Protein AF-A0A965QH54-F1 (afdb_monomer_lite)

Secondary structure (DSSP, 8-state):
----PPPPPHHHHHHHHHHHHHHGGG--TT--HHHHHHHHHHHHHS-HHHHHHHHHHHHHHHHHHHHTT--SHHHHHHHHHHHHHHT-HHHHHHHHHHHHHH---HHHHHHHHHHHHHHHHHHHHTTTS--HHHHHHHHHHHHHHHHHHHHTTSTTS-HHHHHHHHHHHHHHHHHHTTS--HHHHHHHHHHHHH-TT-TTHHHHHHHHIIIIIHHHHHHHHHHHHH-TTTHHHHHHHHHHHHHHHHTS-HHHHHHHHHHHHHHHHHSTTTHHHHHHHHTTTS-SSHHHHHHHHHHHHHHHHHHHHTT-HHHHHHHHHHHHHHHHHHHTT-HHHHHHHHHHHHHHHHTT--S--HHHHHHHHHHHGGG--SSS-------THHHHHHHHH--PSPGGGPPPHHHHHHHHH-

pLDDT: mean 81.49, std 14.67, range [29.61, 97.12]

Foldseek 3Di:
DDDDDDQDDLVVLLVLLLVLLVVLQPDDVPPDVVSLVSNLSNLVSYDPVSLLVSLLSLLLSLVVCVVVVGQNLSSLLSNLVSCLVPVDVVSLVSNLVSNVVNDQALVSLLSLLVSLLVNLCVQCVPPPLQRSSSLSSLLSSLVSLQVLQVCQVPPRHDNVSNLVSNVSNLVSLLVCLVDPALLSLLSNLVSLLRRPNDPCSLVSNLVSLVSCVLVNLLLLLCCQPPNPLQNLLSLLSCLSRVLSQLPHDPVSNVSSLVSLLVSCVVPLLQSLLSLLVSLVSFDLDLSRLLSSLLSLLLSLLSCVVVPVLVSSVSSLLSSLVSLVSVVVVDLVSSVVSLVVSLCSNCDPDPDDRVSSVLSNVQSVVSSDPDDDDDDPNPDPVVNVVNNVVDDNDPPVCSDDSSSSSSSRSD

Structure (mmCIF, N/CA/C/O backbone):
data_AF-A0A965QH54-F1
#
_entry.id   AF-A0A965QH54-F1
#
loop_
_atom_site.group_PDB
_atom_site.id
_atom_site.type_symbol
_atom_site.label_atom_id
_atom_site.label_alt_id
_atom_site.label_comp_id
_atom_site.label_asym_id
_atom_site.label_entity_id
_atom_site.label_seq_id
_atom_site.pdbx_PDB_ins_code
_atom_site.Cartn_x
_atom_site.Cartn_y
_atom_site.Cartn_z
_atom_site.occupancy
_atom_site.B_iso_or_equiv
_atom_site.auth_seq_id
_atom_site.auth_comp_id
_atom_site.auth_asym_id
_atom_site.auth_atom_id
_atom_site.pdbx_PDB_model_num
ATOM 1 N N . MET A 1 1 ? -4.339 -19.073 -24.298 1.00 35.72 1 MET A N 1
ATOM 2 C CA . MET A 1 1 ? -3.400 -19.525 -25.345 1.00 35.72 1 MET A CA 1
ATOM 3 C C . MET A 1 1 ? -2.585 -20.675 -24.779 1.00 35.72 1 MET A C 1
ATOM 5 O O . MET A 1 1 ? -1.752 -20.436 -23.918 1.00 35.72 1 MET A O 1
ATOM 9 N N . SER A 1 2 ? -2.876 -21.910 -25.185 1.00 29.61 2 SER A N 1
ATOM 10 C CA . SER A 1 2 ? -2.109 -23.103 -24.805 1.00 29.61 2 SER A CA 1
ATOM 11 C C . SER A 1 2 ? -1.678 -23.823 -26.081 1.00 29.61 2 SER A C 1
ATOM 13 O O . SER A 1 2 ? -2.414 -24.646 -26.617 1.00 29.61 2 SER A O 1
ATOM 15 N N . HIS A 1 3 ? -0.499 -23.478 -26.589 1.00 33.88 3 HIS A N 1
ATOM 16 C CA . HIS A 1 3 ? 0.207 -24.318 -27.549 1.00 33.88 3 HIS A CA 1
ATOM 17 C C . HIS A 1 3 ? 1.419 -24.912 -26.840 1.00 33.88 3 HIS A C 1
ATOM 19 O O . HIS A 1 3 ? 2.195 -24.186 -26.220 1.00 33.88 3 HIS A O 1
ATOM 25 N N . HIS A 1 4 ? 1.547 -26.238 -26.913 1.00 37.50 4 HIS A N 1
ATOM 26 C CA . HIS A 1 4 ? 2.741 -26.968 -26.503 1.00 37.50 4 HIS A CA 1
ATOM 27 C C . HIS A 1 4 ? 3.946 -26.452 -27.299 1.00 37.50 4 HIS A C 1
ATOM 29 O O . HIS A 1 4 ? 4.095 -26.746 -28.485 1.00 37.50 4 HIS A O 1
ATOM 35 N N . LEU A 1 5 ? 4.784 -25.648 -26.647 1.00 42.03 5 LEU A N 1
ATOM 36 C CA . LEU A 1 5 ? 6.069 -25.204 -27.174 1.00 42.03 5 LEU A CA 1
ATOM 37 C C . LEU A 1 5 ? 7.088 -26.323 -26.924 1.00 42.03 5 LEU A C 1
ATOM 39 O O . LEU A 1 5 ? 7.181 -26.820 -25.805 1.00 42.03 5 LEU A O 1
ATOM 43 N N . LYS A 1 6 ? 7.848 -26.724 -27.954 1.00 46.06 6 LYS A N 1
ATOM 44 C CA . LYS A 1 6 ? 9.022 -27.597 -27.780 1.00 46.06 6 LYS A CA 1
ATOM 45 C C . LYS A 1 6 ? 9.996 -26.926 -26.803 1.00 46.06 6 LYS A C 1
ATOM 47 O O . LYS A 1 6 ? 10.387 -25.778 -27.033 1.00 46.06 6 LYS A O 1
ATOM 52 N N . GLU A 1 7 ? 10.358 -27.631 -25.735 1.00 49.91 7 GLU A N 1
ATOM 53 C CA . GLU A 1 7 ? 11.287 -27.145 -24.712 1.00 49.91 7 GLU A CA 1
ATOM 54 C C . GLU A 1 7 ? 12.690 -26.977 -25.316 1.00 49.91 7 GLU A C 1
ATOM 56 O O . GLU A 1 7 ? 13.255 -27.918 -25.874 1.00 49.91 7 GLU A O 1
ATOM 61 N N . LEU A 1 8 ? 13.225 -25.752 -25.261 1.00 57.66 8 LEU A N 1
ATOM 62 C CA . LEU A 1 8 ? 14.646 -25.489 -25.507 1.00 57.66 8 LEU A CA 1
ATOM 63 C C . LEU A 1 8 ? 15.431 -25.876 -24.250 1.00 57.66 8 LEU A C 1
ATOM 65 O O . LEU A 1 8 ? 14.902 -25.765 -23.142 1.00 57.66 8 LEU A O 1
ATOM 69 N N . ALA A 1 9 ? 16.696 -26.273 -24.405 1.00 66.06 9 ALA A N 1
ATOM 70 C CA . ALA A 1 9 ? 17.575 -26.440 -23.252 1.00 66.06 9 ALA A CA 1
ATOM 71 C C . ALA A 1 9 ? 17.706 -25.095 -22.496 1.00 66.06 9 ALA A C 1
ATOM 73 O O . ALA A 1 9 ? 17.775 -24.052 -23.154 1.00 66.06 9 ALA A O 1
ATOM 74 N N . PRO A 1 10 ? 17.764 -25.081 -21.149 1.00 61.72 10 PRO A N 1
ATOM 75 C CA . PRO A 1 10 ? 17.765 -23.845 -20.355 1.00 61.72 10 PRO A CA 1
ATOM 76 C C . PRO A 1 10 ? 18.824 -22.817 -20.779 1.00 61.72 10 PRO A C 1
ATOM 78 O O . PRO A 1 10 ? 18.533 -21.629 -20.858 1.00 61.72 10 PRO A O 1
ATOM 81 N N . GLU A 1 11 ? 20.029 -23.271 -21.129 1.00 69.50 11 GLU A N 1
ATOM 82 C CA . GLU A 1 11 ? 21.138 -22.414 -21.577 1.00 69.50 11 GLU A CA 1
ATOM 83 C C . GLU A 1 11 ? 20.847 -21.737 -22.926 1.00 69.50 11 GLU A C 1
ATOM 85 O O . GLU A 1 11 ? 21.034 -20.530 -23.068 1.00 69.50 11 GLU A O 1
ATOM 90 N N . GLN A 1 12 ? 20.285 -22.483 -23.882 1.00 71.44 12 GLN A N 1
ATOM 91 C CA . GLN A 1 12 ? 19.851 -21.953 -25.182 1.00 71.44 12 GLN A CA 1
ATOM 92 C C . GLN A 1 12 ? 18.676 -20.980 -25.033 1.00 71.44 12 GLN A C 1
ATOM 94 O O . GLN A 1 12 ? 18.521 -20.049 -25.820 1.00 71.44 12 GLN A O 1
ATOM 99 N N . ALA A 1 13 ? 17.835 -21.192 -24.021 1.00 66.81 13 ALA A N 1
ATOM 100 C CA . ALA A 1 13 ? 16.710 -20.324 -23.718 1.00 66.81 13 ALA A CA 1
ATOM 101 C C . ALA A 1 13 ? 17.189 -18.984 -23.111 1.00 66.81 13 ALA A C 1
ATOM 103 O O . ALA A 1 13 ? 16.698 -17.930 -23.511 1.00 66.81 13 ALA A O 1
ATOM 104 N N . ILE A 1 14 ? 18.183 -19.003 -22.212 1.00 71.06 14 ILE A N 1
ATOM 105 C CA . ILE A 1 14 ? 18.824 -17.790 -21.668 1.00 71.06 14 ILE A CA 1
ATOM 106 C C . ILE A 1 14 ? 19.492 -16.986 -22.785 1.00 71.06 14 ILE A C 1
ATOM 108 O O . ILE A 1 14 ? 19.263 -15.783 -22.899 1.00 71.06 14 ILE A O 1
ATOM 112 N N . GLU A 1 15 ? 20.289 -17.650 -23.625 1.00 78.69 15 GLU A N 1
ATOM 113 C CA . GLU A 1 15 ? 20.967 -17.014 -24.757 1.00 78.69 15 GLU A CA 1
ATOM 114 C C . GLU A 1 15 ? 19.958 -16.383 -25.724 1.00 78.69 15 GLU A C 1
ATOM 116 O O . GLU A 1 15 ? 20.128 -15.235 -26.129 1.00 78.69 15 GLU A O 1
ATOM 121 N N . ALA A 1 16 ? 18.849 -17.076 -26.006 1.00 75.06 16 ALA A N 1
ATOM 122 C CA . ALA A 1 16 ? 17.752 -16.509 -26.779 1.00 75.06 16 ALA A CA 1
ATOM 123 C C . ALA A 1 16 ? 17.193 -15.235 -26.124 1.00 75.06 16 ALA A C 1
ATOM 125 O O . ALA A 1 16 ? 17.090 -14.222 -26.801 1.00 75.06 16 ALA A O 1
ATOM 126 N N . ALA A 1 17 ? 16.898 -15.223 -24.818 1.00 76.94 17 ALA A N 1
ATOM 127 C CA . ALA A 1 17 ? 16.389 -14.019 -24.146 1.00 76.94 17 ALA A CA 1
ATOM 128 C C . ALA A 1 17 ? 17.371 -12.834 -24.190 1.00 76.94 17 ALA A C 1
ATOM 130 O O . ALA A 1 17 ? 16.944 -11.693 -24.371 1.00 76.94 17 ALA A O 1
ATOM 131 N N . LEU A 1 18 ? 18.674 -13.091 -24.047 1.00 78.81 18 LEU A N 1
ATOM 132 C CA . LEU A 1 18 ? 19.705 -12.055 -24.152 1.00 78.81 18 LEU A CA 1
ATOM 133 C C . LEU A 1 18 ? 19.838 -11.519 -25.583 1.00 78.81 18 LEU A C 1
ATOM 135 O O . LEU A 1 18 ? 19.979 -10.310 -25.765 1.00 78.81 18 LEU A O 1
ATOM 139 N N . ASN A 1 19 ? 19.748 -12.393 -26.587 1.00 80.88 19 ASN A N 1
ATOM 140 C CA . ASN A 1 19 ? 19.758 -12.000 -27.995 1.00 80.88 19 ASN A CA 1
ATOM 141 C C . ASN A 1 19 ? 18.534 -11.150 -28.340 1.00 80.88 19 ASN A C 1
ATOM 143 O O . ASN A 1 19 ? 18.689 -10.070 -28.901 1.00 80.88 19 ASN A O 1
ATOM 147 N N . GLU A 1 20 ? 17.344 -11.560 -27.889 1.00 81.12 20 GLU A N 1
ATOM 148 C CA . GLU A 1 20 ? 16.131 -10.762 -28.065 1.00 81.12 20 GLU A CA 1
ATOM 149 C C . GLU A 1 20 ? 16.301 -9.367 -27.455 1.00 81.12 20 GLU A C 1
ATOM 151 O O . GLU A 1 20 ? 15.976 -8.390 -28.116 1.00 81.12 20 GLU A O 1
ATOM 156 N N . LEU A 1 21 ? 16.888 -9.253 -26.250 1.00 75.69 21 LEU A N 1
ATOM 157 C CA . LEU A 1 21 ? 17.195 -7.970 -25.596 1.00 75.69 21 LEU A CA 1
ATOM 158 C C . LEU A 1 21 ? 18.167 -7.082 -26.391 1.00 75.69 21 LEU A C 1
ATOM 160 O O . LEU A 1 21 ? 18.064 -5.856 -26.316 1.00 75.69 21 LEU A O 1
ATOM 164 N N . ASN A 1 22 ? 19.101 -7.677 -27.133 1.00 75.81 22 ASN A N 1
ATOM 165 C CA . ASN A 1 22 ? 20.035 -6.946 -27.989 1.00 75.81 22 ASN A CA 1
ATOM 166 C C . ASN A 1 22 ? 19.349 -6.420 -29.263 1.00 75.81 22 ASN A C 1
ATOM 168 O O . ASN A 1 22 ? 19.681 -5.328 -29.728 1.00 75.81 22 ASN A O 1
ATOM 172 N N . ASP A 1 23 ? 18.356 -7.153 -29.769 1.00 73.12 23 ASP A N 1
ATOM 173 C CA . ASP A 1 23 ? 17.636 -6.843 -31.008 1.00 73.12 23 ASP A CA 1
ATOM 174 C C . ASP A 1 23 ? 16.449 -5.874 -30.801 1.00 73.12 23 ASP A C 1
ATOM 176 O O . ASP A 1 23 ? 15.932 -5.295 -31.762 1.00 73.12 23 ASP A O 1
ATOM 180 N N . VAL A 1 24 ? 16.053 -5.600 -29.544 1.00 67.00 24 VAL A N 1
ATOM 181 C CA . VAL A 1 24 ? 14.930 -4.694 -29.188 1.00 67.00 24 VAL A CA 1
ATOM 182 C C . VAL A 1 24 ? 15.106 -3.260 -29.680 1.00 67.00 24 VAL A C 1
ATOM 184 O O . VAL A 1 24 ? 14.128 -2.524 -29.784 1.00 67.00 24 VAL A O 1
ATOM 187 N N . ALA A 1 25 ? 16.323 -2.864 -30.054 1.00 50.59 25 ALA A N 1
ATOM 188 C CA . ALA A 1 25 ? 16.627 -1.559 -30.633 1.00 50.59 25 ALA A CA 1
ATOM 189 C C . ALA A 1 25 ? 15.733 -1.154 -31.830 1.00 50.59 25 ALA A C 1
ATOM 191 O O . ALA A 1 25 ? 15.697 0.029 -32.166 1.00 50.59 25 ALA A O 1
ATOM 192 N N . ALA A 1 26 ? 15.040 -2.103 -32.472 1.00 45.94 26 ALA A N 1
ATOM 193 C CA . ALA A 1 26 ? 14.139 -1.875 -33.604 1.00 45.94 26 ALA A CA 1
ATOM 194 C C . ALA A 1 26 ? 12.641 -2.089 -33.289 1.00 45.94 26 ALA A C 1
ATOM 196 O O . ALA A 1 26 ? 11.803 -2.015 -34.191 1.00 45.94 26 ALA A O 1
ATOM 197 N N . LEU A 1 27 ? 12.273 -2.395 -32.043 1.00 51.72 27 LEU A N 1
ATOM 198 C CA . LEU A 1 27 ? 10.936 -2.887 -31.719 1.00 51.72 27 LEU A CA 1
ATOM 199 C C . LEU A 1 27 ? 9.994 -1.762 -31.275 1.00 51.72 27 LEU A C 1
ATOM 201 O O . LEU A 1 27 ? 10.049 -1.274 -30.149 1.00 51.72 27 LEU A O 1
ATOM 205 N N . GLN A 1 28 ? 9.052 -1.416 -32.153 1.00 54.75 28 GLN A N 1
ATOM 206 C CA . GLN A 1 28 ? 7.770 -0.834 -31.746 1.00 54.75 28 GLN A CA 1
ATOM 207 C C . GLN A 1 28 ? 7.054 -1.810 -30.779 1.00 54.75 28 GLN A C 1
ATOM 209 O O . GLN A 1 28 ? 7.291 -3.021 -30.855 1.00 54.75 28 GLN A O 1
ATOM 214 N N . PRO A 1 29 ? 6.122 -1.349 -29.922 1.00 50.38 29 PRO A N 1
ATOM 215 C CA . PRO A 1 29 ? 5.320 -2.216 -29.040 1.00 50.38 29 PRO A CA 1
ATOM 216 C C . PRO A 1 29 ? 4.579 -3.365 -29.770 1.00 50.38 29 PRO A C 1
ATOM 218 O O . PRO A 1 29 ? 4.149 -4.336 -29.140 1.00 50.38 29 PRO A O 1
ATOM 221 N N . HIS A 1 30 ? 4.514 -3.323 -31.105 1.00 50.00 30 HIS A N 1
ATOM 222 C CA . HIS A 1 30 ? 4.007 -4.363 -32.007 1.00 50.00 30 HIS A CA 1
ATOM 223 C C . HIS A 1 30 ? 5.094 -5.250 -32.648 1.00 50.00 30 HIS A C 1
ATOM 225 O O . HIS A 1 30 ? 4.942 -5.667 -33.795 1.00 50.00 30 HIS A O 1
ATOM 231 N N . SER A 1 31 ? 6.195 -5.538 -31.943 1.00 57.28 31 SER A N 1
ATOM 232 C CA . SER A 1 31 ? 7.202 -6.501 -32.414 1.00 57.28 31 SER A CA 1
ATOM 233 C C . SER A 1 31 ? 6.584 -7.822 -32.879 1.00 57.28 31 SER A C 1
ATOM 235 O O . SER A 1 31 ? 5.503 -8.206 -32.418 1.00 57.28 31 SER A O 1
ATOM 237 N N . SER A 1 32 ? 7.270 -8.524 -33.793 1.00 62.47 32 SER A N 1
ATOM 238 C CA . SER A 1 32 ? 6.784 -9.822 -34.259 1.00 62.47 32 SER A CA 1
ATOM 239 C C . SER A 1 32 ? 6.576 -10.740 -33.049 1.00 62.47 32 SER A C 1
ATOM 241 O O . SER A 1 32 ? 7.409 -10.822 -32.140 1.00 62.47 32 SER A O 1
ATOM 243 N N . GLU A 1 33 ? 5.423 -11.404 -33.010 1.00 67.56 33 GLU A N 1
ATOM 244 C CA . GLU A 1 33 ? 4.991 -12.236 -31.883 1.00 67.56 33 GLU A CA 1
ATOM 245 C C . GLU A 1 33 ? 6.047 -13.298 -31.513 1.00 67.56 33 GLU A C 1
ATOM 247 O O . GLU A 1 33 ? 6.168 -13.682 -30.349 1.00 67.56 33 GLU A O 1
ATOM 252 N N . SER A 1 34 ? 6.888 -13.700 -32.475 1.00 70.69 34 SER A N 1
ATOM 253 C CA . SER A 1 34 ? 7.991 -14.637 -32.265 1.00 70.69 34 SER A CA 1
ATOM 254 C C . SER A 1 34 ? 9.085 -14.109 -31.332 1.00 70.69 34 SER A C 1
ATOM 256 O O . SER A 1 34 ? 9.541 -14.872 -30.485 1.00 70.69 34 SER A O 1
ATOM 258 N N . HIS A 1 35 ? 9.467 -12.829 -31.418 1.00 72.75 35 HIS A N 1
ATOM 259 C CA . HIS A 1 35 ? 10.504 -12.243 -30.550 1.00 72.75 35 HIS A CA 1
ATOM 260 C C . HIS A 1 35 ? 10.050 -12.216 -29.085 1.00 72.75 35 HIS A C 1
ATOM 262 O O . HIS A 1 35 ? 10.750 -12.664 -28.174 1.00 72.75 35 HIS A O 1
ATOM 268 N N . LYS A 1 36 ? 8.799 -11.789 -28.860 1.00 76.31 36 LYS A N 1
ATOM 269 C CA . LYS A 1 36 ? 8.166 -11.793 -27.530 1.00 76.31 36 LYS A CA 1
ATOM 270 C C . LYS A 1 36 ? 8.102 -13.209 -26.954 1.00 76.31 36 LYS A C 1
ATOM 272 O O . LYS A 1 36 ? 8.409 -13.417 -25.782 1.00 76.31 36 LYS A O 1
ATOM 277 N N . LEU A 1 37 ? 7.728 -14.194 -27.774 1.00 77.25 37 LEU A N 1
ATOM 278 C CA . LEU A 1 37 ? 7.645 -15.595 -27.359 1.00 77.25 37 LEU A CA 1
ATOM 279 C C . LEU A 1 37 ? 9.014 -16.198 -27.026 1.00 77.25 37 LEU A C 1
ATOM 281 O O . LEU A 1 37 ? 9.105 -16.966 -26.068 1.00 77.25 37 LEU A O 1
ATOM 285 N N . ASN A 1 38 ? 10.063 -15.865 -27.780 1.00 78.81 38 ASN A N 1
ATOM 286 C CA . ASN A 1 38 ? 11.422 -16.341 -27.523 1.00 78.81 38 ASN A CA 1
ATOM 287 C C . ASN A 1 38 ? 11.969 -15.795 -26.206 1.00 78.81 38 ASN A C 1
ATOM 289 O O . ASN A 1 38 ? 12.424 -16.581 -25.373 1.00 78.81 38 ASN A O 1
ATOM 293 N N . TYR A 1 39 ? 11.835 -14.484 -25.973 1.00 83.75 39 TYR A N 1
ATOM 294 C CA . TYR A 1 39 ? 12.219 -13.872 -24.702 1.00 83.75 39 TYR A CA 1
ATOM 295 C C . TYR A 1 39 ? 11.475 -14.521 -23.533 1.00 83.75 39 TYR A C 1
ATOM 297 O O . TYR A 1 39 ? 12.093 -14.969 -22.570 1.00 83.75 39 TYR A O 1
ATOM 305 N N . LEU A 1 40 ? 10.145 -14.636 -23.633 1.00 81.69 40 LEU A N 1
ATOM 306 C CA . LEU A 1 40 ? 9.329 -15.230 -22.575 1.00 81.69 40 LEU A CA 1
ATOM 307 C C . LEU A 1 40 ? 9.684 -16.696 -22.326 1.00 81.69 40 LEU A C 1
ATOM 309 O O . LEU A 1 40 ? 9.642 -17.142 -21.183 1.00 81.69 40 LEU A O 1
ATOM 313 N N . ARG A 1 41 ? 10.036 -17.457 -23.367 1.00 79.38 41 ARG A N 1
ATOM 314 C CA . ARG A 1 41 ? 10.505 -18.837 -23.207 1.00 79.38 41 ARG A CA 1
ATOM 315 C C . ARG A 1 41 ? 11.831 -18.868 -22.452 1.00 79.38 41 ARG A C 1
ATOM 317 O O . ARG A 1 41 ? 11.953 -19.621 -21.492 1.00 79.38 41 ARG A O 1
ATOM 324 N N . GLY A 1 42 ? 12.778 -18.023 -22.851 1.00 79.06 42 GLY A N 1
ATOM 325 C CA . GLY A 1 42 ? 14.063 -17.872 -22.181 1.00 79.06 42 GLY A CA 1
ATOM 326 C C . GLY A 1 42 ? 13.930 -17.518 -20.714 1.00 79.06 42 GLY A C 1
ATOM 327 O O . GLY A 1 42 ? 14.460 -18.216 -19.854 1.00 79.06 42 GLY A O 1
ATOM 328 N N . PHE A 1 43 ? 13.132 -16.498 -20.422 1.00 83.31 43 PHE A N 1
ATOM 329 C CA . PHE A 1 43 ? 12.885 -16.037 -19.065 1.00 83.31 43 PHE A CA 1
ATOM 330 C C . PHE A 1 43 ? 12.239 -17.119 -18.185 1.00 83.31 43 PHE A C 1
ATOM 332 O O . PHE A 1 43 ? 12.677 -17.327 -17.059 1.00 83.31 43 PHE A O 1
ATOM 339 N N . LYS A 1 44 ? 11.240 -17.854 -18.694 1.00 80.69 44 LYS A N 1
ATOM 340 C CA . LYS A 1 44 ? 10.525 -18.895 -17.927 1.00 80.69 44 LYS A CA 1
ATOM 341 C C . LYS A 1 44 ? 11.348 -20.151 -17.670 1.00 80.69 44 LYS A C 1
ATOM 343 O O . LYS A 1 44 ? 11.227 -20.756 -16.613 1.00 80.69 44 LYS A O 1
ATOM 348 N N . CYS A 1 45 ? 12.156 -20.572 -18.640 1.00 79.00 45 CYS A N 1
ATOM 349 C CA . CYS A 1 45 ? 12.986 -21.771 -18.508 1.00 79.00 45 CYS A CA 1
ATOM 350 C C . CYS A 1 45 ? 14.272 -21.517 -17.700 1.00 79.00 45 CYS A C 1
ATOM 352 O O . CYS A 1 45 ? 15.039 -22.448 -17.457 1.00 79.00 45 CYS A O 1
ATOM 354 N N . SER A 1 46 ? 14.516 -20.268 -17.299 1.00 80.31 46 SER A N 1
ATOM 355 C CA . SER A 1 46 ? 15.687 -19.858 -16.533 1.00 80.31 46 SER A CA 1
ATOM 356 C C . SER A 1 46 ? 15.507 -20.104 -15.037 1.00 80.31 46 SER A C 1
ATOM 358 O O . SER A 1 46 ? 14.445 -19.861 -14.466 1.00 80.31 46 SER A O 1
ATOM 360 N N . ASN A 1 47 ? 16.583 -20.523 -14.371 1.00 84.25 47 ASN A N 1
ATOM 361 C CA . ASN A 1 47 ? 16.632 -20.538 -12.909 1.00 84.25 47 ASN A CA 1
ATOM 362 C C . ASN A 1 47 ? 16.647 -19.091 -12.340 1.00 84.25 47 ASN A C 1
ATOM 364 O O . ASN A 1 47 ? 16.849 -18.138 -13.100 1.00 84.25 47 ASN A O 1
ATOM 368 N N . PRO A 1 48 ? 16.410 -18.885 -11.027 1.00 83.75 48 PRO A N 1
ATOM 369 C CA . PRO A 1 48 ? 16.392 -17.548 -10.420 1.00 83.75 48 PRO A CA 1
ATOM 370 C C . PRO A 1 48 ? 17.634 -16.694 -10.731 1.00 83.75 48 PRO A C 1
ATOM 372 O O . PRO A 1 48 ? 17.486 -15.564 -11.186 1.00 83.75 48 PRO A O 1
ATOM 375 N N . ASP A 1 49 ? 18.841 -17.250 -10.603 1.00 83.38 49 ASP A N 1
ATOM 376 C CA . ASP A 1 49 ? 20.091 -16.518 -10.859 1.00 83.38 49 ASP A CA 1
ATOM 377 C C . ASP A 1 49 ? 20.216 -16.060 -12.320 1.00 83.38 49 ASP A C 1
ATOM 379 O O . ASP A 1 49 ? 20.688 -14.962 -12.613 1.00 83.38 49 ASP A O 1
ATOM 383 N N . ALA A 1 50 ? 19.781 -16.894 -13.265 1.00 84.25 50 ALA A N 1
ATOM 384 C CA . ALA A 1 50 ? 19.765 -16.545 -14.678 1.00 84.25 50 ALA A CA 1
ATOM 385 C C . ALA A 1 50 ? 18.734 -15.450 -14.988 1.00 84.25 50 ALA A C 1
ATOM 387 O O . ALA A 1 50 ? 19.024 -14.555 -15.779 1.00 84.25 50 ALA A O 1
ATOM 388 N N . ARG A 1 51 ? 17.564 -15.463 -14.336 1.00 86.81 51 ARG A N 1
ATOM 389 C CA . ARG A 1 51 ? 16.558 -14.395 -14.480 1.00 86.81 51 ARG A CA 1
ATOM 390 C C . ARG A 1 51 ? 17.079 -13.053 -13.971 1.00 86.81 51 ARG A C 1
ATOM 392 O O . ARG A 1 51 ? 16.883 -12.047 -14.650 1.00 86.81 51 ARG A O 1
ATOM 399 N N . VAL A 1 52 ? 17.817 -13.052 -12.858 1.00 88.19 52 VAL A N 1
ATOM 400 C CA . VAL A 1 52 ? 18.527 -11.866 -12.351 1.00 88.19 52 VAL A CA 1
ATOM 401 C C . VAL A 1 52 ? 19.503 -11.323 -13.400 1.00 88.19 52 VAL A C 1
ATOM 403 O O . VAL A 1 52 ? 19.408 -10.156 -13.770 1.00 88.19 52 VAL A O 1
ATOM 406 N N . LYS A 1 53 ? 20.349 -12.177 -13.989 1.00 86.19 53 LYS A N 1
ATOM 407 C CA . LYS A 1 53 ? 21.273 -11.760 -15.062 1.00 86.19 53 LYS A CA 1
ATOM 408 C C . LYS A 1 53 ? 20.553 -11.188 -16.285 1.00 86.19 53 LYS A C 1
ATOM 410 O O . LYS A 1 53 ? 21.025 -10.223 -16.882 1.00 86.19 53 LYS A O 1
ATOM 415 N N . ILE A 1 54 ? 19.412 -11.766 -16.670 1.00 88.62 54 ILE A N 1
ATOM 416 C CA . ILE A 1 54 ? 18.611 -11.275 -17.801 1.00 88.62 54 ILE A CA 1
ATOM 417 C C . ILE A 1 54 ? 18.109 -9.851 -17.526 1.00 88.62 54 ILE A C 1
ATOM 419 O O . ILE A 1 54 ? 18.202 -8.995 -18.408 1.00 88.62 54 ILE A O 1
ATOM 423 N N . VAL A 1 55 ? 17.593 -9.569 -16.325 1.00 90.75 55 VAL A N 1
ATOM 424 C CA . VAL A 1 55 ? 17.089 -8.223 -16.006 1.00 90.75 55 VAL A CA 1
ATOM 425 C C . VAL A 1 55 ? 18.203 -7.204 -15.764 1.00 90.75 55 VAL A C 1
ATOM 427 O O . VAL A 1 55 ? 18.055 -6.049 -16.156 1.00 90.75 55 VAL A O 1
ATOM 430 N N . GLU A 1 56 ? 19.345 -7.615 -15.213 1.00 91.31 56 GLU A N 1
ATOM 431 C CA . GLU A 1 56 ? 20.544 -6.771 -15.118 1.00 91.31 56 GLU A CA 1
ATOM 432 C C . GLU A 1 56 ? 21.051 -6.373 -16.513 1.00 91.31 56 GLU A C 1
ATOM 434 O O . GLU A 1 56 ? 21.329 -5.199 -16.780 1.00 91.31 56 GLU A O 1
ATOM 439 N N . HIS A 1 57 ? 21.088 -7.329 -17.450 1.00 90.00 57 HIS A N 1
ATOM 440 C CA . HIS A 1 57 ? 21.414 -7.047 -18.849 1.00 90.00 57 HIS A CA 1
ATOM 441 C C . HIS A 1 57 ? 20.399 -6.089 -19.479 1.00 90.00 57 HIS A C 1
ATOM 443 O O . HIS A 1 57 ? 20.789 -5.130 -20.148 1.00 90.00 57 HIS A O 1
ATOM 449 N N . ALA A 1 58 ? 19.102 -6.283 -19.220 1.00 91.19 58 ALA A N 1
ATOM 450 C CA . ALA A 1 58 ? 18.053 -5.384 -19.698 1.00 91.19 58 ALA A CA 1
ATOM 451 C C . ALA A 1 58 ? 18.237 -3.941 -19.187 1.00 91.19 58 ALA A C 1
ATOM 453 O O . ALA A 1 58 ? 18.089 -3.000 -19.969 1.00 91.19 58 ALA A O 1
ATOM 454 N N . ALA A 1 59 ? 18.628 -3.746 -17.922 1.00 93.50 59 ALA A N 1
ATOM 455 C CA . ALA A 1 59 ? 18.940 -2.424 -17.372 1.00 93.50 59 ALA A CA 1
ATOM 456 C C . ALA A 1 59 ? 20.120 -1.751 -18.106 1.00 93.50 59 ALA A C 1
ATOM 458 O O . ALA A 1 59 ? 20.023 -0.590 -18.515 1.00 93.50 59 ALA A O 1
ATOM 459 N N . SER A 1 60 ? 21.195 -2.499 -18.385 1.00 90.81 60 SER A N 1
ATOM 460 C CA . SER A 1 60 ? 22.321 -2.024 -19.210 1.00 90.81 60 SER A CA 1
ATOM 461 C C . SER A 1 60 ? 21.898 -1.661 -20.641 1.00 90.81 60 SER A C 1
ATOM 463 O O . SER A 1 60 ? 22.355 -0.662 -21.215 1.00 90.81 60 SER A O 1
ATOM 465 N N . ARG A 1 61 ? 20.994 -2.450 -21.241 1.00 90.12 61 ARG A N 1
ATOM 466 C CA . ARG A 1 61 ? 20.430 -2.156 -22.569 1.00 90.12 61 ARG A CA 1
ATOM 467 C C . ARG A 1 61 ? 19.605 -0.886 -22.575 1.00 90.12 61 ARG A C 1
ATOM 469 O O . ARG A 1 61 ? 19.800 -0.082 -23.481 1.00 90.12 61 ARG A O 1
ATOM 476 N N . LEU A 1 62 ? 18.798 -0.636 -21.548 1.00 92.69 62 LEU A N 1
ATOM 477 C CA . LEU A 1 62 ? 18.050 0.615 -21.424 1.00 92.69 62 LEU A CA 1
ATOM 478 C C . LEU A 1 62 ? 18.968 1.838 -21.425 1.00 92.69 62 LEU A C 1
ATOM 480 O O . LEU A 1 62 ? 18.699 2.794 -22.149 1.00 92.69 62 LEU A O 1
ATOM 484 N N . LYS A 1 63 ? 20.100 1.796 -20.710 1.00 93.06 63 LYS A N 1
ATOM 485 C CA . LYS A 1 63 ? 21.065 2.906 -20.754 1.00 93.06 63 LYS A CA 1
ATOM 486 C C . LYS A 1 63 ? 21.692 3.082 -22.134 1.00 93.06 63 LYS A C 1
ATOM 488 O O . LYS A 1 63 ? 21.887 4.205 -22.588 1.00 93.06 63 LYS A O 1
ATOM 493 N N . THR A 1 64 ? 21.984 1.983 -22.825 1.00 89.94 64 THR A N 1
ATOM 494 C CA . THR A 1 64 ? 22.511 2.050 -24.195 1.00 89.94 64 THR A CA 1
ATOM 495 C C . THR A 1 64 ? 21.473 2.562 -25.186 1.00 89.94 64 THR A C 1
ATOM 497 O O . THR A 1 64 ? 21.831 3.306 -26.092 1.00 89.94 64 THR A O 1
ATOM 500 N N . HIS A 1 65 ? 20.200 2.202 -25.034 1.00 89.19 65 HIS A N 1
ATOM 501 C CA . HIS A 1 65 ? 19.118 2.751 -25.846 1.00 89.19 65 HIS A CA 1
ATOM 502 C C . HIS A 1 65 ? 18.950 4.246 -25.600 1.00 89.19 65 HIS A C 1
ATOM 504 O O . HIS A 1 65 ? 18.955 4.996 -26.566 1.00 89.19 65 HIS A O 1
ATOM 510 N N . TYR A 1 66 ? 18.940 4.678 -24.338 1.00 92.62 66 TYR A N 1
ATOM 511 C CA . TYR A 1 66 ? 18.908 6.094 -23.973 1.00 92.62 66 TYR A CA 1
ATOM 512 C C . TYR A 1 66 ? 20.063 6.885 -24.602 1.00 92.62 66 TYR A C 1
ATOM 514 O O . TYR A 1 66 ? 19.828 7.877 -25.281 1.00 92.62 66 TYR A O 1
ATOM 522 N N . ASN A 1 67 ? 21.305 6.406 -24.467 1.00 90.88 67 ASN A N 1
ATOM 523 C CA . ASN A 1 67 ? 22.477 7.076 -25.044 1.00 90.88 67 ASN A CA 1
ATOM 524 C C . ASN A 1 67 ? 22.453 7.130 -26.584 1.00 90.88 67 ASN A C 1
ATOM 526 O O . ASN A 1 67 ? 23.141 7.958 -27.171 1.00 90.88 67 ASN A O 1
ATOM 530 N N . ASN A 1 68 ? 21.713 6.225 -27.230 1.00 88.50 68 ASN A N 1
ATOM 531 C CA . ASN A 1 68 ? 21.557 6.162 -28.683 1.00 88.50 68 ASN A CA 1
ATOM 532 C C . ASN A 1 68 ? 20.206 6.728 -29.158 1.00 88.50 68 ASN A C 1
ATOM 534 O O . ASN A 1 68 ? 19.826 6.461 -30.297 1.00 88.50 68 ASN A O 1
ATOM 538 N N . GLU A 1 69 ? 19.464 7.427 -28.291 1.00 83.75 69 GLU A N 1
ATOM 539 C CA . GLU A 1 69 ? 18.154 8.027 -28.593 1.00 83.75 69 GLU A CA 1
ATOM 540 C C . GLU A 1 69 ? 17.117 7.020 -29.137 1.00 83.75 69 GLU A C 1
ATOM 542 O O . GLU A 1 69 ? 16.293 7.329 -29.998 1.00 83.75 69 GLU A O 1
ATOM 547 N N . LYS A 1 70 ? 17.156 5.777 -28.642 1.00 81.94 70 LYS A N 1
ATOM 548 C CA . LYS A 1 70 ? 16.209 4.709 -29.000 1.00 81.94 70 LYS A CA 1
ATOM 549 C C . LYS A 1 70 ? 15.081 4.587 -27.976 1.00 81.94 70 LYS A C 1
ATOM 551 O O . LYS A 1 70 ? 15.271 4.857 -26.792 1.00 81.94 70 LYS A O 1
ATOM 556 N N . HIS A 1 71 ? 13.935 4.083 -28.434 1.00 83.81 71 HIS A N 1
ATOM 557 C CA . HIS A 1 71 ? 12.776 3.766 -27.594 1.00 83.81 71 HIS A CA 1
ATOM 558 C C . HIS A 1 71 ? 13.116 2.764 -26.476 1.00 83.81 71 HIS A C 1
ATOM 560 O O . HIS A 1 71 ? 13.843 1.788 -26.687 1.00 83.81 71 HIS A O 1
ATOM 566 N N . LEU A 1 72 ? 12.566 3.000 -25.283 1.00 90.25 72 LEU A N 1
ATOM 567 C CA . LEU A 1 72 ? 12.822 2.207 -24.071 1.00 90.25 72 LEU A CA 1
ATOM 568 C C . LEU A 1 72 ? 11.708 1.182 -23.803 1.00 90.25 72 LEU A C 1
ATOM 570 O O . LEU A 1 72 ? 11.925 0.166 -23.137 1.00 90.25 72 LEU A O 1
ATOM 574 N N . GLU A 1 73 ? 10.518 1.437 -24.343 1.00 87.62 73 GLU A N 1
ATOM 575 C CA . GLU A 1 73 ? 9.272 0.731 -24.063 1.00 87.62 73 GLU A CA 1
ATOM 576 C C . GLU A 1 73 ? 9.361 -0.755 -24.400 1.00 87.62 73 GLU A C 1
ATOM 578 O O . GLU A 1 73 ? 8.882 -1.577 -23.627 1.00 87.62 73 GLU A O 1
ATOM 583 N N . GLY A 1 74 ? 10.013 -1.121 -25.508 1.00 83.56 74 GLY A N 1
ATOM 584 C CA . GLY A 1 74 ? 10.161 -2.522 -25.908 1.00 83.56 74 GLY A CA 1
ATOM 585 C C . GLY A 1 74 ? 10.916 -3.352 -24.866 1.00 83.56 74 GLY A C 1
ATOM 586 O O . GLY A 1 74 ? 10.482 -4.446 -24.505 1.00 83.56 74 GLY A O 1
ATOM 587 N N . THR A 1 75 ? 12.019 -2.819 -24.331 1.00 88.12 75 THR A N 1
ATOM 588 C CA . THR A 1 75 ? 12.835 -3.521 -23.331 1.00 88.12 75 THR A CA 1
ATOM 589 C C . THR A 1 75 ? 12.090 -3.606 -22.001 1.00 88.12 75 THR A C 1
ATOM 591 O O . THR A 1 75 ? 12.057 -4.672 -21.387 1.00 88.12 75 THR A O 1
ATOM 594 N N . ILE A 1 76 ? 11.435 -2.514 -21.587 1.00 91.19 76 ILE A N 1
ATOM 595 C CA . ILE A 1 76 ? 10.603 -2.482 -20.375 1.00 91.19 76 ILE A CA 1
ATOM 596 C C . ILE A 1 76 ? 9.442 -3.476 -20.495 1.00 91.19 76 ILE A C 1
ATOM 598 O O . ILE A 1 76 ? 9.164 -4.202 -19.542 1.00 91.19 76 ILE A O 1
ATOM 602 N N . TRP A 1 77 ? 8.794 -3.558 -21.660 1.00 89.06 77 TRP A N 1
ATOM 603 C CA . TRP A 1 77 ? 7.690 -4.483 -21.906 1.00 89.06 77 TRP A CA 1
ATOM 604 C C . TRP A 1 77 ? 8.126 -5.935 -21.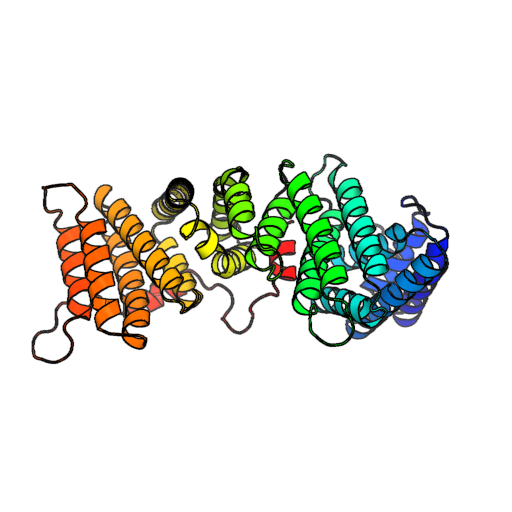772 1.00 89.0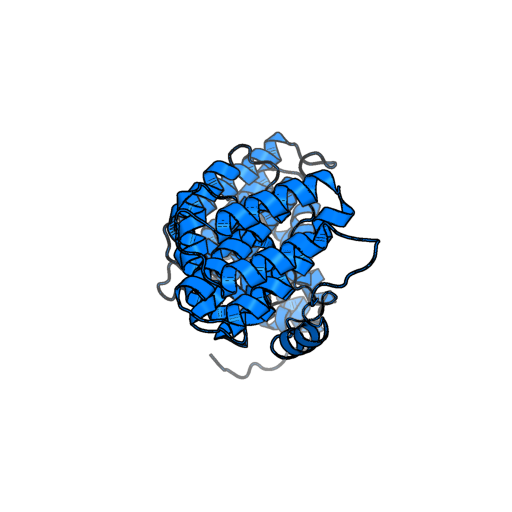6 77 TRP A C 1
ATOM 606 O O . TRP A 1 77 ? 7.437 -6.704 -21.107 1.00 89.06 77 TRP A O 1
ATOM 616 N N . LEU A 1 78 ? 9.273 -6.317 -22.348 1.00 86.06 78 LEU A N 1
ATOM 617 C CA . LEU A 1 78 ? 9.789 -7.683 -22.221 1.00 86.06 78 LEU A CA 1
ATOM 618 C C . LEU A 1 78 ? 10.021 -8.045 -20.752 1.00 86.06 78 LEU A C 1
ATOM 620 O O . LEU A 1 78 ? 9.496 -9.058 -20.287 1.00 86.06 78 LEU A O 1
ATOM 624 N N . VAL A 1 79 ? 10.719 -7.182 -20.006 1.00 88.19 79 VAL A N 1
ATOM 625 C CA . VAL A 1 79 ? 10.955 -7.377 -18.568 1.00 88.19 79 VAL A CA 1
ATOM 626 C C . VAL A 1 79 ? 9.628 -7.514 -17.822 1.00 88.19 79 VAL A C 1
ATOM 628 O O . VAL A 1 79 ? 9.413 -8.501 -17.120 1.00 88.19 79 VAL A O 1
ATOM 631 N N . ALA A 1 80 ? 8.695 -6.585 -18.024 1.00 88.12 80 ALA A N 1
ATOM 632 C CA . ALA A 1 80 ? 7.394 -6.617 -17.369 1.00 88.12 80 ALA A CA 1
ATOM 633 C C . ALA A 1 80 ? 6.576 -7.868 -17.724 1.00 88.12 80 ALA A C 1
ATOM 635 O O . ALA A 1 80 ? 5.919 -8.431 -16.851 1.00 88.12 80 ALA A O 1
ATOM 636 N N . ALA A 1 81 ? 6.639 -8.344 -18.968 1.00 84.81 81 ALA A N 1
ATOM 637 C CA . ALA A 1 81 ? 5.965 -9.562 -19.402 1.00 84.81 81 ALA A CA 1
ATOM 638 C C . ALA A 1 81 ? 6.552 -10.820 -18.737 1.00 84.81 81 ALA A C 1
ATOM 640 O O . ALA A 1 81 ? 5.799 -11.721 -18.358 1.00 84.81 81 ALA A O 1
ATOM 641 N N . GLY A 1 82 ? 7.877 -10.869 -18.551 1.00 82.00 82 GLY A N 1
ATOM 642 C CA . GLY A 1 82 ? 8.545 -11.925 -17.785 1.00 82.00 82 GLY A CA 1
ATOM 643 C C . GLY A 1 82 ? 8.132 -11.916 -16.311 1.00 82.00 82 GLY A C 1
ATOM 644 O O . GLY A 1 82 ? 7.686 -12.935 -15.776 1.00 82.00 82 GLY A O 1
ATOM 645 N N . LEU A 1 83 ? 8.194 -10.745 -15.673 1.00 82.75 83 LEU A N 1
ATOM 646 C CA . LEU A 1 83 ? 7.867 -10.563 -14.254 1.00 82.75 83 LEU A CA 1
ATOM 647 C C . LEU A 1 83 ? 6.384 -10.819 -13.945 1.00 82.75 83 LEU A C 1
ATOM 649 O O . LEU A 1 83 ? 6.062 -11.466 -12.947 1.00 82.75 83 LEU A O 1
ATOM 653 N N . ALA A 1 84 ? 5.477 -10.375 -14.820 1.00 80.25 84 ALA A N 1
ATOM 654 C CA . ALA A 1 84 ? 4.037 -10.585 -14.677 1.00 80.25 84 ALA A CA 1
ATOM 655 C C . ALA A 1 84 ? 3.645 -12.073 -14.681 1.00 80.25 84 ALA A C 1
ATOM 657 O O . ALA A 1 84 ? 2.634 -12.445 -14.080 1.00 80.25 84 ALA A O 1
ATOM 658 N N . HIS A 1 85 ? 4.427 -12.924 -15.354 1.00 72.88 85 HIS A N 1
ATOM 659 C CA . HIS A 1 85 ? 4.169 -14.359 -15.429 1.00 72.88 85 HIS A CA 1
ATOM 660 C C . HIS A 1 85 ? 4.650 -15.107 -14.183 1.00 72.88 85 HIS A C 1
ATOM 662 O O . HIS A 1 85 ? 3.906 -15.911 -13.624 1.00 72.88 85 HIS A O 1
ATOM 668 N N . GLU A 1 86 ? 5.885 -14.841 -13.760 1.00 67.31 86 GLU A N 1
ATOM 669 C CA . GLU A 1 86 ? 6.540 -15.592 -12.685 1.00 67.31 86 GLU A CA 1
ATOM 670 C C . GLU A 1 86 ? 6.181 -15.084 -11.287 1.00 67.31 86 GLU A C 1
ATOM 672 O O . GLU A 1 86 ? 6.340 -15.828 -10.323 1.00 67.31 86 GLU A O 1
ATOM 677 N N . ARG A 1 87 ? 5.680 -1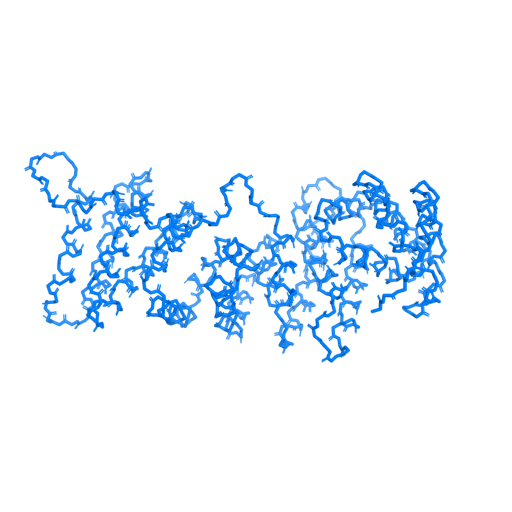3.841 -11.165 1.00 68.12 87 ARG A N 1
ATOM 678 C CA . ARG A 1 87 ? 5.482 -13.177 -9.864 1.00 68.12 87 ARG A CA 1
ATOM 679 C C . ARG A 1 87 ? 6.768 -13.231 -9.022 1.00 68.12 87 ARG A C 1
ATOM 681 O O . ARG A 1 87 ? 6.737 -13.542 -7.837 1.00 68.12 87 ARG A O 1
ATOM 688 N N . ASP A 1 88 ? 7.904 -12.983 -9.677 1.00 72.38 88 ASP A N 1
ATOM 689 C CA . ASP A 1 88 ? 9.242 -13.076 -9.089 1.00 72.38 88 ASP A CA 1
ATOM 690 C C . ASP A 1 88 ? 9.723 -11.695 -8.622 1.00 72.38 88 ASP A C 1
ATOM 692 O O . ASP A 1 88 ? 10.069 -10.805 -9.411 1.00 72.38 88 ASP A O 1
ATOM 696 N N . TRP A 1 89 ? 9.686 -11.505 -7.307 1.00 77.44 89 TRP A N 1
ATOM 697 C CA . TRP A 1 89 ? 9.909 -10.214 -6.658 1.00 77.44 89 TRP A CA 1
ATOM 698 C C . TRP A 1 89 ? 11.382 -9.874 -6.526 1.00 77.44 89 TRP A C 1
ATOM 700 O O . TRP A 1 89 ? 11.760 -8.724 -6.742 1.00 77.44 89 TRP A O 1
ATOM 710 N N . ASP A 1 90 ? 12.209 -10.871 -6.223 1.00 83.31 90 ASP A N 1
ATOM 711 C CA . ASP A 1 90 ? 13.653 -10.693 -6.109 1.00 83.31 90 ASP A CA 1
ATOM 712 C C . ASP A 1 90 ? 14.229 -10.270 -7.459 1.00 83.31 90 ASP A C 1
ATOM 714 O O . ASP A 1 90 ? 15.008 -9.322 -7.533 1.00 83.31 90 ASP A O 1
ATOM 718 N N . THR A 1 91 ? 13.746 -10.872 -8.549 1.00 87.44 91 THR A N 1
ATOM 719 C CA . THR A 1 91 ? 14.115 -10.463 -9.907 1.00 87.44 91 THR A CA 1
ATOM 720 C C . THR A 1 91 ? 13.622 -9.048 -10.229 1.00 87.44 91 THR A C 1
ATOM 722 O O . THR A 1 91 ? 14.360 -8.259 -10.820 1.00 87.44 91 THR A O 1
ATOM 725 N N . SER A 1 92 ? 12.407 -8.678 -9.804 1.00 88.50 92 SER A N 1
ATOM 726 C CA . SER A 1 92 ? 11.887 -7.310 -9.980 1.00 88.50 92 SER A CA 1
ATOM 727 C C . SER A 1 92 ? 12.756 -6.271 -9.258 1.00 88.50 92 SER A C 1
ATOM 729 O O . SER A 1 92 ? 13.089 -5.234 -9.828 1.00 88.50 92 SER A O 1
ATOM 731 N N . LEU A 1 93 ? 13.171 -6.556 -8.020 1.00 89.25 93 LEU A N 1
ATOM 732 C CA . LEU A 1 93 ? 14.051 -5.681 -7.243 1.00 89.25 93 LEU A CA 1
ATOM 733 C C . LEU A 1 93 ? 15.461 -5.608 -7.837 1.00 89.25 93 LEU A C 1
ATOM 735 O O . LEU A 1 93 ? 16.033 -4.520 -7.894 1.00 89.25 93 LEU A O 1
ATOM 739 N N . SER A 1 94 ? 16.014 -6.727 -8.312 1.00 91.31 94 SER A N 1
ATOM 740 C CA . SER A 1 94 ? 17.314 -6.743 -8.991 1.00 91.31 94 SER A CA 1
ATOM 741 C C . SER A 1 94 ? 17.308 -5.879 -10.250 1.00 91.31 94 SER A C 1
ATOM 743 O O . SER A 1 94 ? 18.248 -5.121 -10.463 1.00 91.31 94 SER A O 1
ATOM 745 N N . PHE A 1 95 ? 16.222 -5.897 -11.031 1.00 93.50 95 PHE A N 1
ATOM 746 C CA . PHE A 1 95 ? 16.064 -4.996 -12.175 1.00 93.50 95 PHE A CA 1
ATOM 747 C C . PHE A 1 95 ? 16.145 -3.515 -11.770 1.00 93.50 95 PHE A C 1
ATOM 749 O O . PHE A 1 95 ? 16.897 -2.745 -12.369 1.00 93.50 95 PHE A O 1
ATOM 756 N N . LEU A 1 96 ? 15.398 -3.112 -10.736 1.00 94.12 96 LEU A N 1
ATOM 757 C CA . LEU A 1 96 ? 15.374 -1.724 -10.265 1.00 94.12 96 LEU A CA 1
ATOM 758 C C . LEU A 1 96 ? 16.722 -1.287 -9.679 1.00 94.12 96 LEU A C 1
ATOM 760 O O . LEU A 1 96 ? 17.185 -0.181 -9.956 1.00 94.12 96 LEU A O 1
ATOM 764 N N . ARG A 1 97 ? 17.389 -2.160 -8.914 1.00 93.38 97 ARG A N 1
ATOM 765 C CA . ARG A 1 97 ? 18.747 -1.907 -8.408 1.00 93.38 97 ARG A CA 1
ATOM 766 C C . ARG A 1 97 ? 19.736 -1.727 -9.554 1.00 93.38 97 ARG A C 1
ATOM 768 O O . ARG A 1 97 ? 20.444 -0.724 -9.575 1.00 93.38 97 ARG A O 1
ATOM 775 N N . ALA A 1 98 ? 19.706 -2.621 -10.542 1.00 94.00 98 ALA A N 1
ATOM 776 C CA . ALA A 1 98 ? 20.567 -2.539 -11.714 1.00 94.00 98 ALA A CA 1
ATOM 777 C C . ALA A 1 98 ? 20.339 -1.240 -12.504 1.00 94.00 98 ALA A C 1
ATOM 779 O O . ALA A 1 98 ? 21.307 -0.597 -12.908 1.00 94.00 98 ALA A O 1
ATOM 780 N N . LEU A 1 99 ? 19.089 -0.788 -12.674 1.00 94.12 99 LEU A N 1
ATOM 781 C CA . LEU A 1 99 ? 18.783 0.507 -13.301 1.00 94.12 99 LEU A CA 1
ATOM 782 C C . LEU A 1 99 ? 19.464 1.677 -12.582 1.00 94.12 99 LEU A C 1
ATOM 784 O O . LEU A 1 99 ? 20.060 2.537 -13.234 1.00 94.12 99 LEU A O 1
ATOM 788 N N . LEU A 1 100 ? 19.397 1.689 -11.250 1.00 91.81 100 LEU A N 1
ATOM 789 C CA . LEU A 1 100 ? 19.995 2.732 -10.416 1.00 91.81 100 LEU A CA 1
ATOM 790 C C . LEU A 1 100 ? 21.525 2.620 -10.305 1.00 91.81 100 LEU A C 1
ATOM 792 O O . LEU A 1 100 ? 22.188 3.564 -9.886 1.00 91.81 100 LEU A O 1
ATOM 796 N N . GLU A 1 101 ? 22.107 1.462 -10.597 1.00 91.19 101 GLU A N 1
ATOM 797 C CA . GLU A 1 101 ? 23.562 1.256 -10.627 1.00 91.19 101 GLU A CA 1
ATOM 798 C C . GLU A 1 101 ? 24.163 1.580 -11.998 1.00 91.19 101 GLU A C 1
ATOM 800 O O . GLU A 1 101 ? 25.306 2.022 -12.089 1.00 91.19 101 GLU A O 1
ATOM 805 N N . THR A 1 102 ? 23.379 1.418 -13.066 1.00 89.62 102 THR A N 1
ATOM 806 C CA . THR A 1 102 ? 23.820 1.632 -14.453 1.00 89.62 102 THR A CA 1
ATOM 807 C C . THR A 1 102 ? 24.059 3.115 -14.778 1.00 89.62 102 THR A C 1
ATOM 809 O O . THR A 1 102 ? 24.768 3.451 -15.728 1.00 89.62 102 THR A O 1
ATOM 812 N N . SER A 1 103 ? 23.453 4.031 -14.025 1.00 87.38 103 SER A N 1
ATOM 813 C CA . SER A 1 103 ? 23.495 5.470 -14.284 1.00 87.38 103 SER A CA 1
ATOM 814 C C . SER A 1 103 ? 23.462 6.241 -12.966 1.00 87.38 103 SER A C 1
ATOM 816 O O . SER A 1 103 ? 23.127 5.686 -11.933 1.00 87.38 103 SER A O 1
ATOM 818 N N . GLN A 1 104 ? 23.808 7.525 -12.991 1.00 85.19 104 GLN A N 1
ATOM 819 C CA . GLN A 1 104 ? 23.461 8.499 -11.938 1.00 85.19 104 GLN A CA 1
ATOM 820 C C . GLN A 1 104 ? 22.766 9.731 -12.544 1.00 85.19 104 GLN A C 1
ATOM 822 O O . GLN A 1 104 ? 22.584 10.757 -11.898 1.00 85.19 104 GLN A O 1
ATOM 827 N N . ASP A 1 105 ? 22.404 9.633 -13.823 1.00 89.75 105 ASP A N 1
ATOM 828 C CA . ASP A 1 105 ? 21.757 10.684 -14.595 1.00 89.75 105 ASP A CA 1
ATOM 829 C C . ASP A 1 105 ? 20.249 10.717 -14.301 1.00 89.75 105 ASP A C 1
ATOM 831 O O . ASP A 1 105 ? 19.530 9.753 -14.580 1.00 89.75 105 ASP A O 1
ATOM 835 N N . ALA A 1 106 ? 19.778 11.837 -13.750 1.00 91.12 106 ALA A N 1
ATOM 836 C CA . ALA A 1 106 ? 18.368 12.060 -13.458 1.00 91.12 106 ALA A CA 1
ATOM 837 C C . ALA A 1 106 ? 17.499 12.111 -14.724 1.00 91.12 106 ALA A C 1
ATOM 839 O O . ALA A 1 106 ? 16.343 11.692 -14.668 1.00 91.12 106 ALA A O 1
ATOM 840 N N . ASP A 1 107 ? 18.034 12.576 -15.858 1.00 92.75 107 ASP A N 1
ATOM 841 C CA . ASP A 1 107 ? 17.281 12.616 -17.112 1.00 92.75 107 ASP A CA 1
ATOM 842 C C . ASP A 1 107 ? 17.050 11.193 -17.633 1.00 92.75 107 ASP A C 1
ATOM 844 O O . ASP A 1 107 ? 15.921 10.846 -17.973 1.00 92.75 107 ASP A O 1
ATOM 848 N N . PHE A 1 108 ? 18.054 10.312 -17.540 1.00 94.38 108 PHE A N 1
ATOM 849 C CA . PHE A 1 108 ? 17.870 8.880 -17.808 1.00 94.38 108 PHE A CA 1
ATOM 850 C C . PHE A 1 108 ? 16.767 8.265 -16.936 1.00 94.38 108 PHE A C 1
ATOM 852 O O . PHE A 1 108 ? 15.891 7.567 -17.445 1.00 94.38 108 PHE A O 1
ATOM 859 N N . TYR A 1 109 ? 16.778 8.525 -15.625 1.00 95.00 109 TYR A N 1
ATOM 860 C CA . TYR A 1 109 ? 15.739 8.006 -14.732 1.00 95.00 109 TYR A CA 1
ATOM 861 C C . TYR A 1 109 ? 14.352 8.541 -15.074 1.00 95.00 109 TYR A C 1
ATOM 863 O O . TYR A 1 109 ? 13.376 7.790 -15.031 1.00 95.00 109 TYR A O 1
ATOM 871 N N . ARG A 1 110 ? 14.257 9.820 -15.446 1.00 95.12 110 ARG A N 1
ATOM 872 C CA . ARG A 1 110 ? 13.000 10.414 -15.891 1.00 95.12 110 ARG A CA 1
ATOM 873 C C . ARG A 1 110 ? 12.490 9.736 -17.160 1.00 95.12 110 ARG A C 1
ATOM 875 O O . ARG A 1 110 ? 11.323 9.366 -17.184 1.00 95.12 110 ARG A O 1
ATOM 882 N N . GLU A 1 111 ? 13.339 9.518 -18.164 1.00 95.69 111 GLU A N 1
ATOM 883 C CA . GLU A 1 111 ? 12.949 8.839 -19.409 1.00 95.69 111 GLU A CA 1
ATOM 884 C C . GLU A 1 111 ? 12.508 7.387 -19.162 1.00 95.69 111 GLU A C 1
ATOM 886 O O . GLU A 1 111 ? 11.506 6.935 -19.717 1.00 95.69 111 GLU A O 1
ATOM 891 N N . VAL A 1 112 ? 13.182 6.661 -18.263 1.00 96.50 112 VAL A N 1
ATOM 892 C CA . VAL A 1 112 ? 12.744 5.315 -17.850 1.00 96.50 112 VAL A CA 1
ATOM 893 C C . VAL A 1 112 ? 11.364 5.368 -17.185 1.00 96.50 112 VAL A C 1
ATOM 895 O O . VAL A 1 112 ? 10.483 4.583 -17.539 1.00 96.50 112 VAL A O 1
ATOM 898 N N . ALA A 1 113 ? 11.142 6.305 -16.258 1.00 96.69 113 ALA A N 1
ATOM 899 C CA . ALA A 1 113 ? 9.848 6.475 -15.601 1.00 96.69 113 ALA A CA 1
ATOM 900 C C . ALA A 1 113 ? 8.741 6.871 -16.596 1.00 96.69 113 ALA A C 1
ATOM 902 O O . ALA A 1 113 ? 7.633 6.340 -16.522 1.00 96.69 113 ALA A O 1
ATOM 903 N N . MET A 1 114 ? 9.045 7.762 -17.546 1.00 95.19 114 MET A N 1
ATOM 904 C CA . MET A 1 114 ? 8.159 8.160 -18.644 1.00 95.19 114 MET A CA 1
ATOM 905 C C . MET A 1 114 ? 7.742 6.951 -19.483 1.00 95.19 114 MET A C 1
ATOM 907 O O . MET A 1 114 ? 6.546 6.722 -19.664 1.00 95.19 114 MET A O 1
ATOM 911 N N . ALA A 1 115 ? 8.706 6.145 -19.929 1.00 94.31 115 ALA A N 1
ATOM 912 C CA . ALA A 1 115 ? 8.448 4.956 -20.731 1.00 94.31 115 ALA A CA 1
ATOM 913 C C . ALA A 1 115 ? 7.628 3.902 -19.964 1.00 94.31 115 ALA A C 1
ATOM 915 O O . ALA A 1 115 ? 6.686 3.333 -20.517 1.00 94.31 115 ALA A O 1
ATOM 916 N N . MET A 1 116 ? 7.912 3.677 -18.674 1.00 95.44 116 MET A N 1
ATOM 917 C CA . MET A 1 116 ? 7.095 2.800 -17.824 1.00 95.44 116 MET A CA 1
ATOM 918 C C . MET A 1 116 ? 5.651 3.315 -17.701 1.00 95.44 116 MET A C 1
ATOM 920 O O . MET A 1 116 ? 4.695 2.568 -17.897 1.00 95.44 116 MET A O 1
ATOM 924 N N . LEU A 1 117 ? 5.459 4.600 -17.407 1.00 93.44 117 LEU A N 1
ATOM 925 C CA . LEU A 1 117 ? 4.123 5.183 -17.255 1.00 93.44 117 LEU A CA 1
ATOM 926 C C . LEU A 1 117 ? 3.328 5.167 -18.565 1.00 93.44 117 LEU A C 1
ATOM 928 O O . LEU A 1 117 ? 2.133 4.868 -18.547 1.00 93.44 117 LEU A O 1
ATOM 932 N N . HIS A 1 118 ? 3.985 5.433 -19.694 1.00 90.31 118 HIS A N 1
ATOM 933 C CA . HIS A 1 118 ? 3.376 5.324 -21.016 1.00 90.31 118 HIS A CA 1
ATOM 934 C C . HIS A 1 118 ? 2.933 3.887 -21.313 1.00 90.31 118 HIS A C 1
ATOM 936 O O . HIS A 1 118 ? 1.785 3.657 -21.692 1.00 90.31 118 HIS A O 1
ATOM 942 N N . LEU A 1 119 ? 3.805 2.909 -21.059 1.00 89.38 119 LEU A N 1
ATOM 943 C CA . LEU A 1 119 ? 3.498 1.497 -21.260 1.00 89.38 119 LEU A CA 1
ATOM 944 C C . LEU A 1 119 ? 2.349 1.019 -20.363 1.00 89.38 119 LEU A C 1
ATOM 946 O O . LEU A 1 119 ? 1.465 0.293 -20.814 1.00 89.38 119 LEU A O 1
ATOM 950 N N . SER A 1 120 ? 2.325 1.463 -19.104 1.00 89.62 120 SER A N 1
ATOM 951 C CA . SER A 1 120 ? 1.211 1.204 -18.191 1.00 89.62 120 SER A CA 1
ATOM 952 C C . SER A 1 120 ? -0.110 1.718 -18.769 1.00 89.62 120 SER A C 1
ATOM 954 O O . SER A 1 120 ? -1.112 1.014 -18.684 1.00 89.62 120 SER A O 1
ATOM 956 N N . ASP A 1 121 ? -0.141 2.915 -19.357 1.00 87.19 121 ASP A N 1
ATOM 957 C CA . ASP A 1 121 ? -1.369 3.447 -19.958 1.00 87.19 121 ASP A CA 1
ATOM 958 C C . ASP A 1 121 ? -1.817 2.625 -21.156 1.00 87.19 121 ASP A C 1
ATOM 960 O O . ASP A 1 121 ? -2.990 2.265 -21.232 1.00 87.19 121 ASP A O 1
ATOM 964 N N . MET A 1 122 ? -0.891 2.284 -22.055 1.00 85.50 122 MET A N 1
ATOM 965 C CA . MET A 1 122 ? -1.192 1.450 -23.218 1.00 85.50 122 MET A CA 1
ATOM 966 C C . MET A 1 122 ? -1.831 0.127 -22.787 1.00 85.50 122 MET A C 1
ATOM 968 O O . MET A 1 122 ? -2.942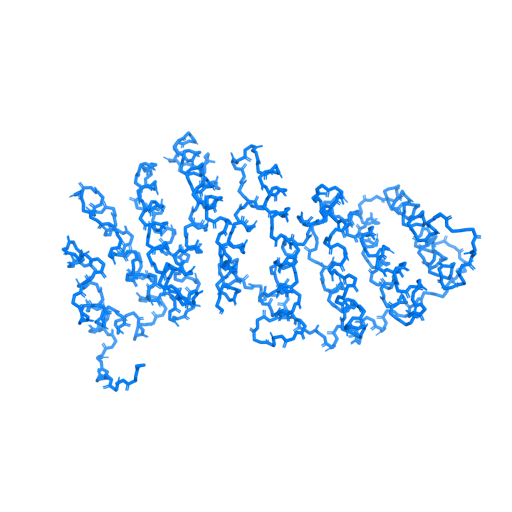 -0.193 -23.203 1.00 85.50 122 MET A O 1
ATOM 972 N N . GLU A 1 123 ? -1.186 -0.596 -21.872 1.00 84.50 123 GLU A N 1
ATOM 973 C CA . GLU A 1 123 ? -1.619 -1.932 -21.455 1.00 84.50 123 GLU A CA 1
ATOM 974 C C . GLU A 1 123 ? -2.897 -1.909 -20.588 1.00 84.50 123 GLU A C 1
ATOM 976 O O . GLU A 1 123 ? -3.647 -2.890 -20.566 1.00 84.50 123 GLU A O 1
ATOM 981 N N . LEU A 1 124 ? -3.175 -0.811 -19.871 1.00 78.81 124 LEU A N 1
ATOM 982 C CA . LEU A 1 124 ? -4.393 -0.651 -19.062 1.00 78.81 124 LEU A CA 1
ATOM 983 C C . LEU A 1 124 ? -5.579 -0.068 -19.854 1.00 78.81 124 LEU A C 1
ATOM 985 O O . LEU A 1 124 ? -6.726 -0.295 -19.458 1.00 78.81 124 LEU A O 1
ATOM 989 N N . SER A 1 125 ? -5.325 0.649 -20.955 1.00 70.94 125 SER A N 1
ATOM 990 C CA . SER A 1 125 ? -6.348 1.295 -21.794 1.00 70.94 125 SER A CA 1
ATOM 991 C C . SER A 1 125 ? -7.198 0.324 -22.623 1.00 70.94 125 SER A C 1
ATOM 993 O O . SER A 1 125 ? -8.317 0.669 -22.998 1.00 70.94 125 SER A O 1
ATOM 995 N N . ASP A 1 126 ? -6.741 -0.920 -22.806 1.00 58.22 126 ASP A N 1
ATOM 996 C CA . ASP A 1 126 ? -7.373 -1.975 -23.620 1.00 58.22 126 ASP A CA 1
ATOM 997 C C . ASP A 1 126 ? -8.718 -2.524 -23.075 1.00 58.22 126 ASP A C 1
ATOM 999 O O . ASP A 1 126 ? -9.162 -3.626 -23.410 1.00 58.22 126 ASP A O 1
ATOM 1003 N N . GLY A 1 127 ? -9.402 -1.781 -22.199 1.00 47.94 127 GLY A N 1
ATOM 1004 C CA . GLY A 1 127 ? -10.781 -2.035 -21.756 1.00 47.94 127 GLY A CA 1
ATOM 1005 C C . GLY A 1 127 ? -10.990 -3.286 -20.894 1.00 47.94 127 GLY A C 1
ATOM 1006 O O . GLY A 1 127 ? -12.045 -3.443 -20.283 1.00 47.94 127 GLY A O 1
ATOM 1007 N N . LYS A 1 128 ? -9.993 -4.173 -20.789 1.00 51.06 128 LYS A N 1
ATOM 1008 C CA . LYS A 1 128 ? -10.059 -5.403 -19.982 1.00 51.06 128 LYS A CA 1
ATOM 1009 C C . LYS A 1 128 ? -9.529 -5.240 -18.559 1.00 51.06 128 LYS A C 1
ATOM 1011 O O . LYS A 1 128 ? -9.705 -6.165 -17.771 1.00 51.06 128 LYS A O 1
ATOM 1016 N N . GLY A 1 129 ? -8.891 -4.112 -18.220 1.00 49.91 129 GLY A N 1
ATOM 1017 C CA . GLY A 1 129 ? -8.552 -3.690 -16.845 1.00 49.91 129 GLY A CA 1
ATOM 1018 C C . GLY A 1 129 ? -7.692 -4.648 -16.001 1.00 49.91 129 GLY A C 1
ATOM 1019 O O . GLY A 1 129 ? -7.444 -4.372 -14.831 1.00 49.91 129 GLY A O 1
ATOM 1020 N N . LYS A 1 130 ? -7.240 -5.767 -16.576 1.00 57.59 130 LYS A N 1
ATOM 1021 C CA . LYS A 1 130 ? -6.559 -6.889 -15.909 1.00 57.59 130 LYS A CA 1
ATOM 1022 C C . LYS A 1 130 ? -5.273 -7.285 -16.630 1.00 57.59 130 LYS A C 1
ATOM 1024 O O . LYS A 1 130 ? -4.869 -8.446 -16.598 1.00 57.59 130 LYS A O 1
ATOM 1029 N N . ASN A 1 131 ? -4.672 -6.350 -17.361 1.00 76.38 131 ASN A N 1
ATOM 1030 C CA . ASN A 1 131 ? -3.427 -6.642 -18.040 1.00 76.38 131 ASN A CA 1
ATOM 1031 C C . ASN A 1 131 ? -2.298 -6.702 -17.008 1.00 76.38 131 ASN A C 1
ATOM 1033 O O . ASN A 1 131 ? -1.876 -5.677 -16.472 1.00 76.38 131 ASN A O 1
ATOM 1037 N N . ALA A 1 132 ? -1.843 -7.920 -16.716 1.00 83.00 132 ALA A N 1
ATOM 1038 C CA . ALA A 1 132 ? -0.800 -8.182 -15.733 1.00 83.00 132 ALA A CA 1
ATOM 1039 C C . ALA A 1 132 ? 0.508 -7.440 -16.060 1.00 83.00 132 ALA A C 1
ATOM 1041 O O . ALA A 1 132 ? 1.239 -7.086 -15.141 1.00 83.00 132 ALA A O 1
ATOM 1042 N N . ILE A 1 133 ? 0.771 -7.145 -17.340 1.00 86.06 133 ILE A N 1
ATOM 1043 C CA . ILE A 1 133 ? 1.935 -6.363 -17.772 1.00 86.06 133 ILE A CA 1
ATOM 1044 C C . ILE A 1 133 ? 1.784 -4.914 -17.314 1.00 86.06 133 ILE A C 1
ATOM 1046 O O . ILE A 1 133 ? 2.646 -4.415 -16.602 1.00 86.06 133 ILE A O 1
ATOM 1050 N N . GLY A 1 134 ? 0.664 -4.257 -17.637 1.00 87.25 134 GLY A N 1
ATOM 1051 C CA . GLY A 1 134 ? 0.408 -2.879 -17.199 1.00 87.25 134 GLY A CA 1
ATOM 1052 C C . GLY A 1 134 ? 0.457 -2.727 -15.675 1.00 87.25 134 GLY A C 1
ATOM 1053 O O . GLY A 1 134 ? 1.032 -1.773 -15.159 1.00 87.25 134 GLY A O 1
ATOM 1054 N N . GLN A 1 135 ? -0.063 -3.716 -14.943 1.00 86.62 135 GLN A N 1
ATOM 1055 C CA . GLN A 1 135 ? 0.026 -3.769 -13.481 1.00 86.62 135 GLN A CA 1
ATOM 1056 C C . GLN A 1 135 ? 1.470 -3.935 -12.984 1.00 86.62 135 GLN A C 1
ATOM 1058 O O . GLN A 1 135 ? 1.880 -3.218 -12.074 1.00 86.62 135 GLN A O 1
ATOM 1063 N N . ALA A 1 136 ? 2.251 -4.836 -13.592 1.00 87.69 136 ALA A N 1
ATOM 1064 C CA . ALA A 1 136 ? 3.670 -5.017 -13.287 1.00 87.69 136 ALA A CA 1
ATOM 1065 C C . ALA A 1 136 ? 4.460 -3.724 -13.503 1.00 87.69 136 ALA A C 1
ATOM 1067 O O . ALA A 1 136 ? 5.179 -3.290 -12.609 1.00 87.69 136 ALA A O 1
ATOM 1068 N N . VAL A 1 137 ? 4.268 -3.065 -14.646 1.00 91.06 137 VAL A N 1
ATOM 1069 C CA . VAL A 1 137 ? 4.950 -1.808 -14.975 1.00 91.06 137 VAL A CA 1
ATOM 1070 C C . VAL A 1 137 ? 4.592 -0.698 -13.987 1.00 91.06 137 VAL A C 1
ATOM 1072 O O . VAL A 1 137 ? 5.472 0.027 -13.526 1.00 91.06 137 VAL A O 1
ATOM 1075 N N . LEU A 1 138 ? 3.316 -0.580 -13.620 1.00 91.44 138 LEU A N 1
ATOM 1076 C CA . LEU A 1 138 ? 2.859 0.414 -12.657 1.00 91.44 138 LEU A CA 1
ATOM 1077 C C . LEU A 1 138 ? 3.496 0.223 -11.272 1.00 91.44 138 LEU A C 1
ATOM 1079 O O . LEU A 1 138 ? 3.890 1.191 -10.615 1.00 91.44 138 LEU A O 1
ATOM 1083 N N . VAL A 1 139 ? 3.614 -1.026 -10.826 1.00 90.12 139 VAL A N 1
ATOM 1084 C CA . VAL A 1 139 ? 4.278 -1.338 -9.560 1.00 90.12 139 VAL A CA 1
ATOM 1085 C C . VAL A 1 139 ? 5.786 -1.089 -9.660 1.00 90.12 139 VAL A C 1
ATOM 1087 O O . VAL A 1 139 ? 6.354 -0.504 -8.741 1.00 90.12 139 VAL A O 1
ATOM 1090 N N . LEU A 1 140 ? 6.421 -1.430 -10.788 1.00 92.19 140 LEU A N 1
ATOM 1091 C CA . LEU A 1 140 ? 7.837 -1.135 -11.027 1.00 92.19 140 LEU A CA 1
ATOM 1092 C C . LEU A 1 140 ? 8.130 0.365 -10.962 1.00 92.19 140 LEU A C 1
ATOM 1094 O O . LEU A 1 140 ? 9.055 0.754 -10.260 1.00 92.19 140 LEU A O 1
ATOM 1098 N N . VAL A 1 141 ? 7.347 1.216 -11.637 1.00 95.31 141 VAL A N 1
ATOM 1099 C CA . VAL A 1 141 ? 7.598 2.670 -11.614 1.00 95.31 141 VAL A CA 1
ATOM 1100 C C . VAL A 1 141 ? 7.325 3.286 -10.241 1.00 95.31 141 VAL A C 1
ATOM 1102 O O . VAL A 1 141 ? 7.984 4.248 -9.850 1.00 95.31 141 VAL A O 1
ATOM 1105 N N . THR A 1 142 ? 6.392 2.702 -9.486 1.00 93.69 142 THR A N 1
ATOM 1106 C CA . THR A 1 142 ? 6.118 3.088 -8.099 1.00 93.69 142 THR A CA 1
ATOM 1107 C C . THR A 1 142 ? 7.335 2.826 -7.216 1.00 93.69 142 THR A C 1
ATOM 1109 O O . THR A 1 142 ? 7.834 3.747 -6.571 1.00 93.69 142 THR A O 1
ATOM 1112 N N . GLU A 1 143 ? 7.851 1.597 -7.232 1.00 92.62 143 GLU A N 1
ATOM 1113 C CA . GLU A 1 143 ? 9.018 1.212 -6.435 1.00 92.62 143 GLU A CA 1
ATOM 1114 C C . GLU A 1 143 ? 10.282 1.949 -6.900 1.00 92.62 143 GLU A C 1
ATOM 1116 O O . GLU A 1 143 ? 11.050 2.453 -6.085 1.00 92.62 143 GLU A O 1
ATOM 1121 N N . PHE A 1 144 ? 10.462 2.111 -8.213 1.00 94.50 144 PHE A N 1
ATOM 1122 C CA . PHE A 1 144 ? 11.567 2.873 -8.790 1.00 94.50 144 PHE A CA 1
ATOM 1123 C C . PHE A 1 144 ? 11.604 4.312 -8.265 1.00 94.50 144 PHE A C 1
ATOM 1125 O O . PHE A 1 144 ? 12.653 4.792 -7.837 1.00 94.50 144 PHE A O 1
ATOM 1132 N N . GLY A 1 145 ? 10.453 4.990 -8.240 1.00 94.06 145 GLY A N 1
ATOM 1133 C CA . GLY A 1 145 ? 10.353 6.343 -7.703 1.00 94.06 145 GLY A CA 1
ATOM 1134 C C . GLY A 1 145 ? 10.676 6.422 -6.205 1.00 94.06 145 GLY A C 1
ATOM 1135 O O . GLY A 1 145 ? 11.286 7.403 -5.782 1.00 94.06 145 GLY A O 1
ATOM 1136 N N . LEU A 1 146 ? 10.309 5.408 -5.410 1.00 92.38 146 LEU A N 1
ATOM 1137 C CA . LEU A 1 146 ? 10.657 5.340 -3.984 1.00 92.38 146 LEU A CA 1
ATOM 1138 C C . LEU A 1 146 ? 12.160 5.130 -3.788 1.00 92.38 146 LEU A C 1
ATOM 1140 O O . LEU A 1 146 ? 12.782 5.878 -3.040 1.00 92.38 146 LEU A O 1
ATOM 1144 N N . MET A 1 147 ? 12.765 4.197 -4.524 1.00 92.19 147 MET A N 1
ATOM 1145 C CA . MET A 1 147 ? 14.205 3.940 -4.449 1.00 92.19 147 MET A CA 1
ATOM 1146 C C . MET A 1 147 ? 15.043 5.156 -4.878 1.00 92.19 147 MET A C 1
ATOM 1148 O O . MET A 1 147 ? 16.094 5.420 -4.293 1.00 92.19 147 MET A O 1
ATOM 1152 N N . ILE A 1 148 ? 14.585 5.930 -5.873 1.00 92.06 148 ILE A N 1
ATOM 1153 C CA . ILE A 1 148 ? 15.206 7.217 -6.232 1.00 92.06 148 ILE A CA 1
ATOM 1154 C C . ILE A 1 148 ? 15.106 8.204 -5.070 1.00 92.06 148 ILE A C 1
ATOM 1156 O O . ILE A 1 148 ? 16.088 8.875 -4.751 1.00 92.06 148 ILE A O 1
ATOM 1160 N N . ALA A 1 149 ? 13.934 8.293 -4.437 1.00 89.56 149 ALA A N 1
ATOM 1161 C CA . ALA A 1 149 ? 13.716 9.210 -3.330 1.00 89.56 149 ALA A CA 1
ATOM 1162 C C . ALA A 1 149 ? 14.594 8.871 -2.112 1.00 89.56 149 ALA A C 1
ATOM 1164 O O . ALA A 1 149 ? 15.147 9.770 -1.486 1.00 89.56 149 ALA A O 1
ATOM 1165 N N . GLU A 1 150 ? 14.767 7.584 -1.811 1.00 88.44 150 GLU A N 1
ATOM 1166 C CA . GLU A 1 150 ? 15.644 7.093 -0.741 1.00 88.44 150 GLU A CA 1
ATOM 1167 C C . GLU A 1 150 ? 17.132 7.322 -1.037 1.00 88.44 150 GLU A C 1
ATOM 1169 O O . GLU A 1 150 ? 17.911 7.605 -0.126 1.00 88.44 150 GLU A O 1
ATOM 1174 N N . ARG A 1 151 ? 17.534 7.227 -2.312 1.00 85.25 151 ARG A N 1
ATOM 1175 C CA . ARG A 1 151 ? 18.908 7.516 -2.744 1.00 85.25 151 ARG A CA 1
ATOM 1176 C C . ARG A 1 151 ? 19.229 9.004 -2.813 1.00 85.25 151 ARG A C 1
ATOM 1178 O O . ARG A 1 151 ? 20.406 9.349 -2.888 1.00 85.25 151 ARG A O 1
ATOM 1185 N N . ALA A 1 152 ? 18.246 9.901 -2.786 1.00 80.75 152 ALA A N 1
ATOM 1186 C CA . ALA A 1 152 ? 18.532 11.329 -2.813 1.00 80.75 152 ALA A CA 1
ATOM 1187 C C . ALA A 1 152 ? 19.334 11.741 -1.568 1.00 80.75 152 ALA A C 1
ATOM 1189 O O . ALA A 1 152 ? 18.878 11.608 -0.436 1.00 80.75 152 ALA A O 1
ATOM 1190 N N . GLY A 1 153 ? 20.555 12.235 -1.781 1.00 65.62 153 GLY A N 1
ATOM 1191 C CA . GLY A 1 153 ? 21.487 12.571 -0.700 1.00 65.62 153 GLY A CA 1
ATOM 1192 C C . GLY A 1 153 ? 22.412 11.426 -0.269 1.00 65.62 153 GLY A C 1
ATOM 1193 O O . GLY A 1 153 ? 23.319 11.659 0.528 1.00 65.62 153 GLY A O 1
ATOM 1194 N N . GLN A 1 154 ? 22.247 10.224 -0.828 1.00 68.50 154 GLN A N 1
ATOM 1195 C CA . GLN A 1 154 ? 23.239 9.152 -0.780 1.00 68.50 154 GLN A CA 1
ATOM 1196 C C . GLN A 1 154 ? 24.060 9.203 -2.080 1.00 68.50 154 GLN A C 1
ATOM 1198 O O . GLN A 1 154 ? 23.516 9.378 -3.165 1.00 68.50 154 GLN A O 1
ATOM 1203 N N . SER A 1 155 ? 25.383 9.133 -1.951 1.00 56.81 155 SER A N 1
ATOM 1204 C CA . SER A 1 155 ? 26.422 9.248 -2.987 1.00 56.81 155 SER A CA 1
ATOM 1205 C C . SER A 1 155 ? 25.964 9.093 -4.455 1.00 56.81 155 SER A C 1
ATOM 1207 O O . SER A 1 155 ? 25.604 7.998 -4.877 1.00 56.81 155 SER A O 1
ATOM 1209 N N . GLY A 1 156 ? 26.094 10.157 -5.262 1.00 64.50 156 GLY A N 1
ATOM 1210 C CA . GLY A 1 156 ? 26.107 10.082 -6.734 1.00 64.50 156 GLY A CA 1
ATOM 1211 C C . GLY A 1 156 ? 24.955 10.770 -7.473 1.00 64.50 156 GLY A C 1
ATOM 1212 O O . GLY A 1 156 ? 25.200 11.313 -8.548 1.00 64.50 156 GLY A O 1
ATOM 1213 N N . LEU A 1 157 ? 23.744 10.818 -6.905 1.00 76.56 157 LEU A N 1
ATOM 1214 C CA . LEU A 1 157 ? 22.581 11.461 -7.533 1.00 76.56 157 LEU A CA 1
ATOM 1215 C C . LEU A 1 157 ? 22.330 12.860 -6.954 1.00 76.56 157 LEU A C 1
ATOM 1217 O O . LEU A 1 157 ? 22.174 13.023 -5.742 1.00 76.56 157 LEU A O 1
ATOM 1221 N N . ASP A 1 158 ? 22.249 13.867 -7.826 1.00 82.44 158 ASP A N 1
ATOM 1222 C CA . ASP A 1 158 ? 21.891 15.236 -7.443 1.00 82.44 158 ASP A CA 1
ATOM 1223 C C . ASP A 1 158 ? 20.482 15.281 -6.805 1.00 82.44 158 ASP A C 1
ATOM 1225 O O . ASP A 1 158 ? 19.514 14.852 -7.446 1.00 82.44 158 ASP A O 1
ATOM 1229 N N . PRO A 1 159 ? 20.322 15.815 -5.575 1.00 84.69 159 PRO A N 1
ATOM 1230 C CA . PRO A 1 159 ? 19.024 15.903 -4.908 1.00 84.69 159 PRO A CA 1
ATOM 1231 C C . PRO A 1 159 ? 17.951 16.645 -5.716 1.00 84.69 159 PRO A C 1
ATOM 1233 O O . PRO A 1 159 ? 16.777 16.278 -5.647 1.00 84.69 159 PRO A O 1
ATOM 1236 N N . GLN A 1 160 ? 18.322 17.663 -6.506 1.00 86.31 160 GLN A N 1
ATOM 1237 C CA . GLN A 1 160 ? 17.355 18.369 -7.357 1.00 86.31 160 GLN A CA 1
ATOM 1238 C C . GLN A 1 160 ? 16.917 17.500 -8.540 1.00 86.31 160 GLN A C 1
ATOM 1240 O O . GLN A 1 160 ? 15.733 17.453 -8.873 1.00 86.31 160 GLN A O 1
ATOM 1245 N N . GLY A 1 161 ? 17.851 16.777 -9.160 1.00 87.94 161 GLY A N 1
ATOM 1246 C CA . GLY A 1 161 ? 17.567 15.730 -10.140 1.00 87.94 161 GLY A CA 1
ATOM 1247 C C . GLY A 1 161 ? 16.599 14.671 -9.609 1.00 87.94 161 GLY A C 1
ATOM 1248 O O . GLY A 1 161 ? 15.560 14.436 -10.224 1.00 87.94 161 GLY A O 1
ATOM 1249 N N . ALA A 1 162 ? 16.884 14.094 -8.440 1.00 90.00 162 ALA A N 1
ATOM 1250 C CA . ALA A 1 162 ? 16.016 13.104 -7.801 1.00 90.00 162 ALA A CA 1
ATOM 1251 C C . ALA A 1 162 ? 14.605 13.657 -7.533 1.00 90.00 162 ALA A C 1
ATOM 1253 O O . ALA A 1 162 ? 13.611 13.013 -7.869 1.00 90.00 162 ALA A O 1
ATOM 1254 N N . SER A 1 163 ? 14.518 14.882 -7.001 1.00 89.69 163 SER A N 1
ATOM 1255 C CA . SER A 1 163 ? 13.247 15.565 -6.739 1.00 89.69 163 SER A CA 1
ATOM 1256 C C . SER A 1 163 ? 12.407 15.742 -8.010 1.00 89.69 163 SER A C 1
ATOM 1258 O O . SER A 1 163 ? 11.218 15.432 -8.003 1.00 89.69 163 SER A O 1
ATOM 1260 N N . ARG A 1 164 ? 13.025 16.131 -9.138 1.00 90.56 164 ARG A N 1
ATOM 1261 C CA . ARG A 1 164 ? 12.330 16.265 -10.434 1.00 90.56 164 ARG A CA 1
ATOM 1262 C C . ARG A 1 164 ? 11.741 14.942 -10.927 1.00 90.56 164 ARG A C 1
ATOM 1264 O O . ARG A 1 164 ? 10.622 14.925 -11.437 1.00 90.56 164 ARG A O 1
ATOM 1271 N N . VAL A 1 165 ? 12.468 13.832 -10.774 1.00 92.75 165 VAL A N 1
ATOM 1272 C CA . VAL A 1 165 ? 11.958 12.503 -11.158 1.00 92.75 165 VAL A CA 1
ATOM 1273 C C . VAL A 1 165 ? 10.792 12.095 -10.255 1.00 92.75 165 VAL A C 1
ATOM 1275 O O . VAL A 1 165 ? 9.750 11.665 -10.748 1.00 92.75 165 VAL A O 1
ATOM 1278 N N . VAL A 1 166 ? 10.932 12.283 -8.942 1.00 92.19 166 VAL A N 1
ATOM 1279 C CA . VAL A 1 166 ? 9.881 11.995 -7.954 1.00 92.19 166 VAL A CA 1
ATOM 1280 C C . VAL A 1 166 ? 8.627 12.834 -8.205 1.00 92.19 166 VAL A C 1
ATOM 1282 O O . VAL A 1 166 ? 7.515 12.306 -8.179 1.00 92.19 166 VAL A O 1
ATOM 1285 N N . GLU A 1 167 ? 8.771 14.124 -8.505 1.00 90.94 167 GLU A N 1
ATOM 1286 C CA . GLU A 1 167 ? 7.656 15.011 -8.845 1.00 90.94 167 GLU A CA 1
ATOM 1287 C C . GLU A 1 167 ? 6.945 14.558 -10.126 1.00 90.94 167 GLU A C 1
ATOM 1289 O O . GLU A 1 167 ? 5.708 14.524 -10.172 1.00 90.94 167 GLU A O 1
ATOM 1294 N N . TYR A 1 168 ? 7.709 14.143 -11.142 1.00 92.94 168 TYR A N 1
ATOM 1295 C CA . TYR A 1 168 ? 7.160 13.596 -12.379 1.00 92.94 168 TYR A CA 1
ATOM 1296 C C . TYR A 1 168 ? 6.343 12.321 -12.125 1.00 92.94 168 TYR A C 1
ATOM 1298 O O . TYR A 1 168 ? 5.193 12.231 -12.570 1.00 92.94 168 TYR A O 1
ATOM 1306 N N . VAL A 1 169 ? 6.898 11.359 -11.377 1.0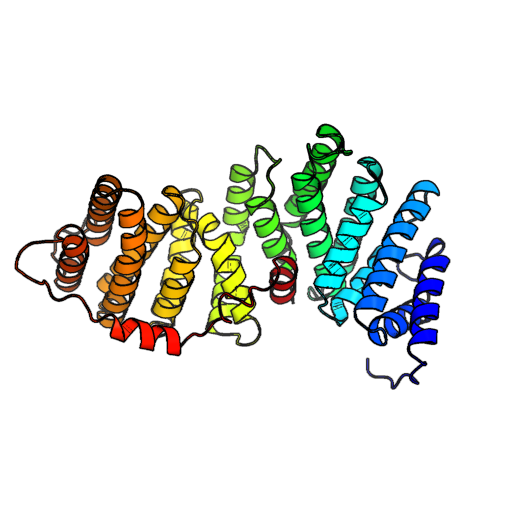0 93.81 169 VAL A N 1
ATOM 1307 C CA . VAL A 1 169 ? 6.206 10.111 -11.011 1.00 93.81 169 VAL A CA 1
ATOM 1308 C C . VAL A 1 169 ? 4.950 10.420 -10.198 1.00 93.81 169 VAL A C 1
ATOM 1310 O O . VAL A 1 169 ? 3.867 9.954 -10.548 1.00 93.81 169 VAL A O 1
ATOM 1313 N N . THR A 1 170 ? 5.057 11.276 -9.177 1.00 91.56 170 THR A N 1
ATOM 1314 C CA . THR A 1 170 ? 3.920 11.688 -8.337 1.00 91.56 170 THR A CA 1
ATOM 1315 C C . THR A 1 170 ? 2.794 12.278 -9.188 1.00 91.56 170 THR A C 1
ATOM 1317 O O . THR A 1 170 ? 1.651 11.824 -9.119 1.00 91.56 170 THR A O 1
ATOM 1320 N N . THR A 1 171 ? 3.104 13.282 -10.012 1.00 90.50 171 THR A N 1
ATOM 1321 C CA . THR A 1 171 ? 2.118 13.991 -10.840 1.00 90.50 171 THR A CA 1
ATOM 1322 C C . THR A 1 171 ? 1.451 13.042 -11.830 1.00 90.50 171 THR A C 1
ATOM 1324 O O . THR A 1 171 ? 0.231 13.065 -12.004 1.00 90.50 171 THR A O 1
ATOM 1327 N N . SER A 1 172 ? 2.241 12.149 -12.421 1.00 91.69 172 SER A N 1
ATOM 1328 C CA . SER A 1 172 ? 1.775 11.140 -13.364 1.00 91.69 172 SER A CA 1
ATOM 1329 C C . SER A 1 172 ? 0.842 10.115 -12.715 1.00 91.69 172 SER A C 1
ATOM 1331 O O . SER A 1 172 ? -0.233 9.835 -13.254 1.00 91.69 172 SER A O 1
ATOM 1333 N N . LEU A 1 173 ? 1.194 9.574 -11.548 1.00 90.69 173 LEU A N 1
ATOM 1334 C CA . LEU A 1 173 ? 0.329 8.644 -10.818 1.00 90.69 173 LEU A CA 1
ATOM 1335 C C . LEU A 1 173 ? -0.960 9.341 -10.343 1.00 90.69 173 LEU A C 1
ATOM 1337 O O . LEU A 1 173 ? -2.053 8.785 -10.464 1.00 90.69 173 LEU A O 1
ATOM 1341 N N . LEU A 1 174 ? -0.869 10.592 -9.877 1.00 89.62 174 LEU A N 1
ATOM 1342 C CA . LEU A 1 174 ? -2.031 11.394 -9.482 1.00 89.62 174 LEU A CA 1
ATOM 1343 C C . LEU A 1 174 ? -2.980 11.668 -10.653 1.00 89.62 174 LEU A C 1
ATOM 1345 O O . LEU A 1 174 ? -4.198 11.581 -10.474 1.00 89.62 174 LEU A O 1
ATOM 1349 N N . ALA A 1 175 ? -2.461 11.962 -11.847 1.00 88.50 175 ALA A N 1
ATOM 1350 C CA . ALA A 1 175 ? -3.279 12.154 -13.046 1.00 88.50 175 ALA A CA 1
ATOM 1351 C C . ALA A 1 175 ? -4.110 10.901 -13.380 1.00 88.50 175 ALA A C 1
ATOM 1353 O O . ALA A 1 175 ? -5.263 11.005 -13.799 1.00 88.50 175 ALA A O 1
ATOM 1354 N N . ARG A 1 176 ? -3.558 9.716 -13.097 1.00 85.94 176 ARG A N 1
ATOM 1355 C CA . ARG A 1 176 ? -4.195 8.411 -13.324 1.00 85.94 176 ARG A CA 1
ATOM 1356 C C . ARG A 1 176 ? -5.189 8.008 -12.233 1.00 85.94 176 ARG A C 1
ATOM 1358 O O . ARG A 1 176 ? -5.988 7.106 -12.458 1.00 85.94 176 ARG A O 1
ATOM 1365 N N . SER A 1 177 ? -5.220 8.699 -11.088 1.00 82.56 177 SER A N 1
ATOM 1366 C CA . SER A 1 177 ? -6.102 8.374 -9.946 1.00 82.56 177 SER A CA 1
ATOM 1367 C C . SER A 1 177 ? -7.607 8.380 -10.253 1.00 82.56 177 SER A C 1
ATOM 1369 O O . SER A 1 177 ? -8.386 7.805 -9.495 1.00 82.56 177 SER A O 1
ATOM 1371 N N . ASN A 1 178 ? -8.023 9.022 -11.349 1.00 75.69 178 ASN A N 1
ATOM 1372 C CA . ASN A 1 178 ? -9.418 9.038 -11.794 1.00 75.69 178 ASN A CA 1
ATOM 1373 C C . ASN A 1 178 ? -9.835 7.738 -12.505 1.00 75.69 178 ASN A C 1
ATOM 1375 O O . ASN A 1 178 ? -11.027 7.497 -12.688 1.00 75.69 178 ASN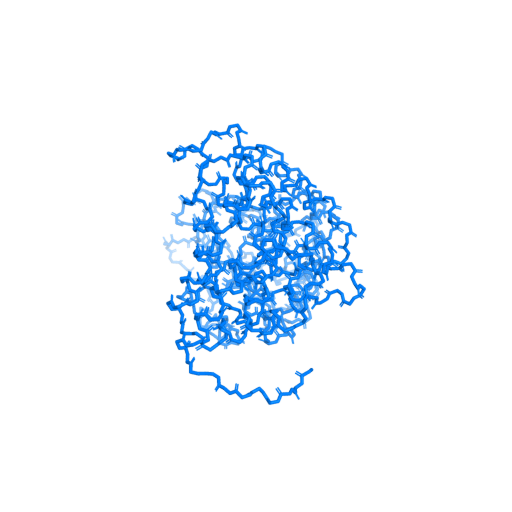 A O 1
ATOM 1379 N N . LEU A 1 179 ? -8.879 6.901 -12.916 1.00 79.62 179 LEU A N 1
ATOM 1380 C CA . LEU A 1 179 ? -9.166 5.599 -13.503 1.00 79.62 179 LEU A CA 1
ATOM 1381 C C . LEU A 1 179 ? -9.628 4.642 -12.396 1.00 79.62 179 LEU A C 1
ATOM 1383 O O . LEU A 1 179 ? -8.976 4.496 -11.362 1.00 79.62 179 LEU A O 1
ATOM 1387 N N . ASN A 1 180 ? -10.761 3.968 -12.608 1.00 77.88 180 ASN A N 1
ATOM 1388 C CA . ASN A 1 180 ? -11.294 2.974 -11.673 1.00 77.88 180 ASN A CA 1
ATOM 1389 C C . ASN A 1 180 ? -10.499 1.657 -11.766 1.00 77.88 180 ASN A C 1
ATOM 1391 O O . ASN A 1 180 ? -10.991 0.660 -12.287 1.00 77.88 180 ASN A O 1
ATOM 1395 N N . ASN A 1 181 ? -9.244 1.677 -11.313 1.00 84.31 181 ASN A N 1
ATOM 1396 C CA . ASN A 1 181 ? -8.332 0.540 -11.366 1.00 84.31 181 ASN A CA 1
ATOM 1397 C C . ASN A 1 181 ? -7.618 0.349 -10.020 1.00 84.31 181 ASN A C 1
ATOM 1399 O O . ASN A 1 181 ? -6.955 1.260 -9.521 1.00 84.31 181 ASN A O 1
ATOM 1403 N N . ASN A 1 182 ? -7.722 -0.851 -9.448 1.00 84.56 182 ASN A N 1
ATOM 1404 C CA . ASN A 1 182 ? -7.165 -1.135 -8.126 1.00 84.56 182 ASN A CA 1
ATOM 1405 C C . ASN A 1 182 ? -5.637 -1.146 -8.093 1.00 84.56 182 ASN A C 1
ATOM 1407 O O . ASN A 1 182 ? -5.080 -0.747 -7.077 1.00 84.56 182 ASN A O 1
ATOM 1411 N N . ALA A 1 183 ? -4.960 -1.493 -9.192 1.00 85.25 183 ALA A N 1
ATOM 1412 C CA . ALA A 1 183 ? -3.506 -1.390 -9.275 1.00 85.25 183 ALA A CA 1
ATOM 1413 C C . ALA A 1 183 ? -3.060 0.068 -9.094 1.00 85.25 183 ALA A C 1
ATOM 1415 O O . ALA A 1 183 ? -2.221 0.354 -8.249 1.00 85.25 183 ALA A O 1
ATOM 1416 N N . ILE A 1 184 ? -3.712 1.005 -9.796 1.00 88.50 184 ILE A N 1
ATOM 1417 C CA . ILE A 1 184 ? -3.457 2.452 -9.668 1.00 88.50 184 ILE A CA 1
ATOM 1418 C C . ILE A 1 184 ? -3.696 2.927 -8.239 1.00 88.50 184 ILE A C 1
ATOM 1420 O O . ILE A 1 184 ? -2.865 3.638 -7.680 1.00 88.50 184 ILE A O 1
ATOM 1424 N N . ARG A 1 185 ? -4.806 2.517 -7.624 1.00 90.06 185 ARG A N 1
ATOM 1425 C CA . ARG A 1 185 ? -5.167 2.939 -6.265 1.00 90.06 185 ARG A CA 1
ATOM 1426 C C . ARG A 1 185 ? -4.186 2.440 -5.207 1.00 90.06 185 ARG A C 1
ATOM 1428 O O . ARG A 1 185 ? -3.762 3.222 -4.359 1.00 90.06 185 ARG A O 1
ATOM 1435 N N . VAL A 1 186 ? -3.829 1.158 -5.275 1.00 91.25 186 VAL A N 1
ATOM 1436 C CA . VAL A 1 186 ? -2.877 0.496 -4.374 1.00 91.25 186 VAL A CA 1
ATOM 1437 C C . VAL A 1 186 ? -1.485 1.110 -4.527 1.00 91.25 186 VAL A C 1
ATOM 1439 O O . VAL A 1 186 ? -0.909 1.543 -3.531 1.00 91.25 186 VAL A O 1
ATOM 1442 N N . SER A 1 187 ? -0.988 1.232 -5.762 1.00 91.31 187 SER A N 1
ATOM 1443 C CA . SER A 1 187 ? 0.313 1.836 -6.062 1.00 91.31 187 SER A CA 1
ATOM 1444 C C . SER A 1 187 ? 0.398 3.292 -5.614 1.00 91.31 187 SER A C 1
ATOM 1446 O O . SER A 1 187 ? 1.360 3.675 -4.958 1.00 91.31 187 SER A O 1
ATOM 1448 N N . LEU A 1 188 ? -0.622 4.107 -5.900 1.00 91.75 188 LEU A N 1
ATOM 1449 C CA . LEU A 1 188 ? -0.625 5.523 -5.531 1.00 91.75 188 LEU A CA 1
ATOM 1450 C C . LEU A 1 188 ? -0.673 5.729 -4.012 1.00 91.75 188 LEU A C 1
ATOM 1452 O O . LEU A 1 188 ? 0.038 6.591 -3.498 1.00 91.75 188 LEU A O 1
ATOM 1456 N N . LEU A 1 189 ? -1.490 4.948 -3.292 1.00 92.12 189 LEU A N 1
ATOM 1457 C CA . LEU A 1 189 ? -1.525 5.012 -1.831 1.00 92.12 189 LEU A CA 1
ATOM 1458 C C . LEU A 1 189 ? -0.175 4.594 -1.241 1.00 92.12 189 LEU A C 1
ATOM 1460 O O . LEU A 1 189 ? 0.339 5.292 -0.371 1.00 92.12 189 LEU A O 1
ATOM 1464 N N . HIS A 1 190 ? 0.406 3.495 -1.732 1.00 92.38 190 HIS A N 1
ATOM 1465 C CA . HIS A 1 190 ? 1.710 3.019 -1.281 1.00 92.38 190 HIS A CA 1
ATOM 1466 C C . HIS A 1 190 ? 2.800 4.074 -1.503 1.00 92.38 190 HIS A C 1
ATOM 1468 O O . HIS A 1 190 ? 3.509 4.439 -0.567 1.00 92.38 190 HIS A O 1
ATOM 1474 N N . TYR A 1 191 ? 2.860 4.622 -2.718 1.00 92.38 191 TYR A N 1
ATOM 1475 C CA . TYR A 1 191 ? 3.824 5.642 -3.112 1.00 92.38 191 TYR A CA 1
ATOM 1476 C C . TYR A 1 191 ? 3.750 6.880 -2.217 1.00 92.38 191 TYR A C 1
ATOM 1478 O O . TYR A 1 191 ? 4.745 7.291 -1.623 1.00 92.38 191 TYR A O 1
ATOM 1486 N N . LEU A 1 192 ? 2.554 7.459 -2.072 1.00 91.19 192 LEU A N 1
ATOM 1487 C CA . LEU A 1 192 ? 2.362 8.655 -1.257 1.00 91.19 192 LEU A CA 1
ATOM 1488 C C . LEU A 1 192 ? 2.536 8.363 0.236 1.00 91.19 192 LEU A C 1
ATOM 1490 O O . LEU A 1 192 ? 2.994 9.221 0.965 1.00 91.19 192 LEU A O 1
ATOM 1494 N N . ALA A 1 193 ? 2.229 7.169 0.736 1.00 88.50 193 ALA A N 1
ATOM 1495 C CA . ALA A 1 193 ? 2.473 6.867 2.146 1.00 88.50 193 ALA A CA 1
ATOM 1496 C C . ALA A 1 193 ? 3.973 6.774 2.496 1.00 88.50 193 ALA A C 1
ATOM 1498 O O . ALA A 1 193 ? 4.320 6.847 3.674 1.00 88.50 193 ALA A O 1
ATOM 1499 N N . LYS A 1 194 ? 4.852 6.581 1.501 1.00 87.75 194 LYS A N 1
ATOM 1500 C CA . LYS A 1 194 ? 6.272 6.257 1.709 1.00 87.75 194 LYS A CA 1
ATOM 1501 C C . LYS A 1 194 ? 7.257 7.273 1.150 1.00 87.75 194 LYS A C 1
ATOM 1503 O O . LYS A 1 194 ? 8.388 7.295 1.615 1.00 87.75 194 LYS A O 1
ATOM 1508 N N . CYS A 1 195 ? 6.865 8.092 0.179 1.00 85.25 195 CYS A N 1
ATOM 1509 C CA . CYS A 1 195 ? 7.787 8.977 -0.526 1.00 85.25 195 CYS A CA 1
ATOM 1510 C C . CYS A 1 195 ? 8.335 10.102 0.388 1.00 85.25 195 CYS A C 1
ATOM 1512 O O . CYS A 1 195 ? 7.590 11.028 0.720 1.00 85.25 195 CYS A O 1
ATOM 1514 N N . PRO A 1 196 ? 9.637 10.097 0.744 1.00 72.75 196 PRO A N 1
ATOM 1515 C CA . PRO A 1 196 ? 10.198 11.017 1.740 1.00 72.75 196 PRO A CA 1
ATOM 1516 C C . PRO A 1 196 ? 10.444 12.442 1.219 1.00 72.75 196 PRO A C 1
ATOM 1518 O O . PRO A 1 196 ? 10.519 13.380 2.008 1.00 72.75 196 PRO A O 1
ATOM 1521 N N . LEU A 1 197 ? 10.581 12.629 -0.099 1.00 67.56 197 LEU A N 1
ATOM 1522 C CA . LEU A 1 197 ? 11.011 13.906 -0.694 1.00 67.56 197 LEU A CA 1
ATOM 1523 C C . LEU A 1 197 ? 9.876 14.846 -1.099 1.00 67.56 197 LEU A C 1
ATOM 1525 O O . LEU A 1 197 ? 10.132 15.970 -1.528 1.00 67.56 197 LEU A O 1
ATOM 1529 N N . ASN A 1 198 ? 8.623 14.412 -1.004 1.00 62.28 198 ASN A N 1
ATOM 1530 C CA . ASN A 1 198 ? 7.506 15.223 -1.458 1.00 62.28 198 ASN A CA 1
ATOM 1531 C C . ASN A 1 198 ? 6.917 15.997 -0.264 1.00 62.28 198 ASN A C 1
ATOM 1533 O O . ASN A 1 198 ? 6.295 15.445 0.643 1.00 62.28 198 ASN A O 1
ATOM 1537 N N . THR A 1 199 ? 7.131 17.311 -0.248 1.00 60.38 199 THR A N 1
ATOM 1538 C CA . THR A 1 199 ? 6.694 18.209 0.836 1.00 60.38 199 THR A CA 1
ATOM 1539 C C . THR A 1 199 ? 5.170 18.326 0.948 1.00 60.38 199 THR A C 1
ATOM 1541 O O . THR A 1 199 ? 4.655 18.680 2.005 1.00 60.38 199 THR A O 1
ATOM 1544 N N . ASN A 1 200 ? 4.431 17.977 -0.110 1.00 70.88 200 ASN A N 1
ATOM 1545 C CA . ASN A 1 200 ? 2.968 18.037 -0.169 1.00 70.88 200 ASN A CA 1
ATOM 1546 C C . ASN A 1 200 ? 2.294 16.673 0.026 1.00 70.88 200 ASN A C 1
ATOM 1548 O O . ASN A 1 200 ? 1.077 16.551 -0.157 1.00 70.88 200 ASN A O 1
ATOM 1552 N N . THR A 1 201 ? 3.061 15.654 0.410 1.00 73.94 201 THR A N 1
ATOM 1553 C CA . THR A 1 201 ? 2.611 14.262 0.466 1.00 73.94 201 THR A CA 1
ATOM 1554 C C . THR A 1 201 ? 1.365 14.071 1.324 1.00 73.94 201 THR A C 1
ATOM 1556 O O . THR A 1 201 ? 0.416 13.451 0.863 1.00 73.94 201 THR A O 1
ATOM 1559 N N . THR A 1 202 ? 1.280 14.678 2.511 1.00 79.44 202 THR A N 1
ATOM 1560 C CA . THR A 1 202 ? 0.099 14.549 3.388 1.00 79.44 202 THR A CA 1
ATOM 1561 C C . THR A 1 202 ? -1.173 15.120 2.752 1.00 79.44 202 THR A C 1
ATOM 1563 O O . THR A 1 202 ? -2.243 14.517 2.827 1.00 79.44 202 THR A O 1
ATOM 1566 N N . SER A 1 203 ? -1.071 16.274 2.084 1.00 84.06 203 SER A N 1
ATOM 1567 C CA . SER A 1 203 ? -2.205 16.898 1.387 1.00 84.06 203 SER A CA 1
ATOM 1568 C C . SER A 1 203 ? -2.647 16.059 0.184 1.00 84.06 203 SER A C 1
ATOM 1570 O O . SER A 1 203 ? -3.838 15.803 -0.011 1.00 84.06 203 SER A O 1
ATOM 1572 N N . GLN A 1 204 ? -1.684 15.560 -0.595 1.00 85.94 204 GLN A N 1
ATOM 1573 C CA . GLN A 1 204 ? -1.944 14.691 -1.742 1.00 85.94 204 GLN A CA 1
ATOM 1574 C C . GLN A 1 204 ? -2.530 13.342 -1.312 1.00 85.94 204 GLN A C 1
ATOM 1576 O O . GLN A 1 204 ? -3.506 12.892 -1.907 1.00 85.94 204 GLN A O 1
ATOM 1581 N N . LEU A 1 205 ? -2.011 12.742 -0.241 1.00 87.25 205 LEU A N 1
ATOM 1582 C CA . LEU A 1 205 ? -2.517 11.509 0.354 1.00 87.25 205 LEU A CA 1
ATOM 1583 C C . LEU A 1 205 ? -3.965 11.680 0.825 1.00 87.25 205 LEU A C 1
ATOM 1585 O O . LEU A 1 205 ? -4.820 10.881 0.455 1.00 87.25 205 LEU A O 1
ATOM 1589 N N . ASN A 1 206 ? -4.281 12.771 1.529 1.00 86.94 206 ASN A N 1
ATOM 1590 C CA . ASN A 1 206 ? -5.658 13.096 1.915 1.00 86.94 206 ASN A CA 1
ATOM 1591 C C . ASN A 1 206 ? -6.581 13.263 0.700 1.00 86.94 206 ASN A C 1
ATOM 1593 O O . ASN A 1 206 ? -7.709 12.774 0.710 1.00 86.94 206 ASN A O 1
ATOM 1597 N N . ARG A 1 207 ? -6.112 13.912 -0.374 1.00 88.25 207 ARG A N 1
ATOM 1598 C CA . ARG A 1 207 ? -6.873 14.051 -1.628 1.00 88.25 207 ARG A CA 1
ATOM 1599 C C . ARG A 1 207 ? -7.116 12.707 -2.316 1.00 88.25 207 ARG A C 1
ATOM 1601 O O . ARG A 1 207 ? -8.136 12.518 -2.970 1.00 88.25 207 ARG A O 1
ATOM 1608 N N . VAL A 1 208 ? -6.170 11.787 -2.209 1.00 89.25 208 VAL A N 1
ATOM 1609 C CA . VAL A 1 208 ? -6.269 10.440 -2.771 1.00 89.25 208 VAL A CA 1
ATOM 1610 C C . VAL A 1 208 ? -7.248 9.588 -1.958 1.00 89.25 208 VAL A C 1
ATOM 1612 O O . VAL A 1 208 ? -8.175 9.003 -2.524 1.00 89.25 208 VAL A O 1
ATOM 1615 N N . ILE A 1 209 ? -7.125 9.607 -0.629 1.00 89.75 209 ILE A N 1
ATOM 1616 C CA . ILE A 1 209 ? -8.047 8.932 0.294 1.00 89.75 209 ILE A CA 1
ATOM 1617 C C . ILE A 1 209 ? -9.470 9.486 0.142 1.00 89.75 209 ILE A C 1
ATOM 1619 O O . ILE A 1 209 ? -10.421 8.708 0.116 1.00 89.75 209 ILE A O 1
ATOM 1623 N N . SER A 1 210 ? -9.648 10.797 -0.047 1.00 88.94 210 SER A N 1
ATOM 1624 C CA . SER A 1 210 ? -10.984 11.374 -0.253 1.00 88.94 210 SER A CA 1
ATOM 1625 C C . SER A 1 210 ? -11.660 10.931 -1.548 1.00 88.94 210 SER A C 1
ATOM 1627 O O . SER A 1 210 ? -12.885 10.882 -1.607 1.00 88.94 210 SER A O 1
ATOM 1629 N N . ARG A 1 211 ? -10.884 10.584 -2.580 1.00 88.38 211 ARG A N 1
ATOM 1630 C CA . ARG A 1 211 ? -11.413 10.162 -3.884 1.00 88.38 211 ARG A CA 1
ATOM 1631 C C . ARG A 1 211 ? -11.824 8.701 -3.921 1.00 88.38 211 ARG A C 1
ATOM 1633 O O . ARG A 1 211 ? -12.879 8.388 -4.460 1.00 88.38 211 ARG A O 1
ATOM 1640 N N . PHE A 1 212 ? -10.978 7.808 -3.413 1.00 89.75 212 PHE A N 1
ATOM 1641 C CA . PHE A 1 212 ? -11.203 6.362 -3.533 1.00 89.75 212 PHE A CA 1
ATOM 1642 C C . PHE A 1 212 ? -10.891 5.568 -2.265 1.00 89.75 212 PHE A C 1
ATOM 1644 O O . PHE A 1 212 ? -10.963 4.340 -2.290 1.00 89.75 212 PHE A O 1
ATOM 1651 N N . GLY A 1 213 ? -10.541 6.228 -1.159 1.00 90.56 213 GLY A N 1
ATOM 1652 C CA . GLY A 1 213 ? -10.116 5.564 0.071 1.00 90.56 213 GLY A CA 1
ATOM 1653 C C . GLY A 1 213 ? -11.177 4.618 0.622 1.00 90.56 213 GLY A C 1
ATOM 1654 O O . GLY A 1 213 ? -10.852 3.486 0.960 1.00 90.56 213 GLY A O 1
ATOM 1655 N N . GLN A 1 214 ? -12.451 5.023 0.613 1.00 91.62 214 GLN A N 1
ATOM 1656 C CA . GLN A 1 214 ? -13.547 4.161 1.062 1.00 91.62 214 GLN A CA 1
ATOM 1657 C C . GLN A 1 214 ? -13.664 2.884 0.217 1.00 91.62 214 GLN A C 1
ATOM 1659 O O . GLN A 1 214 ? -13.680 1.792 0.774 1.00 91.62 214 GLN A O 1
ATOM 1664 N N . SER A 1 215 ? -13.710 3.011 -1.115 1.00 92.56 215 SER A N 1
ATOM 1665 C CA . SER A 1 215 ? -13.808 1.856 -2.021 1.00 92.56 215 SER A CA 1
ATOM 1666 C C . SER A 1 215 ? -12.568 0.966 -1.971 1.00 92.56 215 SER A C 1
ATOM 1668 O O . SER A 1 215 ? -12.690 -0.248 -2.030 1.00 92.56 215 SER A O 1
ATOM 1670 N N . LEU A 1 216 ? -11.374 1.553 -1.828 1.00 93.06 216 LEU A N 1
ATOM 1671 C CA . LEU A 1 216 ? -10.140 0.781 -1.709 1.00 93.06 216 LEU A CA 1
ATOM 1672 C C . LEU A 1 216 ? -10.108 0.004 -0.389 1.00 93.06 216 LEU A C 1
ATOM 1674 O O . LEU A 1 216 ? -9.738 -1.165 -0.379 1.00 93.06 216 LEU A O 1
ATOM 1678 N N . LEU A 1 217 ? -10.499 0.634 0.721 1.00 94.50 217 LEU A N 1
ATOM 1679 C CA . LEU A 1 217 ? -10.555 -0.025 2.022 1.00 94.50 217 LEU A CA 1
ATOM 1680 C C . LEU A 1 217 ? -11.592 -1.156 2.032 1.00 94.50 217 LEU A C 1
ATOM 1682 O O . LEU A 1 217 ? -11.310 -2.226 2.568 1.00 94.50 217 LEU A O 1
ATOM 1686 N N . ASP A 1 218 ? -12.750 -0.942 1.403 1.00 94.69 218 ASP A N 1
ATOM 1687 C CA . ASP A 1 218 ? -13.769 -1.977 1.201 1.00 94.69 218 ASP A CA 1
ATOM 1688 C C . ASP A 1 218 ? -13.216 -3.151 0.379 1.00 94.69 218 ASP A C 1
ATOM 1690 O O . ASP A 1 218 ? -13.260 -4.289 0.837 1.00 94.69 218 ASP A O 1
ATOM 1694 N N . ASP A 1 219 ? -12.579 -2.883 -0.764 1.00 92.94 219 ASP A N 1
ATOM 1695 C CA . ASP A 1 219 ? -11.957 -3.910 -1.608 1.00 92.94 219 ASP A CA 1
ATOM 1696 C C . ASP A 1 219 ? -10.878 -4.718 -0.867 1.00 92.94 219 ASP A C 1
ATOM 1698 O O . ASP A 1 219 ? -10.793 -5.940 -1.023 1.00 92.94 219 ASP A O 1
ATOM 1702 N N . LEU A 1 220 ? -10.049 -4.057 -0.053 1.00 94.12 220 LEU A N 1
ATOM 1703 C CA . LEU A 1 220 ? -8.993 -4.701 0.732 1.00 94.12 220 LEU A CA 1
ATOM 1704 C C . LEU A 1 220 ? -9.569 -5.579 1.847 1.00 94.12 220 LEU A C 1
ATOM 1706 O O . LEU A 1 220 ? -9.119 -6.710 2.029 1.00 94.12 220 LEU A O 1
ATOM 1710 N N . LEU A 1 221 ? -10.572 -5.095 2.579 1.00 94.56 221 LEU A N 1
ATOM 1711 C CA . LEU A 1 221 ? -11.221 -5.877 3.632 1.00 94.56 221 LEU A CA 1
ATOM 1712 C C . LEU A 1 221 ? -12.031 -7.036 3.040 1.00 94.56 221 LEU A C 1
ATOM 1714 O O . LEU A 1 221 ? -11.963 -8.147 3.562 1.00 94.56 221 LEU A O 1
ATOM 1718 N N . ASN A 1 222 ? -12.697 -6.834 1.902 1.00 93.69 222 ASN A N 1
ATOM 1719 C CA . ASN A 1 222 ? -13.324 -7.910 1.138 1.00 93.69 222 ASN A CA 1
ATOM 1720 C C . ASN A 1 222 ? -12.291 -8.962 0.714 1.00 93.69 222 ASN A C 1
ATOM 1722 O O . ASN A 1 222 ? -12.503 -10.160 0.887 1.00 93.69 222 ASN A O 1
ATOM 1726 N N . ALA A 1 223 ? -11.141 -8.531 0.187 1.00 91.38 223 ALA A N 1
ATOM 1727 C CA . ALA A 1 223 ? -10.067 -9.443 -0.188 1.00 91.38 223 ALA A CA 1
ATOM 1728 C C . ALA A 1 223 ? -9.518 -10.217 1.022 1.00 91.38 223 ALA A C 1
ATOM 1730 O O . ALA A 1 223 ? -9.191 -11.396 0.894 1.00 91.38 223 ALA A O 1
ATOM 1731 N N . PHE A 1 224 ? -9.451 -9.582 2.193 1.00 91.94 224 PHE A N 1
ATOM 1732 C CA . PHE A 1 224 ? -9.036 -10.218 3.437 1.00 91.94 224 PHE A CA 1
ATOM 1733 C C . PHE A 1 224 ? -10.033 -11.272 3.938 1.00 91.94 224 PHE A C 1
ATOM 1735 O O . PHE A 1 224 ? -9.637 -12.419 4.139 1.00 91.94 224 PHE A O 1
ATOM 1742 N N . PHE A 1 225 ? -11.305 -10.904 4.116 1.00 90.19 225 PHE A N 1
ATOM 1743 C CA . PHE A 1 225 ? -12.308 -11.776 4.737 1.00 90.19 225 PHE A CA 1
ATOM 1744 C C . PHE A 1 225 ? -12.908 -12.804 3.767 1.00 90.19 225 PHE A C 1
ATOM 1746 O O . PHE A 1 225 ? -13.192 -13.928 4.166 1.00 90.19 225 PHE A O 1
ATOM 1753 N N . GLU A 1 226 ? -13.070 -12.462 2.487 1.00 88.31 226 GLU A N 1
ATOM 1754 C CA . GLU A 1 226 ? -13.817 -13.296 1.532 1.00 88.31 226 GLU A CA 1
ATOM 1755 C C . GLU A 1 226 ? -12.907 -14.008 0.513 1.00 88.31 226 GLU A C 1
ATOM 1757 O O . GLU A 1 226 ? -13.276 -15.040 -0.052 1.00 88.31 226 GLU A O 1
ATOM 1762 N N . GLN A 1 227 ? -11.691 -13.502 0.257 1.00 85.06 227 GLN A N 1
ATOM 1763 C CA . GLN A 1 227 ? -10.833 -13.997 -0.830 1.00 85.06 227 GLN A CA 1
ATOM 1764 C C . GLN A 1 227 ? -9.544 -14.660 -0.328 1.00 85.06 227 GLN A C 1
ATOM 1766 O O . GLN A 1 227 ? -8.459 -14.079 -0.354 1.00 85.06 227 GLN A O 1
ATOM 1771 N N . LYS A 1 228 ? -9.620 -15.957 -0.001 1.00 74.81 228 LYS A N 1
ATOM 1772 C CA . LYS A 1 228 ? -8.493 -16.755 0.539 1.00 74.81 228 LYS A CA 1
ATOM 1773 C C . LYS A 1 228 ? -7.145 -16.579 -0.183 1.00 74.81 228 LYS A C 1
ATOM 1775 O O . LYS A 1 228 ? -6.105 -16.606 0.463 1.00 74.81 228 LYS A O 1
ATOM 1780 N N . LYS A 1 229 ? -7.141 -16.405 -1.513 1.00 78.50 229 LYS A N 1
ATOM 1781 C CA . LYS A 1 229 ? -5.906 -16.240 -2.308 1.00 78.50 229 LYS A CA 1
ATOM 1782 C C . LYS A 1 229 ? -5.237 -14.873 -2.135 1.00 78.50 229 LYS A C 1
ATOM 1784 O O . LYS A 1 229 ? -4.025 -14.780 -2.283 1.00 78.50 229 LYS A O 1
ATOM 1789 N N . ARG A 1 230 ? -6.019 -13.826 -1.863 1.00 81.50 230 ARG A N 1
ATOM 1790 C CA . ARG A 1 230 ? -5.555 -12.433 -1.767 1.00 81.50 230 ARG A CA 1
ATOM 1791 C C . ARG A 1 230 ? -5.507 -11.925 -0.330 1.00 81.50 230 ARG A C 1
ATOM 1793 O O . ARG A 1 230 ? -4.896 -10.890 -0.086 1.00 81.50 230 ARG A O 1
ATOM 1800 N N . GLY A 1 231 ? -6.081 -12.667 0.617 1.00 86.75 231 GLY A N 1
ATOM 1801 C CA . GLY A 1 231 ? -6.218 -12.208 1.993 1.00 86.75 231 GLY A CA 1
ATOM 1802 C C . GLY A 1 231 ? -4.898 -11.917 2.701 1.00 86.75 231 GLY A C 1
ATOM 1803 O O . GLY A 1 231 ? -4.802 -10.915 3.400 1.00 86.75 231 GLY A O 1
ATOM 1804 N N . ASN A 1 232 ? -3.841 -12.699 2.452 1.00 86.12 232 ASN A N 1
ATOM 1805 C CA . ASN A 1 232 ? -2.521 -12.400 3.020 1.00 86.12 232 ASN A CA 1
ATOM 1806 C C . ASN A 1 232 ? -1.967 -11.065 2.503 1.00 86.12 232 ASN A C 1
ATOM 1808 O O . ASN A 1 232 ? -1.569 -10.226 3.305 1.00 86.12 232 ASN A O 1
ATOM 1812 N N . ALA A 1 233 ? -1.982 -10.841 1.185 1.00 87.75 233 ALA A N 1
ATOM 1813 C CA . ALA A 1 233 ? -1.526 -9.579 0.603 1.00 87.75 233 ALA A CA 1
ATOM 1814 C C . ALA A 1 233 ? -2.374 -8.398 1.102 1.00 87.75 233 ALA A C 1
ATOM 1816 O O . ALA A 1 233 ? -1.835 -7.375 1.510 1.00 87.75 233 ALA A O 1
ATOM 1817 N N . ALA A 1 234 ? -3.698 -8.566 1.169 1.00 91.44 234 ALA A N 1
ATOM 1818 C CA . ALA A 1 234 ? -4.593 -7.548 1.708 1.00 91.44 234 ALA A CA 1
ATOM 1819 C C . ALA A 1 234 ? -4.269 -7.210 3.170 1.00 91.44 234 ALA A C 1
ATOM 1821 O O . ALA A 1 234 ? -4.196 -6.035 3.520 1.00 91.44 234 ALA A O 1
ATOM 1822 N N . PHE A 1 235 ? -4.003 -8.219 4.006 1.00 91.62 235 PHE A N 1
ATOM 1823 C CA . PHE A 1 235 ? -3.592 -8.004 5.391 1.00 91.62 235 PHE A CA 1
ATOM 1824 C C . PHE A 1 235 ? -2.289 -7.217 5.485 1.00 91.62 235 PHE A C 1
ATOM 1826 O O . PHE A 1 235 ? -2.245 -6.231 6.209 1.00 91.62 235 PHE A O 1
ATOM 1833 N N . PHE A 1 236 ? -1.237 -7.630 4.773 1.00 89.06 236 PHE A N 1
ATOM 1834 C CA . PHE A 1 236 ? 0.059 -6.954 4.856 1.00 89.06 236 PHE A CA 1
ATOM 1835 C C . PHE A 1 236 ? -0.010 -5.516 4.340 1.00 89.06 236 PHE A C 1
ATOM 1837 O O . PHE A 1 236 ? 0.585 -4.627 4.945 1.00 89.06 236 PHE A O 1
ATOM 1844 N N . PHE A 1 237 ? -0.804 -5.269 3.297 1.00 91.31 237 PHE A N 1
ATOM 1845 C CA . PHE A 1 237 ? -1.064 -3.917 2.819 1.00 91.31 237 PHE A CA 1
ATOM 1846 C C . PHE A 1 237 ? -1.804 -3.070 3.861 1.00 91.31 237 PHE A C 1
ATOM 1848 O O . PHE A 1 237 ? -1.399 -1.947 4.149 1.00 91.31 237 PHE A O 1
ATOM 1855 N N . LEU A 1 238 ? -2.866 -3.606 4.473 1.00 92.56 238 LEU A N 1
ATOM 1856 C CA . LEU A 1 238 ? -3.603 -2.916 5.536 1.00 92.56 238 LEU A CA 1
ATOM 1857 C C . LEU A 1 238 ? -2.726 -2.686 6.773 1.00 92.56 238 LEU A C 1
ATOM 1859 O O . LEU A 1 238 ? -2.739 -1.596 7.330 1.00 92.56 238 LEU A O 1
ATOM 1863 N N . ALA A 1 239 ? -1.918 -3.662 7.180 1.00 89.56 239 ALA A N 1
ATOM 1864 C CA . ALA A 1 239 ? -0.961 -3.509 8.272 1.00 89.56 239 ALA A CA 1
ATOM 1865 C C . ALA A 1 239 ? 0.006 -2.343 8.041 1.00 89.56 239 ALA A C 1
ATOM 1867 O O . ALA A 1 239 ? 0.334 -1.628 8.984 1.00 89.56 239 ALA A O 1
ATOM 1868 N N . GLU A 1 240 ? 0.408 -2.117 6.793 1.00 88.25 240 GLU A N 1
ATOM 1869 C CA . GLU A 1 240 ? 1.328 -1.044 6.435 1.00 88.25 240 GLU A CA 1
ATOM 1870 C C . GLU A 1 240 ? 0.654 0.324 6.250 1.00 88.25 240 GLU A C 1
ATOM 1872 O O . GLU A 1 240 ? 1.273 1.347 6.538 1.00 88.25 240 GLU A O 1
ATOM 1877 N N . HIS A 1 241 ? -0.606 0.359 5.800 1.00 90.69 241 HIS A N 1
ATOM 1878 C CA . HIS A 1 241 ? -1.250 1.594 5.335 1.00 90.69 241 HIS A CA 1
ATOM 1879 C C . HIS A 1 241 ? -2.524 1.997 6.085 1.00 90.69 241 HIS A C 1
ATOM 1881 O O . HIS A 1 241 ? -3.002 3.113 5.894 1.00 90.69 241 HIS A O 1
ATOM 1887 N N . LEU A 1 242 ? -3.095 1.153 6.950 1.00 91.50 242 LEU A N 1
ATOM 1888 C CA . LEU A 1 242 ? -4.357 1.465 7.639 1.00 91.50 242 LEU A CA 1
ATOM 1889 C C . LEU A 1 242 ? -4.241 2.704 8.546 1.00 91.50 242 LEU A C 1
ATOM 1891 O O . LEU A 1 242 ? -5.200 3.464 8.668 1.00 91.50 242 LEU A O 1
ATOM 1895 N N . SER A 1 243 ? -3.053 2.981 9.096 1.00 87.62 243 SER A N 1
ATOM 1896 C CA . SER A 1 243 ? -2.797 4.207 9.865 1.00 87.62 243 SER A CA 1
ATOM 1897 C C . SER A 1 243 ? -2.953 5.471 9.015 1.00 87.62 243 SER A C 1
ATOM 1899 O O . SER A 1 243 ? -3.429 6.481 9.522 1.00 87.62 243 SER A O 1
ATOM 1901 N N . SER A 1 244 ? -2.636 5.420 7.717 1.00 88.62 244 SER A N 1
ATOM 1902 C CA . SER A 1 244 ? -2.852 6.540 6.794 1.00 88.62 244 SER A CA 1
ATOM 1903 C C . SER A 1 244 ? -4.335 6.876 6.627 1.00 88.62 244 SER A C 1
ATOM 1905 O O . SER A 1 244 ? -4.671 8.043 6.451 1.00 88.62 244 SER A O 1
ATOM 1907 N N . PHE A 1 245 ? -5.229 5.884 6.715 1.00 90.00 245 PHE A N 1
ATOM 1908 C CA . PHE A 1 245 ? -6.678 6.111 6.686 1.00 90.00 245 PHE A CA 1
ATOM 1909 C C . PHE A 1 245 ? -7.187 6.727 7.991 1.00 90.00 245 PHE A C 1
ATOM 1911 O O . PHE A 1 245 ? -8.065 7.586 7.961 1.00 90.00 245 PHE A O 1
ATOM 1918 N N . PHE A 1 246 ? -6.634 6.306 9.132 1.00 86.56 246 PHE A N 1
ATOM 1919 C CA . PHE A 1 246 ? -7.005 6.844 10.443 1.00 86.56 246 PHE A CA 1
ATOM 1920 C C . PHE A 1 246 ? -6.519 8.273 10.636 1.00 86.56 246 PHE A C 1
ATOM 1922 O O . PHE A 1 246 ? -7.286 9.126 11.061 1.00 86.56 246 PHE A O 1
ATOM 1929 N N . SER A 1 247 ? -5.272 8.551 10.265 1.00 80.69 247 SER A N 1
ATOM 1930 C CA . SER A 1 247 ? -4.645 9.870 10.399 1.00 80.69 247 SER A CA 1
ATOM 1931 C C . SER A 1 247 ? -5.074 10.873 9.321 1.00 80.69 247 SER A C 1
ATOM 1933 O O . SER A 1 247 ? -4.555 11.990 9.282 1.00 80.69 247 SER A O 1
ATOM 1935 N N . ALA A 1 248 ? -5.987 10.489 8.425 1.00 80.12 248 ALA A N 1
ATOM 1936 C CA . ALA A 1 248 ? -6.540 11.387 7.424 1.00 80.12 248 ALA A CA 1
ATOM 1937 C C . ALA A 1 248 ? -7.397 12.492 8.073 1.00 80.12 248 ALA A C 1
ATOM 1939 O O . ALA A 1 248 ? -7.698 12.465 9.267 1.00 80.12 248 ALA A O 1
ATOM 1940 N N . ALA A 1 249 ? -7.818 13.482 7.279 1.00 83.50 249 ALA A N 1
ATOM 1941 C CA . ALA A 1 249 ? -8.735 14.521 7.759 1.00 83.50 249 ALA A CA 1
ATOM 1942 C C . ALA A 1 249 ? -9.980 13.902 8.449 1.00 83.50 249 ALA A C 1
ATOM 1944 O O . ALA A 1 249 ? -10.438 12.849 8.001 1.00 83.50 249 ALA A O 1
ATOM 1945 N N . PRO A 1 250 ? -10.572 14.540 9.482 1.00 84.19 250 PRO A N 1
ATOM 1946 C CA . PRO A 1 250 ? -11.582 13.905 10.342 1.00 84.19 250 PRO A CA 1
ATOM 1947 C C . PRO A 1 250 ? -12.744 13.227 9.603 1.00 84.19 250 PRO A C 1
ATOM 1949 O O . PRO A 1 250 ? -13.142 12.119 9.952 1.00 84.19 250 PRO A O 1
ATOM 1952 N N . THR A 1 251 ? -13.246 13.846 8.532 1.00 85.56 251 THR A N 1
ATOM 1953 C CA . THR A 1 251 ? -14.318 13.280 7.698 1.00 85.56 251 THR A CA 1
ATOM 1954 C C . THR A 1 251 ? -13.899 11.987 6.989 1.00 85.56 251 THR A C 1
ATOM 1956 O O . THR A 1 251 ? -14.696 11.064 6.853 1.00 85.56 251 THR A O 1
ATOM 1959 N N . LEU A 1 252 ? -12.638 11.881 6.567 1.00 86.81 252 LEU A N 1
ATOM 1960 C CA . LEU A 1 252 ? -12.079 10.695 5.914 1.00 86.81 252 LEU A CA 1
ATOM 1961 C C . LEU A 1 252 ? -11.814 9.569 6.913 1.00 86.81 252 LEU A C 1
ATOM 1963 O O . LEU A 1 252 ? -12.052 8.398 6.601 1.00 86.81 252 LEU A O 1
ATOM 1967 N N . ALA A 1 253 ? -11.369 9.921 8.119 1.00 86.75 253 ALA A N 1
ATOM 1968 C CA . ALA A 1 253 ? -11.230 8.976 9.218 1.00 86.75 253 ALA A CA 1
ATOM 1969 C C . ALA A 1 253 ? -12.598 8.386 9.607 1.00 86.75 253 ALA A C 1
ATOM 1971 O O . ALA A 1 253 ? -12.722 7.173 9.789 1.00 86.75 253 ALA A O 1
ATOM 1972 N N . GLU A 1 254 ? -13.652 9.210 9.643 1.00 89.06 254 GLU A N 1
ATOM 1973 C CA . GLU A 1 254 ? -15.029 8.765 9.885 1.00 89.06 254 GLU A CA 1
ATOM 1974 C C . GLU A 1 254 ? -15.537 7.824 8.781 1.00 89.06 254 GLU A C 1
ATOM 1976 O O . GLU A 1 254 ? -16.064 6.750 9.082 1.00 89.06 254 GLU A O 1
ATOM 1981 N N . MET A 1 255 ? -15.316 8.163 7.505 1.00 89.31 255 MET A N 1
ATOM 1982 C CA . MET A 1 255 ? -15.654 7.280 6.379 1.00 89.31 255 MET A CA 1
ATOM 1983 C C . MET A 1 255 ? -14.937 5.929 6.484 1.00 89.31 255 MET A C 1
ATOM 1985 O O . MET A 1 255 ? -15.565 4.877 6.345 1.00 89.31 255 MET A O 1
ATOM 1989 N N . SER A 1 256 ? -13.637 5.947 6.784 1.00 91.75 256 SER A N 1
ATOM 1990 C CA . SER A 1 256 ? -12.820 4.738 6.951 1.00 91.75 256 SER A CA 1
ATOM 1991 C C . SER A 1 256 ? -13.306 3.888 8.129 1.00 91.75 256 SER A C 1
ATOM 1993 O O . SER A 1 256 ? -13.420 2.664 8.024 1.00 91.75 256 SER A O 1
ATOM 1995 N N . HIS A 1 257 ? -13.679 4.534 9.237 1.00 93.62 257 HIS A N 1
ATOM 1996 C CA . HIS A 1 257 ? -14.303 3.869 10.376 1.00 93.62 257 HIS A CA 1
ATOM 1997 C C . HIS A 1 257 ? -15.651 3.233 10.005 1.00 93.62 257 HIS A C 1
ATOM 1999 O O . HIS A 1 257 ? -15.936 2.119 10.442 1.00 93.62 257 HIS A O 1
ATOM 2005 N N . GLY A 1 258 ? -16.455 3.892 9.166 1.00 95.38 258 GLY A N 1
ATOM 2006 C CA . GLY A 1 258 ? -17.701 3.340 8.635 1.00 95.38 258 GLY A CA 1
ATOM 2007 C C . GLY A 1 258 ? -17.497 2.007 7.907 1.00 95.38 258 GLY A C 1
ATOM 2008 O O . GLY A 1 258 ? -18.242 1.056 8.156 1.00 95.38 258 GLY A O 1
ATOM 2009 N N . VAL A 1 259 ? -16.449 1.900 7.081 1.00 96.06 259 VAL A N 1
ATOM 2010 C CA . VAL A 1 259 ? -16.092 0.643 6.397 1.00 96.06 259 VAL A CA 1
ATOM 2011 C C . VAL A 1 259 ? -15.663 -0.427 7.402 1.00 96.06 259 VAL A C 1
ATOM 2013 O O . VAL A 1 259 ? -16.169 -1.547 7.361 1.00 96.06 259 VAL A O 1
ATOM 2016 N N . LEU A 1 260 ? -14.795 -0.095 8.362 1.00 96.75 260 LEU A N 1
ATOM 2017 C CA . LEU A 1 260 ? -14.386 -1.052 9.398 1.00 96.75 260 LEU A CA 1
ATOM 2018 C C . LEU A 1 260 ? -15.570 -1.550 10.224 1.00 96.75 260 LEU A C 1
ATOM 2020 O O . LEU A 1 260 ? -15.673 -2.745 10.486 1.00 96.75 260 LEU A O 1
ATOM 2024 N N . ARG A 1 261 ? -16.492 -0.656 10.594 1.00 97.12 261 ARG A N 1
ATOM 2025 C CA . ARG A 1 261 ? -17.725 -1.014 11.299 1.00 97.12 261 ARG A CA 1
ATOM 2026 C C . ARG A 1 261 ? -18.570 -1.984 10.473 1.00 97.12 261 ARG A C 1
ATOM 2028 O O . ARG A 1 261 ? -19.111 -2.928 11.045 1.00 97.12 261 ARG A O 1
ATOM 2035 N N . HIS A 1 262 ? -18.683 -1.773 9.161 1.00 96.88 262 HIS A N 1
ATOM 2036 C CA . HIS A 1 262 ? -19.402 -2.687 8.274 1.00 96.88 262 HIS A CA 1
ATOM 2037 C C . HIS A 1 262 ? -18.813 -4.106 8.331 1.00 96.88 262 HIS A C 1
ATOM 2039 O O . HIS A 1 262 ? -19.538 -5.046 8.659 1.00 96.88 262 HIS A O 1
ATOM 2045 N N . TYR A 1 263 ? -17.501 -4.262 8.114 1.00 96.19 263 TYR A N 1
ATOM 2046 C CA . TYR A 1 263 ? -16.849 -5.581 8.161 1.00 96.19 263 TYR A CA 1
ATOM 2047 C C . TYR A 1 263 ? -16.846 -6.202 9.554 1.00 96.19 263 TYR A C 1
ATOM 2049 O O . TYR A 1 263 ? -17.030 -7.409 9.678 1.00 96.19 263 TYR A O 1
ATOM 2057 N N . MET A 1 264 ? -16.702 -5.394 10.604 1.00 97.06 264 MET A N 1
ATOM 2058 C CA . MET A 1 264 ? -16.792 -5.852 11.988 1.00 97.06 264 MET A CA 1
ATOM 2059 C C . MET A 1 264 ? -18.140 -6.514 12.282 1.00 97.06 264 MET A C 1
ATOM 2061 O O . MET A 1 264 ? -18.183 -7.565 12.913 1.00 97.06 264 MET A O 1
ATOM 2065 N N . LEU A 1 265 ? -19.238 -5.910 11.822 1.00 95.94 265 LEU A N 1
ATOM 2066 C CA . LEU A 1 265 ? -20.583 -6.446 12.033 1.00 95.94 265 LEU A CA 1
ATOM 2067 C C . LEU A 1 265 ? -20.912 -7.608 11.091 1.00 95.94 265 LEU A C 1
ATOM 2069 O O . LEU A 1 265 ? -21.705 -8.471 11.459 1.00 95.94 265 LEU A O 1
ATOM 2073 N N . LYS A 1 266 ? -20.310 -7.634 9.896 1.00 95.62 266 LYS A N 1
ATOM 2074 C CA . LYS A 1 266 ? -20.459 -8.718 8.920 1.00 95.62 266 LYS A CA 1
ATOM 2075 C C . LYS A 1 266 ? -19.676 -9.978 9.320 1.00 95.62 266 LYS A C 1
ATOM 2077 O O . LYS A 1 266 ? -20.172 -11.081 9.116 1.00 95.62 266 LYS A O 1
ATOM 2082 N N . HIS A 1 267 ? -18.498 -9.815 9.927 1.00 94.12 267 HIS A N 1
ATOM 2083 C CA . HIS A 1 267 ? -17.586 -10.895 10.328 1.00 94.12 267 HIS A CA 1
ATOM 2084 C C . HIS A 1 267 ? -17.235 -10.837 11.833 1.00 94.12 267 HIS A C 1
ATOM 2086 O O . HIS A 1 267 ? -16.059 -10.713 12.189 1.00 94.12 267 HIS A O 1
ATOM 2092 N N . PRO A 1 268 ? -18.218 -10.925 12.749 1.00 94.12 268 PRO A N 1
ATOM 2093 C CA . PRO A 1 268 ? -18.016 -10.655 14.179 1.00 94.12 268 PRO A CA 1
ATOM 2094 C C . PRO A 1 268 ? -17.055 -11.629 14.885 1.00 94.12 268 PRO A C 1
ATOM 2096 O O . PRO A 1 268 ? -16.414 -11.255 15.870 1.00 94.12 268 PRO A O 1
ATOM 2099 N N . ASP A 1 269 ? -16.916 -12.858 14.383 1.00 89.94 269 ASP A N 1
ATOM 2100 C CA . ASP A 1 269 ? -16.031 -13.876 14.967 1.00 89.94 269 ASP A CA 1
ATOM 2101 C C . ASP A 1 269 ? -14.573 -13.750 14.495 1.00 89.94 269 ASP A C 1
ATOM 2103 O O . ASP A 1 269 ? -13.638 -14.120 15.209 1.00 89.94 269 ASP A O 1
ATOM 2107 N N . GLU A 1 270 ? -14.376 -13.205 13.296 1.00 90.19 270 GLU A N 1
ATOM 2108 C CA . GLU A 1 270 ? -13.083 -13.105 12.617 1.00 90.19 270 GLU A CA 1
ATOM 2109 C C . GLU A 1 270 ? -12.447 -11.723 12.823 1.00 90.19 270 GLU A C 1
ATOM 2111 O O . GLU A 1 270 ? -11.250 -11.598 13.091 1.00 90.19 270 GLU A O 1
ATOM 2116 N N . PHE A 1 271 ? -13.248 -10.660 12.780 1.00 94.62 271 PHE A N 1
ATOM 2117 C CA . PHE A 1 271 ? -12.759 -9.286 12.821 1.00 94.62 271 PHE A CA 1
ATOM 2118 C C . PHE A 1 271 ? -11.892 -8.943 14.052 1.00 94.62 271 PHE A C 1
ATOM 2120 O O . PHE A 1 271 ? -10.865 -8.277 13.885 1.00 94.62 271 PHE A O 1
ATOM 2127 N N . PRO A 1 272 ? -12.189 -9.411 15.284 1.00 93.94 272 PRO A N 1
ATOM 2128 C CA . PRO A 1 272 ? -11.285 -9.195 16.414 1.00 93.94 272 PRO A CA 1
ATOM 2129 C C . PRO A 1 272 ? -9.905 -9.831 16.209 1.00 93.94 272 PRO A C 1
ATOM 2131 O O . PRO A 1 272 ? -8.910 -9.278 16.669 1.00 93.94 272 PRO A O 1
ATOM 2134 N N . GLY A 1 273 ? -9.824 -10.964 15.502 1.00 89.75 273 GLY A N 1
ATOM 2135 C CA . GLY A 1 273 ? -8.559 -11.596 15.125 1.00 89.75 273 GLY A CA 1
ATOM 2136 C C . GLY A 1 273 ? -7.758 -10.744 14.138 1.00 89.75 273 GLY A C 1
ATOM 2137 O O . GLY A 1 273 ? -6.553 -10.573 14.321 1.00 89.75 273 GLY A O 1
ATOM 2138 N N . PHE A 1 274 ? -8.428 -10.137 13.152 1.00 92.44 274 PHE A N 1
ATOM 2139 C CA . PHE A 1 274 ? -7.821 -9.157 12.245 1.00 92.44 274 PHE A CA 1
ATOM 2140 C C . PHE A 1 274 ? -7.229 -7.971 13.013 1.00 92.44 274 PHE A C 1
ATOM 2142 O O . PHE A 1 274 ? -6.038 -7.696 12.873 1.00 92.44 274 PHE A O 1
ATOM 2149 N N . MET A 1 275 ? -8.020 -7.323 13.876 1.00 93.56 275 MET A N 1
ATOM 2150 C CA . MET A 1 275 ? -7.550 -6.177 14.665 1.00 93.56 275 MET A CA 1
ATOM 2151 C C . MET A 1 275 ? -6.433 -6.561 15.640 1.00 93.56 275 MET A C 1
ATOM 2153 O O . MET A 1 275 ? -5.473 -5.813 15.796 1.00 93.56 275 MET A O 1
ATOM 2157 N N . ALA A 1 276 ? -6.513 -7.743 16.261 1.00 90.00 276 ALA A N 1
ATOM 2158 C CA . ALA A 1 276 ? -5.467 -8.249 17.146 1.00 90.00 276 ALA A CA 1
ATOM 2159 C C . ALA A 1 276 ? -4.133 -8.444 16.422 1.00 90.00 276 ALA A C 1
ATOM 2161 O O . ALA A 1 276 ? -3.086 -8.182 17.013 1.00 90.00 276 ALA A O 1
ATOM 2162 N N . SER A 1 277 ? -4.176 -8.928 15.178 1.00 88.38 277 SER A N 1
ATOM 2163 C CA . SER A 1 277 ? -3.003 -9.039 14.318 1.00 88.38 277 SER A CA 1
ATOM 2164 C C . SER A 1 277 ? -2.528 -7.656 13.881 1.00 88.38 277 SER A C 1
ATOM 2166 O O . SER A 1 277 ? -1.355 -7.365 14.055 1.00 88.38 277 SER A O 1
ATOM 2168 N N . TYR A 1 278 ? -3.413 -6.774 13.405 1.00 89.88 278 TYR A N 1
ATOM 2169 C CA . TYR A 1 278 ? -3.068 -5.409 12.991 1.00 89.88 278 TYR A CA 1
ATOM 2170 C C . TYR A 1 278 ? -2.338 -4.621 14.089 1.00 89.88 278 TYR A C 1
ATOM 2172 O O . TYR A 1 278 ? -1.275 -4.068 13.828 1.00 89.88 278 TYR A O 1
ATOM 2180 N N . SER A 1 279 ? -2.836 -4.640 15.331 1.00 86.25 279 SER A N 1
ATOM 2181 C CA . SER A 1 279 ? -2.206 -3.955 16.472 1.00 86.25 279 SER A CA 1
ATOM 2182 C C . SER A 1 279 ? -0.764 -4.398 16.757 1.00 86.25 279 SER A C 1
ATOM 2184 O O . SER A 1 279 ? -0.033 -3.668 17.415 1.00 86.25 279 SER A O 1
ATOM 2186 N N . GLU A 1 280 ? -0.328 -5.573 16.285 1.00 83.38 280 GLU A N 1
ATOM 2187 C CA . GLU A 1 280 ? 1.076 -6.007 16.403 1.00 83.38 280 GLU A CA 1
ATOM 2188 C C . GLU A 1 280 ? 1.998 -5.354 15.362 1.00 83.38 280 GLU A C 1
ATOM 2190 O O . GLU A 1 280 ? 3.211 -5.353 15.554 1.00 83.38 280 GLU A O 1
ATOM 2195 N N . TRP A 1 281 ? 1.435 -4.814 14.279 1.00 81.62 281 TRP A N 1
ATOM 2196 C CA . TRP A 1 281 ? 2.160 -4.205 13.159 1.00 81.62 281 TRP A CA 1
ATOM 2197 C C . TRP A 1 281 ? 2.166 -2.675 13.185 1.00 81.62 281 TRP A C 1
ATOM 2199 O O . TRP A 1 281 ? 2.952 -2.062 12.466 1.00 81.62 281 TRP A O 1
ATOM 2209 N N . VAL A 1 282 ? 1.296 -2.057 13.988 1.00 81.31 282 VAL A N 1
ATOM 2210 C CA . VAL A 1 282 ? 1.192 -0.596 14.088 1.00 81.31 282 VAL A CA 1
ATOM 2211 C C . VAL A 1 282 ? 2.528 0.012 14.519 1.00 81.31 282 VAL A C 1
ATOM 2213 O O . VAL A 1 282 ? 3.198 -0.500 15.418 1.00 81.31 282 VAL A O 1
ATOM 2216 N N . SER A 1 283 ? 2.897 1.131 13.885 1.00 75.50 283 SER A N 1
ATOM 2217 C CA . SER A 1 283 ? 4.058 1.931 14.284 1.00 75.50 283 SER A CA 1
ATOM 2218 C C . SER A 1 283 ? 3.997 2.258 15.777 1.00 75.50 283 SER A C 1
ATOM 2220 O O . SER A 1 283 ? 2.960 2.684 16.284 1.00 75.50 283 SER A O 1
ATOM 2222 N N . LYS A 1 284 ? 5.124 2.101 16.478 1.00 79.25 284 LYS A N 1
ATOM 2223 C CA . LYS A 1 284 ? 5.237 2.437 17.906 1.00 79.25 284 LYS A CA 1
ATOM 2224 C C . LYS A 1 284 ? 5.275 3.948 18.176 1.00 79.25 284 LYS A C 1
ATOM 2226 O O . LYS A 1 284 ? 5.431 4.361 19.321 1.00 79.25 284 LYS A O 1
ATOM 2231 N N . GLU A 1 285 ? 5.134 4.776 17.144 1.00 82.00 285 GLU A N 1
ATOM 2232 C CA . GLU A 1 285 ? 4.931 6.214 17.292 1.00 82.00 285 GLU A CA 1
ATOM 2233 C C . GLU A 1 285 ? 3.626 6.513 18.034 1.00 82.00 285 GLU A C 1
ATOM 2235 O O . GLU A 1 285 ? 2.568 5.962 17.721 1.00 82.00 285 GLU A O 1
ATOM 2240 N N . HIS A 1 286 ? 3.693 7.445 18.985 1.00 82.94 286 HIS A N 1
ATOM 2241 C CA . HIS A 1 286 ? 2.575 7.772 19.866 1.00 82.94 286 HIS A CA 1
ATOM 2242 C C . HIS A 1 286 ? 1.283 8.124 19.105 1.00 82.94 286 HIS A C 1
ATOM 2244 O O . HIS A 1 286 ? 0.228 7.577 19.421 1.00 82.94 286 HIS A O 1
ATOM 2250 N N . GLN A 1 287 ? 1.366 8.952 18.057 1.00 85.31 287 GLN A N 1
ATOM 2251 C CA . GLN A 1 287 ? 0.200 9.335 17.252 1.00 85.31 287 GLN A CA 1
ATOM 2252 C C . GLN A 1 287 ? -0.470 8.121 16.587 1.00 85.31 287 GLN A C 1
ATOM 2254 O O . GLN A 1 287 ? -1.690 7.974 16.648 1.00 85.31 287 GLN A O 1
ATOM 2259 N N . SER A 1 288 ? 0.316 7.222 15.989 1.00 84.94 288 SER A N 1
ATOM 2260 C CA . SER A 1 288 ? -0.194 6.009 15.333 1.00 84.94 288 SER A CA 1
ATOM 2261 C C . SER A 1 288 ? -0.863 5.058 16.330 1.00 84.94 288 SER A C 1
ATOM 2263 O O . SER A 1 288 ? -1.931 4.496 16.050 1.00 84.94 288 SER A O 1
ATOM 2265 N N . LEU A 1 289 ? -0.262 4.903 17.515 1.00 88.06 289 LEU A N 1
ATOM 2266 C CA . LEU A 1 289 ? -0.835 4.115 18.599 1.00 88.06 289 LEU A CA 1
ATOM 2267 C C . LEU A 1 289 ? -2.160 4.717 19.085 1.00 88.06 289 LEU A C 1
ATOM 2269 O O . LEU A 1 289 ? -3.135 3.970 19.202 1.00 88.06 289 LEU A O 1
ATOM 2273 N N . SER A 1 290 ? -2.203 6.034 19.328 1.00 90.69 290 SER A N 1
ATOM 2274 C CA . SER A 1 290 ? -3.383 6.768 19.816 1.00 90.69 290 SER A CA 1
ATOM 2275 C C . SER A 1 290 ? -4.556 6.634 18.850 1.00 90.69 290 SER A C 1
ATOM 2277 O O . SER A 1 290 ? -5.617 6.126 19.216 1.00 90.69 290 SER A O 1
ATOM 2279 N N . MET A 1 291 ? -4.335 6.945 17.569 1.00 90.06 291 MET A N 1
ATOM 2280 C CA . MET A 1 291 ? -5.370 6.844 16.537 1.00 90.06 291 MET A CA 1
ATOM 2281 C C . MET A 1 291 ? -5.945 5.428 16.440 1.00 90.06 291 MET A C 1
ATOM 2283 O O . MET A 1 291 ? -7.161 5.240 16.410 1.00 90.06 291 MET A O 1
ATOM 2287 N N . THR A 1 292 ? -5.086 4.407 16.473 1.00 91.94 292 THR A N 1
ATOM 2288 C CA . THR A 1 292 ? -5.541 3.011 16.468 1.00 91.94 292 THR A CA 1
ATOM 2289 C C . THR A 1 292 ? -6.403 2.691 17.693 1.00 91.94 292 THR A C 1
ATOM 2291 O O . THR A 1 292 ? -7.464 2.078 17.556 1.00 91.94 292 THR A O 1
ATOM 2294 N N . ALA A 1 293 ? -5.984 3.119 18.888 1.00 93.31 293 ALA A N 1
ATOM 2295 C CA . ALA A 1 293 ? -6.720 2.883 20.128 1.00 93.31 293 ALA A CA 1
ATOM 2296 C C . ALA A 1 293 ? -8.110 3.543 20.099 1.00 93.31 293 ALA A C 1
ATOM 2298 O O . ALA A 1 293 ? -9.110 2.902 20.433 1.00 93.31 293 ALA A O 1
ATOM 2299 N N . GLN A 1 294 ? -8.185 4.786 19.616 1.00 93.88 294 GLN A N 1
ATOM 2300 C CA . GLN A 1 294 ? -9.433 5.530 19.449 1.00 93.88 294 GLN A CA 1
ATOM 2301 C C . GLN A 1 294 ? -10.380 4.846 18.453 1.00 93.88 294 GLN A C 1
ATOM 2303 O O . GLN A 1 294 ? -11.564 4.668 18.747 1.00 93.88 294 GLN A O 1
ATOM 2308 N N . HIS A 1 295 ? -9.876 4.381 17.304 1.00 94.88 295 HIS A N 1
ATOM 2309 C CA . HIS A 1 295 ? -10.693 3.647 16.334 1.00 94.88 295 HIS A CA 1
ATOM 2310 C C . HIS A 1 295 ? -11.195 2.305 16.885 1.00 94.88 295 HIS A C 1
ATOM 2312 O O . HIS A 1 295 ? -12.357 1.959 16.659 1.00 94.88 295 HIS A O 1
ATOM 2318 N N . ILE A 1 296 ? -10.384 1.566 17.652 1.00 95.56 296 ILE A N 1
ATOM 2319 C CA . ILE A 1 296 ? -10.852 0.351 18.340 1.00 95.56 296 ILE A CA 1
ATOM 2320 C C . ILE A 1 296 ? -11.944 0.701 19.364 1.00 95.56 296 ILE A C 1
ATOM 2322 O O . ILE A 1 296 ? -12.958 0.008 19.427 1.00 95.56 296 ILE A O 1
ATOM 2326 N N . ALA A 1 297 ? -11.794 1.788 20.127 1.00 95.69 297 ALA A N 1
ATOM 2327 C CA . ALA A 1 297 ? -12.812 2.243 21.077 1.00 95.69 297 ALA A CA 1
ATOM 2328 C C . ALA A 1 297 ? -14.137 2.610 20.384 1.00 95.69 297 ALA A C 1
ATOM 2330 O O . ALA A 1 297 ? -15.210 2.220 20.851 1.00 95.69 297 ALA A O 1
ATOM 2331 N N . LEU A 1 298 ? -14.081 3.281 19.230 1.00 95.38 298 LEU A N 1
ATOM 2332 C CA . LEU A 1 298 ? -15.262 3.560 18.407 1.00 95.38 298 LEU A CA 1
ATOM 2333 C C . LEU A 1 298 ? -15.931 2.271 17.902 1.00 95.38 298 LEU A C 1
ATOM 2335 O O . LEU A 1 298 ? -17.157 2.176 17.900 1.00 95.38 298 LEU A O 1
ATOM 2339 N N . LEU A 1 299 ? -15.149 1.255 17.523 1.00 96.50 299 LEU A N 1
ATOM 2340 C CA . LEU A 1 299 ? -15.672 -0.047 17.090 1.00 96.50 299 LEU A CA 1
ATOM 2341 C C . LEU A 1 299 ? -16.342 -0.803 18.247 1.00 96.50 299 LEU A C 1
ATOM 2343 O O . LEU A 1 299 ? -17.436 -1.342 18.077 1.00 96.50 299 LEU A O 1
ATOM 2347 N N . ILE A 1 300 ? -15.744 -0.775 19.443 1.00 95.75 300 ILE A N 1
ATOM 2348 C CA . ILE A 1 300 ? -16.355 -1.313 20.667 1.00 95.75 300 ILE A CA 1
ATOM 2349 C C . ILE A 1 300 ? -17.695 -0.627 20.929 1.00 95.75 300 ILE A C 1
ATOM 2351 O O . ILE A 1 300 ? -18.699 -1.309 21.125 1.00 95.75 300 ILE A O 1
ATOM 2355 N N . LYS A 1 301 ? -17.729 0.709 20.891 1.00 93.62 301 LYS A N 1
ATOM 2356 C CA . LYS A 1 301 ? -18.960 1.484 21.068 1.00 93.62 301 LYS A CA 1
ATOM 2357 C C . LYS A 1 301 ? -20.021 1.110 20.036 1.00 93.62 301 LYS A C 1
ATOM 2359 O O . LYS A 1 301 ? -21.176 0.903 20.388 1.00 93.62 301 LYS A O 1
ATOM 2364 N N . ALA A 1 302 ? -19.637 0.972 18.768 1.00 94.00 302 ALA A N 1
ATOM 2365 C CA . ALA A 1 302 ? -20.557 0.554 17.720 1.00 94.00 302 ALA A CA 1
ATOM 2366 C C . ALA A 1 302 ? -21.131 -0.847 17.988 1.00 94.00 302 ALA A C 1
ATOM 2368 O O . ALA A 1 302 ? -22.321 -1.058 17.764 1.00 94.00 302 ALA A O 1
ATOM 2369 N N . ALA A 1 303 ? -20.321 -1.784 18.495 1.00 94.06 303 ALA A N 1
ATOM 2370 C CA . ALA A 1 303 ? -20.766 -3.122 18.882 1.00 94.06 303 ALA A CA 1
ATOM 2371 C C . ALA A 1 303 ? -21.706 -3.104 20.104 1.00 94.06 303 ALA A C 1
ATOM 2373 O O . ALA A 1 303 ? -22.702 -3.831 20.114 1.00 94.06 303 ALA A O 1
ATOM 2374 N N . THR A 1 304 ? -21.440 -2.267 21.115 1.00 91.75 304 THR A N 1
ATOM 2375 C CA . THR A 1 304 ? -22.325 -2.131 22.286 1.00 91.75 304 THR A CA 1
ATOM 2376 C C . THR A 1 304 ? -23.640 -1.433 21.944 1.00 91.75 304 THR A C 1
ATOM 2378 O O . THR A 1 304 ? -24.682 -1.851 22.447 1.00 91.75 304 THR A O 1
ATOM 2381 N N . ASP A 1 305 ? -23.624 -0.441 21.049 1.00 89.94 305 ASP A N 1
ATOM 2382 C CA . ASP A 1 305 ? -24.823 0.252 20.557 1.00 89.94 305 ASP A CA 1
ATOM 2383 C C . ASP A 1 305 ? -25.785 -0.701 19.820 1.00 89.94 305 ASP A C 1
ATOM 2385 O O . ASP A 1 305 ? -27.000 -0.519 19.891 1.00 89.94 305 ASP A O 1
ATOM 2389 N N . VAL A 1 306 ? -25.270 -1.748 19.161 1.00 91.31 306 VAL A N 1
ATOM 2390 C CA . VAL A 1 306 ? -26.084 -2.806 18.524 1.00 91.31 306 VAL A CA 1
ATOM 2391 C C . VAL A 1 306 ? -26.227 -4.071 19.384 1.00 91.31 306 VAL A C 1
ATOM 2393 O O . VAL A 1 306 ? -26.661 -5.110 18.894 1.00 91.31 306 VAL A O 1
ATOM 2396 N N . SER A 1 307 ? -25.874 -3.999 20.672 1.00 88.56 307 SER A N 1
ATOM 2397 C CA . SER A 1 307 ? -26.001 -5.094 21.649 1.00 88.56 307 SER A CA 1
ATOM 2398 C C . SER A 1 307 ? -25.223 -6.383 21.321 1.00 88.56 307 SER A C 1
ATOM 2400 O O . SER A 1 307 ? -25.563 -7.460 21.814 1.00 88.56 307 SER A O 1
ATOM 2402 N N . GLN A 1 308 ? -24.125 -6.302 20.560 1.00 90.62 308 GLN A N 1
ATOM 2403 C CA . GLN A 1 308 ? -23.227 -7.439 20.319 1.00 90.62 308 GLN A CA 1
ATOM 2404 C C . GLN A 1 308 ? -22.163 -7.570 21.424 1.00 90.62 308 GLN A C 1
ATOM 2406 O O . GLN A 1 308 ? -20.987 -7.249 21.241 1.00 90.62 308 GLN A O 1
ATOM 2411 N N . LYS A 1 309 ? -22.576 -8.078 22.593 1.00 90.50 309 LYS A N 1
ATOM 2412 C CA . LYS A 1 309 ? -21.722 -8.193 23.791 1.00 90.50 309 LYS A CA 1
ATOM 2413 C C . LYS A 1 309 ? -20.412 -8.956 23.547 1.00 90.50 309 LYS A C 1
ATOM 2415 O O . LYS A 1 309 ? -19.349 -8.467 23.912 1.00 90.50 309 LYS A O 1
ATOM 2420 N N . GLN A 1 310 ? -20.473 -10.133 22.921 1.00 91.31 310 GLN A N 1
ATOM 2421 C CA . GLN A 1 310 ? -19.291 -10.985 22.726 1.00 91.31 310 GLN A CA 1
ATOM 2422 C C . GLN A 1 310 ? -18.242 -10.333 21.810 1.00 91.31 310 GLN A C 1
ATOM 2424 O O . GLN A 1 310 ? -17.045 -10.424 22.084 1.00 91.31 310 GLN A O 1
ATOM 2429 N N . LEU A 1 311 ? -18.688 -9.644 20.757 1.00 93.62 311 LEU A N 1
ATOM 2430 C CA . LEU A 1 311 ? -17.827 -8.869 19.865 1.00 93.62 311 LEU A CA 1
ATOM 2431 C C . LEU A 1 311 ? -17.162 -7.706 20.617 1.00 93.62 311 LEU A C 1
ATOM 2433 O O . LEU A 1 311 ? -15.944 -7.549 20.542 1.00 93.62 311 LEU A O 1
ATOM 2437 N N . ALA A 1 312 ? -17.940 -6.939 21.388 1.00 93.75 312 ALA A N 1
ATOM 2438 C CA . ALA A 1 312 ? -17.427 -5.832 22.195 1.00 93.75 312 ALA A CA 1
ATOM 2439 C C . ALA A 1 312 ? -16.386 -6.304 23.228 1.00 93.75 312 ALA A C 1
ATOM 2441 O O . ALA A 1 312 ? -15.331 -5.689 23.367 1.00 93.75 312 ALA A O 1
ATOM 2442 N N . GLU A 1 313 ? -16.632 -7.432 23.902 1.00 91.44 313 GLU A N 1
ATOM 2443 C CA . GLU A 1 313 ? -15.667 -8.052 24.819 1.00 91.44 313 GLU A CA 1
ATOM 2444 C C . GLU A 1 313 ? -14.385 -8.492 24.100 1.00 91.44 313 GLU A C 1
ATOM 2446 O O . GLU A 1 313 ? -13.286 -8.254 24.601 1.00 91.44 313 GLU A O 1
ATOM 2451 N N . ASN A 1 314 ? -14.499 -9.109 22.919 1.00 92.12 314 ASN A N 1
ATOM 2452 C CA . ASN A 1 314 ? -13.336 -9.539 22.142 1.00 92.12 314 ASN A CA 1
ATOM 2453 C C . ASN A 1 314 ? -12.491 -8.339 21.686 1.00 92.12 314 ASN A C 1
ATOM 2455 O O . ASN A 1 314 ? -11.267 -8.376 21.803 1.00 92.12 314 ASN A O 1
ATOM 2459 N N . LEU A 1 315 ? -13.125 -7.257 21.228 1.00 94.38 315 LEU A N 1
ATOM 2460 C CA . LEU A 1 315 ? -12.442 -6.016 20.855 1.00 94.38 315 LEU A CA 1
ATOM 2461 C C . LEU A 1 315 ? -11.842 -5.288 22.065 1.00 94.38 315 LEU A C 1
ATOM 2463 O O . LEU A 1 315 ? -10.745 -4.747 21.958 1.00 94.38 315 LEU A O 1
ATOM 2467 N N . CYS A 1 316 ? -12.495 -5.327 23.230 1.00 93.69 316 CYS A N 1
ATOM 2468 C CA . CYS A 1 316 ? -11.925 -4.820 24.481 1.00 93.69 316 CYS A CA 1
ATOM 2469 C C . CYS A 1 316 ? -10.607 -5.529 24.815 1.00 93.69 316 CYS A C 1
ATOM 2471 O O . CYS A 1 316 ? -9.637 -4.882 25.200 1.00 93.69 316 CYS A O 1
ATOM 2473 N N . VAL A 1 317 ? -10.537 -6.850 24.626 1.00 91.38 317 VAL A N 1
ATOM 2474 C CA . VAL A 1 317 ? -9.294 -7.607 24.831 1.00 91.38 317 VAL A CA 1
ATOM 2475 C C . VAL A 1 317 ? -8.191 -7.151 23.863 1.00 91.38 317 VAL A C 1
ATOM 2477 O O . VAL A 1 317 ? -7.030 -7.044 24.265 1.00 91.38 317 VAL A O 1
ATOM 2480 N N . VAL A 1 318 ? -8.537 -6.841 22.607 1.00 92.81 318 VAL A N 1
ATOM 2481 C CA . VAL A 1 318 ? -7.591 -6.258 21.637 1.00 92.81 318 VAL A CA 1
ATOM 2482 C C . VAL A 1 318 ? -7.106 -4.886 22.103 1.00 92.81 318 VAL A C 1
ATOM 2484 O O . VAL A 1 318 ? -5.898 -4.663 22.173 1.00 92.81 318 VAL A O 1
ATOM 2487 N N . LEU A 1 319 ? -8.027 -4.000 22.494 1.00 93.69 319 LEU A N 1
ATOM 2488 C CA . LEU A 1 319 ? -7.710 -2.654 22.971 1.00 93.69 319 LEU A CA 1
ATOM 2489 C C . LEU A 1 319 ? -6.792 -2.677 24.192 1.00 93.69 319 LEU A C 1
ATOM 2491 O O . LEU A 1 319 ? -5.798 -1.964 24.222 1.00 93.69 319 LEU A O 1
ATOM 2495 N N . GLN A 1 320 ? -7.078 -3.530 25.176 1.00 90.25 320 GLN A N 1
ATOM 2496 C CA . GLN A 1 320 ? -6.248 -3.650 26.374 1.00 90.25 320 GLN A CA 1
ATOM 2497 C C . GLN A 1 320 ? -4.813 -4.056 26.039 1.00 90.25 320 GLN A C 1
ATOM 2499 O O . GLN A 1 320 ? -3.867 -3.567 26.651 1.00 90.25 320 GLN A O 1
ATOM 2504 N N . LYS A 1 321 ? -4.634 -4.960 25.072 1.00 87.38 321 LYS A N 1
ATOM 2505 C CA . LYS A 1 321 ? -3.302 -5.360 24.621 1.00 87.38 321 LYS A CA 1
ATOM 2506 C C . LYS A 1 321 ? -2.594 -4.221 23.890 1.00 87.38 321 LYS A C 1
ATOM 2508 O O . LYS A 1 321 ? -1.413 -4.008 24.138 1.00 87.38 321 LYS A O 1
ATOM 2513 N N . HIS A 1 322 ? -3.307 -3.502 23.028 1.00 89.94 322 HIS A N 1
ATOM 2514 C CA . HIS A 1 322 ? -2.774 -2.337 22.323 1.00 89.94 322 HIS A CA 1
ATOM 2515 C C . HIS A 1 322 ? -2.354 -1.233 23.303 1.00 89.94 322 HIS A C 1
ATOM 2517 O O . HIS A 1 322 ? -1.260 -0.694 23.196 1.00 89.94 322 HIS A O 1
ATOM 2523 N N . LEU A 1 323 ? -3.159 -0.976 24.338 1.00 89.75 323 LEU A N 1
ATOM 2524 C CA . LEU A 1 323 ? -2.858 0.002 25.385 1.00 89.75 323 LEU A CA 1
ATOM 2525 C C . LEU A 1 323 ? -1.593 -0.323 26.187 1.00 89.75 323 LEU A C 1
ATOM 2527 O O . LEU A 1 323 ? -0.873 0.584 26.594 1.00 89.75 323 LEU A O 1
ATOM 2531 N N . LYS A 1 324 ? -1.253 -1.605 26.361 1.00 85.88 324 LYS A N 1
ATOM 2532 C CA . LYS A 1 324 ? 0.013 -1.988 27.010 1.00 85.88 324 LYS A CA 1
ATOM 2533 C C . LYS A 1 324 ? 1.247 -1.497 26.251 1.00 85.88 324 LYS A C 1
ATOM 2535 O O . LYS A 1 324 ? 2.271 -1.291 26.887 1.00 85.88 324 LYS A O 1
ATOM 2540 N N . LEU A 1 325 ? 1.145 -1.240 24.944 1.00 83.38 325 LEU A N 1
ATOM 2541 C CA . LEU A 1 325 ? 2.240 -0.648 24.171 1.00 83.38 325 LEU A CA 1
ATOM 2542 C C . LEU A 1 325 ? 2.548 0.789 24.618 1.00 83.38 325 LEU A C 1
ATOM 2544 O O . LEU A 1 325 ? 3.697 1.203 24.554 1.00 83.38 325 LEU A O 1
ATOM 2548 N N . PHE A 1 326 ? 1.564 1.538 25.126 1.00 79.81 326 PHE A N 1
ATOM 2549 C CA . PHE A 1 326 ? 1.800 2.872 25.694 1.00 79.81 326 PHE A CA 1
ATOM 2550 C C . PHE A 1 326 ? 2.446 2.797 27.074 1.00 79.81 326 PHE A C 1
ATOM 2552 O O . PHE A 1 326 ? 3.252 3.657 27.414 1.00 79.81 326 PHE A O 1
ATOM 2559 N N . ALA A 1 327 ? 2.141 1.750 27.849 1.00 69.12 327 ALA A N 1
ATOM 2560 C CA . ALA A 1 327 ? 2.772 1.508 29.146 1.00 69.12 327 ALA A CA 1
ATOM 2561 C C . ALA A 1 327 ? 4.292 1.291 29.020 1.00 69.12 327 ALA A C 1
ATOM 2563 O O . ALA A 1 327 ? 5.032 1.628 29.940 1.00 69.12 327 ALA A O 1
ATOM 2564 N N . GLU A 1 328 ? 4.751 0.758 27.881 1.00 70.75 328 GLU A N 1
ATOM 2565 C CA . GLU A 1 328 ? 6.177 0.643 27.541 1.00 70.75 328 GLU A CA 1
ATOM 2566 C C . GLU A 1 328 ? 6.831 2.010 27.256 1.00 70.75 328 GLU A C 1
ATOM 2568 O O . GLU A 1 328 ? 8.050 2.126 27.353 1.00 70.75 328 GLU A O 1
ATOM 2573 N N . VAL A 1 329 ? 6.039 3.036 26.912 1.00 69.75 329 VAL A N 1
ATOM 2574 C CA . VAL A 1 329 ? 6.508 4.379 26.528 1.00 69.75 329 VAL A CA 1
ATOM 2575 C C . VAL A 1 329 ? 6.439 5.360 27.706 1.00 69.75 329 VAL A C 1
ATOM 2577 O O . VAL A 1 329 ? 7.457 5.934 28.080 1.00 69.75 329 VAL A O 1
ATOM 2580 N N . SER A 1 330 ? 5.257 5.568 28.299 1.00 80.12 330 SER A N 1
ATOM 2581 C CA . SER A 1 330 ? 5.063 6.382 29.512 1.00 80.12 330 SER A CA 1
ATOM 2582 C C . SER A 1 330 ? 3.723 6.071 30.188 1.00 80.12 330 SER A C 1
ATOM 2584 O O . SER A 1 330 ? 2.688 5.897 29.539 1.00 80.12 330 SER A O 1
ATOM 2586 N N . ARG A 1 331 ? 3.728 6.070 31.528 1.00 83.19 331 ARG A N 1
ATOM 2587 C CA . ARG A 1 331 ? 2.514 5.928 32.341 1.00 83.19 331 ARG A CA 1
ATOM 2588 C C . ARG A 1 331 ? 1.586 7.140 32.227 1.00 83.19 331 ARG A C 1
ATOM 2590 O O . ARG A 1 331 ? 0.374 6.950 32.263 1.00 83.19 331 ARG A O 1
ATOM 2597 N N . GLU A 1 332 ? 2.125 8.353 32.091 1.00 85.12 332 GLU A N 1
ATOM 2598 C CA . GLU A 1 332 ? 1.298 9.555 31.916 1.00 85.12 332 GLU A CA 1
ATOM 2599 C C . GLU A 1 332 ? 0.543 9.500 30.589 1.00 85.12 332 GLU A C 1
ATOM 2601 O O . GLU A 1 332 ? -0.669 9.706 30.564 1.00 85.12 332 GLU A O 1
ATOM 2606 N N . ILE A 1 333 ? 1.239 9.113 29.514 1.00 85.19 333 ILE A N 1
ATOM 2607 C CA . ILE A 1 333 ? 0.635 8.930 28.191 1.00 85.19 333 ILE A CA 1
ATOM 2608 C C . ILE A 1 333 ? -0.469 7.869 28.255 1.00 85.19 333 ILE A C 1
ATOM 2610 O O . ILE A 1 333 ? -1.571 8.081 27.760 1.00 85.19 333 ILE A O 1
ATOM 2614 N N . LEU A 1 334 ? -0.213 6.733 28.912 1.00 88.38 334 LEU A N 1
ATOM 2615 C CA . LEU A 1 334 ? -1.235 5.702 29.098 1.00 88.38 334 LEU A CA 1
ATOM 2616 C C . LEU A 1 334 ? -2.483 6.244 29.820 1.00 88.38 334 LEU A C 1
ATOM 2618 O O . LEU A 1 334 ? -3.602 5.884 29.459 1.00 88.38 334 LEU A O 1
ATOM 2622 N N . GLN A 1 335 ? -2.308 7.084 30.840 1.00 89.44 335 GLN A N 1
ATOM 2623 C CA . GLN A 1 335 ? -3.420 7.658 31.598 1.00 89.44 335 GLN A CA 1
ATOM 2624 C C . GLN A 1 335 ? -4.261 8.628 30.755 1.00 89.44 335 GLN A C 1
ATOM 2626 O O . GLN A 1 335 ? -5.492 8.583 30.823 1.00 89.44 335 GLN A O 1
ATOM 2631 N N . GLU A 1 336 ? -3.617 9.469 29.945 1.00 90.44 336 GLU A N 1
ATOM 2632 C CA . GLU A 1 336 ? -4.288 10.369 29.000 1.00 90.44 336 GLU A CA 1
ATOM 2633 C C . GLU A 1 336 ? -5.101 9.592 27.954 1.00 90.44 336 GLU A C 1
ATOM 2635 O O . GLU A 1 336 ? -6.271 9.897 27.698 1.00 90.44 336 GLU A O 1
ATOM 2640 N N . GLU A 1 337 ? -4.520 8.527 27.411 1.00 91.81 337 GLU A N 1
ATOM 2641 C CA . GLU A 1 337 ? -5.171 7.682 26.412 1.00 91.81 337 GLU A CA 1
ATOM 2642 C C . GLU A 1 337 ? -6.372 6.927 26.983 1.00 91.81 337 GLU A C 1
ATOM 2644 O O . GLU A 1 337 ? -7.437 6.890 26.364 1.00 91.81 337 GLU A O 1
ATOM 2649 N N . VAL A 1 338 ? -6.255 6.374 28.196 1.00 92.56 338 VAL A N 1
ATOM 2650 C CA . VAL A 1 338 ? -7.390 5.734 28.879 1.00 92.56 338 VAL A CA 1
ATOM 2651 C C . VAL A 1 338 ? -8.536 6.731 29.081 1.00 92.56 338 VAL A C 1
ATOM 2653 O O . VAL A 1 338 ? -9.678 6.404 28.763 1.00 92.56 338 VAL A O 1
ATOM 2656 N N . SER A 1 339 ? -8.241 7.960 29.517 1.00 92.19 339 SER A N 1
ATOM 2657 C CA . SER A 1 339 ? -9.247 9.023 29.673 1.00 92.19 339 SER A CA 1
ATOM 2658 C C . SER A 1 339 ? -9.956 9.352 28.350 1.00 92.19 339 SER A C 1
ATOM 2660 O O . SER A 1 339 ? -11.187 9.437 28.284 1.00 92.19 339 SER A O 1
ATOM 2662 N N . THR A 1 340 ? -9.193 9.459 27.259 1.00 93.69 340 THR A N 1
ATOM 2663 C CA . THR A 1 340 ? -9.730 9.710 25.913 1.00 93.69 340 THR A CA 1
ATOM 2664 C C . THR A 1 340 ? -10.654 8.579 25.455 1.00 93.69 340 THR A C 1
ATOM 2666 O O . THR A 1 340 ? -11.765 8.821 24.978 1.00 93.69 340 THR A O 1
ATOM 2669 N N . ILE A 1 341 ? -10.244 7.327 25.656 1.00 94.50 341 ILE A N 1
ATOM 2670 C CA . ILE A 1 341 ? -11.035 6.139 25.313 1.00 94.50 341 ILE A CA 1
ATOM 2671 C C . ILE A 1 341 ? -12.331 6.070 26.118 1.00 94.50 341 ILE A C 1
ATOM 2673 O O . ILE A 1 341 ? -13.387 5.760 25.561 1.00 94.50 341 ILE A O 1
ATOM 2677 N N . GLU A 1 342 ? -12.284 6.378 27.413 1.00 92.38 342 GLU A N 1
ATOM 2678 C CA . GLU A 1 342 ? -13.483 6.448 28.248 1.00 92.38 342 GLU A CA 1
ATOM 2679 C C . GLU A 1 342 ? -14.483 7.471 27.715 1.00 92.38 342 GLU A C 1
ATOM 2681 O O . GLU A 1 342 ? -15.673 7.167 27.600 1.00 92.38 342 GLU A O 1
ATOM 2686 N N . SER A 1 343 ? -13.996 8.658 27.345 1.00 92.62 343 SER A N 1
ATOM 2687 C CA . SER A 1 343 ? -14.813 9.709 26.739 1.00 92.62 343 SER A CA 1
ATOM 2688 C C . SER A 1 343 ? -15.496 9.218 25.456 1.00 92.62 343 SER A C 1
ATOM 2690 O O . SER A 1 343 ? -16.711 9.368 25.294 1.00 92.62 343 SER A O 1
ATOM 2692 N N . ILE A 1 344 ? -14.758 8.524 24.581 1.00 92.94 344 ILE A N 1
ATOM 2693 C CA . ILE A 1 344 ? -15.300 7.936 23.346 1.00 92.94 344 ILE A CA 1
ATOM 2694 C C . ILE A 1 344 ? -16.421 6.933 23.652 1.00 92.94 344 ILE A C 1
ATOM 2696 O O . ILE A 1 344 ? -17.513 7.031 23.071 1.00 92.94 344 ILE A O 1
ATOM 2700 N N . LEU A 1 345 ? -16.155 5.984 24.558 1.00 90.75 345 LEU A N 1
ATOM 2701 C CA . LEU A 1 345 ? -17.066 4.894 24.921 1.00 90.75 345 LEU A CA 1
ATOM 2702 C C . LEU A 1 345 ? -18.354 5.406 25.572 1.00 90.75 345 LEU A C 1
ATOM 2704 O O . LEU A 1 345 ? -19.439 4.939 25.221 1.00 90.75 345 LEU A O 1
ATOM 2708 N N . ARG A 1 346 ? -18.251 6.382 26.483 1.00 88.81 346 ARG A N 1
ATOM 2709 C CA . ARG A 1 346 ? -19.414 7.025 27.116 1.00 88.81 346 ARG A CA 1
ATOM 2710 C C . ARG A 1 346 ? -20.196 7.866 26.104 1.00 88.81 346 ARG A C 1
ATOM 2712 O O . ARG A 1 346 ? -21.426 7.810 26.065 1.00 88.81 346 ARG A O 1
ATOM 2719 N N . GLY A 1 347 ? -19.493 8.591 25.232 1.00 82.75 347 GLY A N 1
ATOM 2720 C CA . GLY A 1 347 ? -20.095 9.530 24.290 1.00 82.75 347 GLY A CA 1
ATOM 2721 C C . GLY A 1 347 ? -21.028 10.540 24.972 1.00 82.75 347 GLY A C 1
ATOM 2722 O O . GLY A 1 347 ? -20.940 10.788 26.169 1.00 82.75 347 GLY A O 1
ATOM 2723 N N . ASN A 1 348 ? -21.979 11.085 24.207 1.00 70.50 348 ASN A N 1
ATOM 2724 C CA . ASN A 1 348 ? -22.942 12.081 24.702 1.00 70.50 348 ASN A CA 1
ATOM 2725 C C . ASN A 1 348 ? -24.215 11.466 25.322 1.00 70.50 348 ASN A C 1
ATOM 2727 O O . ASN A 1 348 ? -25.187 12.184 25.554 1.00 70.50 348 ASN A O 1
ATOM 2731 N N . LYS A 1 349 ? -24.279 10.141 25.528 1.00 60.81 349 LYS A N 1
ATOM 2732 C CA . LYS A 1 349 ? -25.505 9.481 26.005 1.00 60.81 349 LYS A CA 1
ATOM 2733 C C . LYS A 1 349 ? -25.530 9.445 27.544 1.00 60.81 349 LYS A C 1
ATOM 2735 O O . LYS A 1 349 ? -24.609 8.901 28.143 1.00 60.81 349 LYS A O 1
ATOM 2740 N N . PRO A 1 350 ? -26.600 9.940 28.199 1.00 53.09 350 PRO A N 1
ATOM 2741 C CA . PRO A 1 350 ? -26.711 9.934 29.662 1.00 53.09 350 PRO A CA 1
ATOM 2742 C C . PRO A 1 350 ? -27.035 8.549 30.253 1.00 53.09 350 PRO A C 1
ATOM 2744 O O . PRO A 1 350 ? -26.902 8.342 31.458 1.00 53.09 350 PRO A O 1
ATOM 2747 N N . VAL A 1 351 ? -27.473 7.589 29.429 1.00 59.62 351 VAL A N 1
ATOM 2748 C CA . VAL A 1 351 ? -27.862 6.248 29.884 1.00 59.62 351 VAL A CA 1
ATOM 2749 C C . VAL A 1 351 ? -26.631 5.351 29.976 1.00 59.62 351 VAL A C 1
ATOM 2751 O O . VAL A 1 351 ? -26.020 5.018 28.960 1.00 59.62 351 VAL A O 1
ATOM 2754 N N . LYS A 1 352 ? -26.296 4.926 31.198 1.00 70.00 352 LYS A N 1
ATOM 2755 C CA . LYS A 1 352 ? -25.221 3.962 31.463 1.00 70.00 352 LYS A CA 1
ATOM 2756 C C . LYS A 1 352 ? -25.572 2.608 30.843 1.00 70.00 352 LYS A C 1
ATOM 2758 O O . LYS A 1 352 ? -26.415 1.883 31.368 1.00 70.00 352 LYS A O 1
ATOM 2763 N N . ASN A 1 353 ? -24.934 2.265 29.724 1.00 80.00 353 ASN A N 1
ATOM 2764 C CA . ASN A 1 353 ? -24.990 0.913 29.176 1.00 80.00 353 ASN A CA 1
ATOM 2765 C C . ASN A 1 353 ? -24.101 0.005 30.050 1.00 80.00 353 ASN A C 1
ATOM 2767 O O . ASN A 1 353 ? -22.900 0.268 30.139 1.00 80.00 353 ASN A O 1
ATOM 2771 N N . PRO A 1 354 ? -24.642 -1.055 30.678 1.00 82.94 354 PRO A N 1
ATOM 2772 C CA . PRO A 1 354 ? -23.873 -1.907 31.586 1.00 82.94 354 PRO A CA 1
ATOM 2773 C C . PRO A 1 354 ? -22.671 -2.574 30.903 1.00 82.94 354 PRO A C 1
ATOM 2775 O O . PRO A 1 354 ? -21.624 -2.704 31.523 1.00 82.94 354 PRO A O 1
ATOM 2778 N N . ILE A 1 355 ? -22.773 -2.920 29.612 1.00 82.50 355 ILE A N 1
ATOM 2779 C CA . ILE A 1 355 ? -21.652 -3.491 28.848 1.00 82.50 355 ILE A CA 1
ATOM 2780 C C . ILE A 1 355 ? -20.533 -2.453 28.696 1.00 82.50 355 ILE A C 1
ATOM 2782 O O . ILE A 1 355 ? -19.358 -2.778 28.845 1.00 82.50 355 ILE A O 1
ATOM 2786 N N . THR A 1 356 ? -20.892 -1.199 28.418 1.00 84.62 356 THR A N 1
ATOM 2787 C CA . THR A 1 356 ? -19.925 -0.102 28.297 1.00 84.62 356 THR A CA 1
ATOM 2788 C C . THR A 1 356 ? -19.223 0.170 29.627 1.00 84.62 356 THR A C 1
ATOM 2790 O O . THR A 1 356 ? -18.006 0.322 29.640 1.00 84.62 356 THR A O 1
ATOM 2793 N N . GLU A 1 357 ? -19.953 0.192 30.746 1.00 88.62 357 GLU A N 1
ATOM 2794 C CA . GLU A 1 357 ? -19.352 0.386 32.074 1.00 88.62 357 GLU A CA 1
ATOM 2795 C C . GLU A 1 357 ? -18.416 -0.769 32.461 1.00 88.62 357 GLU A C 1
ATOM 2797 O O . GLU A 1 357 ? -17.319 -0.516 32.957 1.00 88.62 357 GLU A O 1
ATOM 2802 N N . ASP A 1 358 ? -18.794 -2.020 32.171 1.00 86.19 358 ASP A N 1
ATOM 2803 C CA . ASP A 1 358 ? -17.935 -3.190 32.396 1.00 86.19 358 ASP A CA 1
ATOM 2804 C C . ASP A 1 358 ? -16.624 -3.089 31.593 1.00 86.19 358 ASP A C 1
ATOM 2806 O O . ASP A 1 358 ? -15.540 -3.391 32.098 1.00 86.19 358 ASP A O 1
ATOM 2810 N N . ILE A 1 359 ? -16.701 -2.637 30.336 1.00 86.25 359 ILE A N 1
ATOM 2811 C CA . ILE A 1 359 ? -15.527 -2.423 29.478 1.00 86.25 359 ILE A CA 1
ATOM 2812 C C . ILE A 1 359 ? -14.648 -1.289 30.012 1.00 86.25 359 ILE A C 1
ATOM 2814 O O . ILE A 1 359 ? -13.432 -1.459 30.093 1.00 86.25 359 ILE A O 1
ATOM 2818 N N . ILE A 1 360 ? -15.240 -0.159 30.408 1.00 88.25 360 ILE A N 1
ATOM 2819 C CA . ILE A 1 360 ? -14.503 0.969 30.995 1.00 88.25 360 ILE A CA 1
ATOM 2820 C C . ILE A 1 360 ? -13.761 0.521 32.254 1.00 88.25 360 ILE A C 1
ATOM 2822 O O . ILE A 1 360 ? -12.561 0.759 32.372 1.00 88.25 360 ILE A O 1
ATOM 2826 N N . PHE A 1 361 ? -14.436 -0.206 33.146 1.00 88.50 361 PHE A N 1
ATOM 2827 C CA . PHE A 1 361 ? -13.821 -0.763 34.349 1.00 88.50 361 PHE A CA 1
ATOM 2828 C C . PHE A 1 361 ? -12.616 -1.660 34.013 1.00 88.50 361 PHE A C 1
ATOM 2830 O O . PHE A 1 361 ? -11.551 -1.560 34.627 1.00 88.50 361 PHE A O 1
ATOM 2837 N N . ASN A 1 362 ? -12.752 -2.509 32.991 1.00 85.94 362 ASN A N 1
ATOM 2838 C CA . ASN A 1 362 ? -11.673 -3.377 32.528 1.00 85.94 362 ASN A CA 1
ATOM 2839 C C . ASN A 1 362 ? -10.483 -2.593 31.952 1.00 85.94 362 ASN A C 1
ATOM 2841 O O . ASN A 1 362 ? -9.339 -3.004 32.148 1.00 85.94 362 ASN A O 1
ATOM 2845 N N . ILE A 1 363 ? -10.709 -1.483 31.250 1.00 86.81 363 ILE A N 1
ATOM 2846 C CA . ILE A 1 363 ? -9.637 -0.633 30.712 1.00 86.81 363 ILE A CA 1
ATOM 2847 C C . ILE A 1 363 ? -8.939 0.139 31.842 1.00 86.81 363 ILE A C 1
ATOM 2849 O O . ILE A 1 363 ? -7.714 0.101 31.927 1.00 86.81 363 ILE A O 1
ATOM 2853 N N . GLN A 1 364 ? -9.696 0.739 32.766 1.00 86.94 364 GLN A N 1
ATOM 2854 C CA . GLN A 1 364 ? -9.170 1.449 33.942 1.00 86.94 364 GLN A CA 1
ATOM 2855 C C . GLN A 1 364 ? -8.274 0.570 34.813 1.00 86.94 364 GLN A C 1
ATOM 2857 O O . GLN A 1 364 ? -7.289 1.049 35.376 1.00 86.94 364 GLN A O 1
ATOM 2862 N N . SER A 1 365 ? -8.577 -0.729 34.891 1.00 85.81 365 SER A N 1
ATOM 2863 C CA . SER A 1 365 ? -7.754 -1.680 35.641 1.00 85.81 365 SER A CA 1
ATOM 2864 C C . SER A 1 365 ? -6.293 -1.734 35.167 1.00 85.81 365 SER A C 1
ATOM 2866 O O . SER A 1 365 ? -5.428 -2.082 35.961 1.00 85.81 365 SER A O 1
ATOM 2868 N N . LEU A 1 366 ? -5.986 -1.322 33.926 1.00 81.88 366 LEU A N 1
ATOM 2869 C CA . LEU A 1 366 ? -4.612 -1.242 33.412 1.00 81.88 366 LEU A CA 1
ATOM 2870 C C . LEU A 1 366 ? -3.775 -0.143 34.081 1.00 81.88 366 LEU A C 1
ATOM 2872 O O . LEU A 1 366 ? -2.553 -0.243 34.115 1.00 81.88 366 LEU A O 1
ATOM 2876 N N . LEU A 1 367 ? -4.410 0.906 34.613 1.00 81.00 367 LEU A N 1
ATOM 2877 C CA . LEU A 1 367 ? -3.723 1.976 35.347 1.00 81.00 367 LEU A CA 1
ATOM 2878 C C . LEU A 1 367 ? -3.391 1.569 36.791 1.00 81.00 367 LEU A C 1
ATOM 2880 O O . LEU A 1 367 ? -2.536 2.185 37.442 1.00 81.00 367 LEU A O 1
ATOM 2884 N N . ALA A 1 368 ? -4.074 0.536 37.286 1.00 76.19 368 ALA A N 1
ATOM 2885 C CA . ALA A 1 368 ? -4.010 0.048 38.649 1.00 76.19 368 ALA A CA 1
ATOM 2886 C C . ALA A 1 368 ? -3.129 -1.210 38.747 1.00 76.19 368 ALA A C 1
ATOM 2888 O O . ALA A 1 368 ? -3.650 -2.297 38.963 1.00 76.19 368 ALA A O 1
ATOM 2889 N N . ASP A 1 369 ? -1.801 -1.087 38.642 1.00 56.91 369 ASP A N 1
ATOM 2890 C CA . ASP A 1 369 ? -0.897 -2.211 38.946 1.00 56.91 369 ASP A CA 1
ATOM 2891 C C . ASP A 1 369 ? -0.122 -2.016 40.269 1.00 56.91 369 ASP A C 1
ATOM 2893 O O . ASP A 1 369 ? 0.490 -0.976 40.514 1.00 56.91 369 ASP A O 1
ATOM 2897 N N . ASN A 1 370 ? -0.166 -3.071 41.102 1.00 43.00 370 ASN A N 1
ATOM 2898 C CA . ASN A 1 370 ? 0.399 -3.287 42.450 1.00 43.00 370 ASN A CA 1
ATOM 2899 C C . ASN A 1 370 ? -0.302 -2.658 43.677 1.00 43.00 370 ASN A C 1
ATOM 2901 O O . ASN A 1 370 ? 0.270 -1.842 44.393 1.00 43.00 370 ASN A O 1
ATOM 2905 N N . SER A 1 371 ? -1.494 -3.154 44.038 1.00 36.00 371 SER A N 1
ATOM 2906 C CA . SER A 1 371 ? -1.762 -3.698 45.393 1.00 36.00 371 SER A CA 1
ATOM 2907 C C . SER A 1 371 ? -3.221 -4.155 45.556 1.00 36.00 371 SER A C 1
ATOM 2909 O O . SER A 1 371 ? -4.148 -3.364 45.631 1.00 36.00 371 SER A O 1
ATOM 2911 N N . LYS A 1 372 ? -3.426 -5.472 45.682 1.00 38.97 372 LYS A N 1
ATOM 2912 C CA . LYS A 1 372 ? -4.610 -6.079 46.320 1.00 38.97 372 LYS A CA 1
ATOM 2913 C C . LYS A 1 372 ? -5.990 -5.627 45.796 1.00 38.97 372 LYS A C 1
ATOM 2915 O O . LYS A 1 372 ? -6.753 -5.013 46.533 1.00 38.97 372 LYS A O 1
ATOM 2920 N N . LYS A 1 373 ? -6.356 -6.053 44.584 1.00 40.25 373 LYS A N 1
ATOM 2921 C CA . LYS A 1 373 ? -7.678 -6.624 44.223 1.00 40.25 373 LYS A CA 1
ATOM 2922 C C . LYS A 1 373 ? -7.737 -6.758 42.705 1.00 40.25 373 LYS A C 1
ATOM 2924 O O . LYS A 1 373 ? -7.926 -5.779 41.996 1.00 40.25 373 LYS A O 1
ATOM 2929 N N . GLN A 1 374 ? -7.554 -7.981 42.214 1.00 38.69 374 GLN A N 1
ATOM 2930 C CA . GLN A 1 374 ? -7.759 -8.292 40.804 1.00 38.69 374 GLN A CA 1
ATOM 2931 C C . GLN A 1 374 ? -9.221 -8.010 40.436 1.00 38.69 374 GLN A C 1
ATOM 2933 O O . GLN A 1 374 ? -10.125 -8.741 40.845 1.00 38.69 374 GLN A O 1
ATOM 2938 N N . GLY A 1 375 ? -9.447 -6.960 39.645 1.00 41.34 375 GLY A N 1
ATOM 2939 C CA . GLY A 1 375 ? -10.580 -6.933 38.728 1.00 41.34 375 GLY A CA 1
ATOM 2940 C C . GLY A 1 375 ? -10.492 -8.147 37.798 1.00 41.34 375 GLY A C 1
ATOM 2941 O O . GLY A 1 375 ? -9.407 -8.688 37.571 1.00 41.34 375 GLY A O 1
ATOM 2942 N N . ARG A 1 376 ? -11.632 -8.628 37.295 1.00 42.28 376 ARG A N 1
ATOM 2943 C CA . ARG A 1 376 ? -11.683 -9.749 36.345 1.00 42.28 376 ARG A CA 1
ATOM 2944 C C . ARG A 1 376 ? -10.928 -9.376 35.064 1.00 42.28 376 ARG A C 1
ATOM 2946 O O . ARG A 1 376 ? -11.517 -8.855 34.128 1.00 42.28 376 ARG A O 1
ATOM 2953 N N . VAL A 1 377 ? -9.636 -9.681 35.000 1.00 47.91 377 VAL A N 1
ATOM 2954 C CA . VAL A 1 377 ? -8.879 -9.631 33.749 1.00 47.91 377 VAL A CA 1
ATOM 2955 C C . VAL A 1 377 ? -9.494 -10.677 32.821 1.00 47.91 377 VAL A C 1
ATOM 2957 O O . VAL A 1 377 ? -9.485 -11.871 33.133 1.00 47.91 377 VAL A O 1
ATOM 2960 N N . LEU A 1 378 ? -10.076 -10.240 31.701 1.00 51.56 378 LEU A N 1
ATOM 2961 C CA . LEU A 1 378 ? -10.589 -11.150 30.678 1.00 51.56 378 LEU A CA 1
ATOM 2962 C C . LEU A 1 378 ? -9.457 -12.117 30.265 1.00 51.56 378 LEU A C 1
ATOM 2964 O O . LEU A 1 378 ? -8.351 -11.660 29.963 1.00 51.56 378 LEU A O 1
ATOM 2968 N N . PRO A 1 379 ? -9.676 -13.448 30.275 1.00 47.41 379 PRO A N 1
ATOM 2969 C CA . PRO A 1 379 ? -8.584 -14.399 30.106 1.00 47.41 379 PRO A CA 1
ATOM 2970 C C . PRO A 1 379 ? -7.871 -14.225 28.761 1.00 47.41 379 PRO A C 1
ATOM 2972 O O . PRO A 1 379 ? -8.473 -14.417 27.702 1.00 47.41 379 PRO A O 1
ATOM 2975 N N . LEU A 1 380 ? -6.555 -13.995 28.803 1.00 46.22 380 LEU A N 1
ATOM 2976 C CA . LEU A 1 380 ? -5.649 -13.992 27.639 1.00 46.22 380 LEU A CA 1
ATOM 2977 C C . LEU A 1 380 ? -5.739 -15.280 26.794 1.00 46.22 380 LEU A C 1
ATOM 2979 O O . LEU A 1 380 ? -5.380 -15.282 25.619 1.00 46.22 380 LEU A O 1
ATOM 2983 N N . ALA A 1 381 ? -6.263 -16.373 27.355 1.00 50.50 381 ALA A N 1
ATOM 2984 C CA . ALA A 1 381 ? -6.550 -17.608 26.630 1.00 50.50 381 ALA A CA 1
ATOM 2985 C C . ALA A 1 381 ? -7.551 -17.419 25.467 1.00 50.50 381 ALA A C 1
ATOM 2987 O O . ALA A 1 381 ? -7.442 -18.127 24.466 1.00 50.50 381 ALA A O 1
ATOM 2988 N N . LYS A 1 382 ? -8.476 -16.444 25.546 1.00 54.66 382 LYS A N 1
ATOM 2989 C CA . LYS A 1 382 ? -9.401 -16.124 24.442 1.00 54.66 382 LYS A CA 1
ATOM 2990 C C . LYS A 1 382 ? -8.656 -15.603 23.201 1.00 54.66 382 LYS A C 1
ATOM 2992 O O . LYS A 1 382 ? -9.037 -15.947 22.089 1.00 54.66 382 LYS A O 1
ATOM 2997 N N . LEU A 1 383 ? -7.543 -14.877 23.366 1.00 50.38 383 LEU A N 1
ATOM 2998 C CA . LEU A 1 383 ? -6.729 -14.366 22.249 1.00 50.38 383 LEU A CA 1
ATOM 2999 C C . LEU A 1 383 ? -6.024 -15.467 21.453 1.00 50.38 383 LEU A C 1
ATOM 3001 O O . LEU A 1 383 ? -5.913 -15.347 20.237 1.00 50.38 383 LEU A O 1
ATOM 3005 N N . LYS A 1 384 ? -5.551 -16.538 22.109 1.00 53.16 384 LYS A N 1
ATOM 3006 C CA . LYS A 1 384 ? -4.943 -17.673 21.391 1.00 53.16 384 LYS A CA 1
ATOM 3007 C C . LYS A 1 384 ? -5.955 -18.322 20.443 1.00 53.16 384 LYS A C 1
ATOM 3009 O O . LYS A 1 384 ? -5.618 -18.542 19.288 1.00 53.16 384 LYS A O 1
ATOM 3014 N N . LYS A 1 385 ? -7.204 -18.499 20.894 1.00 55.75 385 LYS A N 1
ATOM 3015 C CA . LYS A 1 385 ? -8.309 -18.978 20.048 1.00 55.75 385 LYS A CA 1
ATOM 3016 C C . LYS A 1 385 ? -8.674 -17.989 18.931 1.00 55.75 385 LYS A C 1
ATOM 3018 O O . LYS A 1 385 ? -8.866 -18.409 17.800 1.00 55.75 385 LYS A O 1
ATOM 3023 N N . LEU A 1 386 ? -8.695 -16.680 19.211 1.00 55.19 386 LEU A N 1
ATOM 3024 C CA . LEU A 1 386 ? -8.939 -15.648 18.184 1.00 55.19 386 LEU A CA 1
ATOM 3025 C C . LEU A 1 386 ? -7.863 -15.654 17.079 1.00 55.19 386 LEU A C 1
ATOM 3027 O O . LEU A 1 386 ? -8.186 -15.495 15.907 1.00 55.19 386 LEU A O 1
ATOM 3031 N N . LYS A 1 387 ? -6.592 -15.889 17.437 1.00 53.44 387 LYS A N 1
ATOM 3032 C CA . LYS A 1 387 ? -5.472 -16.022 16.485 1.00 53.44 387 LYS A CA 1
ATOM 3033 C C . LYS A 1 387 ? -5.451 -17.351 15.725 1.00 53.44 387 LYS A C 1
ATOM 3035 O O . LYS A 1 387 ? -4.816 -17.446 14.680 1.00 53.44 387 LYS A O 1
ATOM 3040 N N . GLU A 1 388 ? -6.077 -18.400 16.251 1.00 52.09 388 GLU A N 1
ATOM 3041 C CA . GLU A 1 388 ? -6.158 -19.693 15.563 1.00 52.09 388 GLU A CA 1
ATOM 3042 C C . GLU A 1 388 ? -7.102 -19.643 14.357 1.00 52.09 388 GLU A C 1
ATOM 3044 O O . GLU A 1 388 ? -6.827 -20.319 13.367 1.00 52.09 388 GLU A O 1
ATOM 3049 N N . ASN A 1 389 ? -8.131 -18.789 14.409 1.00 47.19 389 ASN A N 1
ATOM 3050 C CA . ASN A 1 389 ? -9.118 -18.625 13.339 1.00 47.19 389 ASN A CA 1
ATOM 3051 C C . ASN A 1 389 ? -8.600 -17.809 12.144 1.00 47.19 389 ASN A C 1
ATOM 3053 O O . ASN A 1 389 ? -9.091 -17.983 11.035 1.00 47.19 389 ASN A O 1
ATOM 3057 N N . ILE A 1 390 ? -7.584 -16.963 12.343 1.00 54.44 390 ILE A N 1
ATOM 3058 C CA . ILE A 1 390 ? -6.953 -16.180 11.277 1.00 54.44 390 ILE A CA 1
ATOM 3059 C C . ILE A 1 390 ? -5.443 -16.235 11.470 1.00 54.44 390 ILE A C 1
ATOM 3061 O O . ILE A 1 390 ? -4.878 -15.532 12.306 1.00 54.44 390 ILE A O 1
ATOM 3065 N N . LYS A 1 391 ? -4.773 -17.065 10.672 1.00 53.31 391 LYS A N 1
ATOM 3066 C CA . LYS A 1 391 ? -3.313 -17.057 10.571 1.00 53.31 391 LYS A CA 1
ATOM 3067 C C . LYS A 1 391 ? -2.913 -16.380 9.261 1.00 53.31 391 LYS A C 1
ATOM 3069 O O . LYS A 1 391 ? -2.715 -17.097 8.278 1.00 53.31 391 LYS A O 1
ATOM 3074 N N . PRO A 1 392 ? -2.757 -15.039 9.217 1.00 52.12 392 PRO A N 1
ATOM 3075 C CA . PRO A 1 392 ? -1.878 -14.473 8.205 1.00 52.12 392 PRO A CA 1
ATOM 3076 C C . PRO A 1 392 ? -0.497 -15.127 8.375 1.00 52.12 392 PRO A C 1
ATOM 3078 O O . PRO A 1 392 ? -0.134 -15.542 9.485 1.00 52.12 392 PRO A O 1
ATOM 3081 N N . ALA A 1 393 ? 0.241 -15.310 7.278 1.00 47.03 393 ALA A N 1
ATOM 3082 C CA . ALA A 1 393 ? 1.559 -15.945 7.314 1.00 47.03 393 ALA A CA 1
ATOM 3083 C C . ALA A 1 393 ? 2.416 -15.356 8.456 1.00 47.03 393 ALA A C 1
ATOM 3085 O O . ALA A 1 393 ? 2.379 -14.152 8.708 1.00 47.03 393 ALA A O 1
ATOM 3086 N N . LYS A 1 394 ? 3.132 -16.217 9.199 1.00 49.50 394 LYS A N 1
ATOM 3087 C CA . LYS A 1 394 ? 3.943 -15.807 10.360 1.00 49.50 394 LYS A CA 1
ATOM 3088 C C . LYS A 1 394 ? 4.828 -14.604 10.000 1.00 49.50 394 LYS A C 1
ATOM 3090 O O . LYS A 1 394 ? 5.358 -14.554 8.898 1.00 49.50 394 LYS A O 1
ATOM 3095 N N . VAL A 1 395 ? 5.062 -13.726 10.981 1.00 45.00 395 VAL A N 1
ATOM 3096 C CA . VAL A 1 395 ? 5.864 -12.478 10.928 1.00 45.00 395 VAL A CA 1
ATOM 3097 C C . VAL A 1 395 ? 7.228 -12.612 10.211 1.00 45.00 395 VAL A C 1
ATOM 3099 O O . VAL A 1 395 ? 7.751 -11.619 9.725 1.00 45.00 395 VAL A O 1
ATOM 3102 N N . GLY A 1 396 ? 7.782 -13.824 10.081 1.00 44.41 396 GLY A N 1
ATOM 3103 C CA . GLY A 1 396 ? 9.022 -14.096 9.339 1.00 44.41 396 GLY A CA 1
ATOM 3104 C C . GLY A 1 396 ? 8.901 -14.208 7.809 1.00 44.41 396 GLY A C 1
ATOM 3105 O O . GLY A 1 396 ? 9.927 -14.172 7.147 1.00 44.41 396 GLY A O 1
ATOM 3106 N N . ASN A 1 397 ? 7.691 -14.305 7.245 1.00 57.72 397 ASN A N 1
ATOM 3107 C CA . ASN A 1 397 ? 7.446 -14.365 5.795 1.00 57.72 397 ASN A CA 1
ATOM 3108 C C . ASN A 1 397 ? 6.620 -13.148 5.341 1.00 57.72 397 ASN A C 1
ATOM 3110 O O . ASN A 1 397 ? 5.583 -13.313 4.693 1.00 57.72 397 ASN A O 1
ATOM 3114 N N . LYS A 1 398 ? 7.011 -11.929 5.746 1.00 69.50 398 LYS A N 1
ATOM 3115 C CA . LYS A 1 398 ? 6.371 -10.713 5.223 1.00 69.50 398 LYS A CA 1
ATOM 3116 C C . LYS A 1 398 ? 6.665 -10.640 3.715 1.00 69.50 398 LYS A C 1
ATOM 3118 O O . LYS A 1 398 ? 7.845 -10.590 3.367 1.00 69.50 398 LYS A O 1
ATOM 3123 N N . PRO A 1 399 ? 5.648 -10.632 2.838 1.00 72.88 399 PRO A N 1
ATOM 3124 C CA . PRO A 1 399 ? 5.863 -10.394 1.422 1.00 72.88 399 PRO A CA 1
ATOM 3125 C C . PRO A 1 399 ? 6.480 -9.011 1.211 1.00 72.88 399 PRO A C 1
ATOM 3127 O O . PRO A 1 399 ? 6.255 -8.088 2.005 1.00 72.88 399 PRO A O 1
ATOM 3130 N N . SER A 1 400 ? 7.243 -8.853 0.132 1.00 78.12 400 SER A N 1
ATOM 3131 C CA . SER A 1 400 ? 7.751 -7.528 -0.235 1.00 78.12 400 SER A CA 1
ATOM 3132 C C . SER A 1 400 ? 6.582 -6.563 -0.533 1.00 78.12 400 SER A C 1
ATOM 3134 O O . SER A 1 400 ? 5.474 -7.005 -0.872 1.00 78.12 400 SER A O 1
ATOM 3136 N N . PRO A 1 401 ? 6.773 -5.235 -0.422 1.00 78.38 401 PRO A N 1
ATOM 3137 C CA . PRO A 1 401 ? 5.748 -4.275 -0.837 1.00 78.38 401 PRO A CA 1
ATOM 3138 C C . PRO A 1 401 ? 5.317 -4.481 -2.295 1.00 78.38 401 PRO A C 1
ATOM 3140 O O . PRO A 1 401 ? 4.125 -4.492 -2.597 1.00 78.38 401 PRO A O 1
ATOM 3143 N N . LEU A 1 402 ? 6.280 -4.762 -3.174 1.00 78.19 402 LEU A N 1
ATOM 3144 C CA . LEU A 1 402 ? 6.067 -5.062 -4.587 1.00 78.19 402 LEU A CA 1
ATOM 3145 C C . LEU A 1 402 ? 5.198 -6.316 -4.803 1.00 78.19 402 LEU A C 1
ATOM 3147 O O . LEU A 1 402 ? 4.223 -6.270 -5.556 1.00 78.19 402 LEU A O 1
ATOM 3151 N N . GLU A 1 403 ? 5.481 -7.399 -4.075 1.00 78.88 403 GLU A N 1
ATOM 3152 C CA . GLU A 1 403 ? 4.656 -8.618 -4.051 1.00 78.88 403 GLU A CA 1
ATOM 3153 C C . GLU A 1 403 ? 3.218 -8.325 -3.631 1.00 78.88 403 GLU A C 1
ATOM 3155 O O . GLU A 1 403 ? 2.251 -8.770 -4.257 1.00 78.88 403 GLU A O 1
ATOM 3160 N N . THR A 1 404 ? 3.084 -7.544 -2.563 1.00 84.50 404 THR A N 1
ATOM 3161 C CA . THR A 1 404 ? 1.796 -7.178 -1.990 1.00 84.50 404 THR A CA 1
ATOM 3162 C C . THR A 1 404 ? 0.969 -6.371 -2.990 1.00 84.50 404 THR A C 1
ATOM 3164 O O . THR A 1 404 ? -0.197 -6.692 -3.229 1.00 84.50 404 THR A O 1
ATOM 3167 N N . MET A 1 405 ? 1.574 -5.363 -3.624 1.00 86.19 405 MET A N 1
ATOM 3168 C CA . MET A 1 405 ? 0.905 -4.528 -4.620 1.00 86.19 405 MET A CA 1
ATOM 3169 C C . MET A 1 405 ? 0.463 -5.337 -5.842 1.00 86.19 405 MET A C 1
ATOM 3171 O O . MET A 1 405 ? -0.669 -5.176 -6.295 1.00 86.19 405 MET A O 1
ATOM 3175 N N . LEU A 1 406 ? 1.296 -6.253 -6.345 1.00 79.88 406 LEU A N 1
ATOM 3176 C CA . LEU A 1 406 ? 0.957 -7.057 -7.524 1.00 79.88 406 LEU A CA 1
ATOM 3177 C C . LEU A 1 406 ? -0.126 -8.098 -7.246 1.00 79.88 406 LEU A C 1
ATOM 3179 O O . LEU A 1 406 ? -1.033 -8.278 -8.061 1.00 79.88 406 LEU A O 1
ATOM 3183 N N . ALA A 1 407 ? -0.095 -8.734 -6.074 1.00 83.75 407 ALA A N 1
ATOM 3184 C CA . ALA A 1 407 ? -1.158 -9.639 -5.650 1.00 83.75 407 ALA A CA 1
ATOM 3185 C C . ALA A 1 407 ? -2.513 -8.924 -5.478 1.00 83.75 407 ALA A C 1
ATOM 3187 O O . ALA A 1 407 ? -3.564 -9.548 -5.642 1.00 83.75 407 ALA A O 1
ATOM 3188 N N . LEU A 1 408 ? -2.499 -7.628 -5.150 1.00 84.25 408 LEU A N 1
ATOM 3189 C CA . LEU A 1 408 ? -3.697 -6.797 -5.021 1.00 84.25 408 LEU A CA 1
ATOM 3190 C C . LEU A 1 408 ? -4.133 -6.134 -6.335 1.00 84.25 408 LEU A C 1
ATOM 3192 O O . LEU A 1 408 ? -5.313 -5.808 -6.493 1.00 84.25 408 LEU A O 1
ATOM 3196 N N . ALA A 1 409 ? -3.211 -5.964 -7.277 1.00 77.12 409 ALA A N 1
ATOM 3197 C CA . ALA A 1 409 ? -3.498 -5.472 -8.614 1.00 77.12 409 ALA A CA 1
ATOM 3198 C C . ALA A 1 409 ? -4.264 -6.509 -9.460 1.00 77.12 409 ALA A C 1
ATOM 3200 O O . ALA A 1 409 ? -5.189 -6.129 -10.180 1.00 77.12 409 ALA A O 1
ATOM 3201 N N . SER A 1 410 ? -3.919 -7.801 -9.345 1.00 64.62 410 SER A N 1
ATOM 3202 C CA . SER A 1 410 ? -4.515 -8.916 -10.113 1.00 64.62 410 SER A CA 1
ATOM 3203 C C . SER A 1 410 ? -5.875 -9.363 -9.593 1.00 64.62 410 SER A C 1
ATOM 3205 O O . SER A 1 410 ? -6.815 -9.535 -10.401 1.00 64.62 410 SER A O 1
#

Sequence (410 aa):
MSHHLKELAPEQAIEAALNELNDVAALQPHSSESHKLNYLRGFKCSNPDARVKIVEHAASRLKTHYNNEKHLEGTIWLVAAGLAHERDWDTSLSFLRALLETSQDADFYREVAMAMLHLSDMELSDGKGKNAIGQAVLVLVTEFGLMIAERAGQSGLDPQGASRVVEYVTTSLLARSNLNNNAIRVSLLHYLAKCPLNTNTTSQLNRVISRFGQSLLDDLLNAFFEQKKRGNAAFFFLAEHLSSFFSAAPTLAEMSHGVLRHYMLKHPDEFPGFMASYSEWVSKEHQSLSMTAQHIALLIKAATDVSQKQLAENLCVVLQKHLKLFAEVSREILQEEVSTIESILRGNKPVKNPITEDIIFNIQSLLADNSKKQGRVLPLAKLKKLKENIKPAKVGNKPSPLETMLALAS

Radius of gyration: 24.92 Å; chains: 1; bounding box: 54×46×81 Å